Protein AF-0000000087792867 (afdb_homodimer)

InterPro domains:
  IPR008947 Phospholipase C/P1 nuclease domain superfamily [G3DSA:1.10.575.10] (24-280)
  IPR008947 Phospholipase C/P1 nuclease domain superfamily [SSF48537] (17-199)

Secondary structure (DSSP, 8-state):
----------------------SS-HHHHHHHHHHHHHT--TTS-HHHHTTHHHHHHHTTHHHHS--TT-HHHHHHHGGGG---GGGGTTPPPPSSHHHHHHHHHHHT--HHHH--HHHHHHHHHHHHHHHHHHHHHSTT-HHHHHHHHHHHHHHHHHHHHTTSGGGSSS-BTBSPPTTS-----SHHHHHHTHHHHTT--HHHHSTT------SSHHHHHHHHHHHHHTTHHHHHHTGGGPPPSSS--TT----HHHHHHHHHHHHHHHHHHHHHHHHHHHHHTT----TT-----/----------------------SS-HHHHHHHHHHHHHT--TTS-HHHHTTHHHHHHHTTHHHHS--TT-HHHHHHHGGGG-B-GGGGTTPPPPSSHHHHHHHHHHHT--HHHHB-HHHHHHHHHHHHHHHHHHHHHSTT-HHHHHHHHHHHHHHHHHHHHTTSGGGSSS-BTBSPPTTS-----SHHHHHHTHHHHTT--HHHHSTT------SSHHHHHHHHHHHHHTTHHHHHHTGGGPPPSSS--TT----HHHHHHHHHHHHHHHHHHHHHHHHHHHHHTT----TT-----

Foldseek 3Di:
DDPPPPPPPDPPPPPPDPDQLQQAALQLLLQLQLLLLVQADPVPDPLLSVLSNLLSVLLNVLVVQADPVDVVSNLVRRLQQAAAPCLLVPDDDDPAPVVVCVSCVVSVHDSSVGGDNLRVLVVLLQVLLQLLLVCVVVVPDVVSSVVSSNSLSNNLNSLLRLLRQLRYHLQNQHHADPVSHHPNVVLSVLLSHLCVVVPDHSVLLSPPDHAAADPDRSVLSVVSNVVSNVCNVVSVVCSVLTDDPVDPPVPRDHDPSSVVSSSVSSSSSSRSSSNSSVNSNVSSVVDDDDPPDDDPD/DPPPPPPPPDPPPPPPDPDQLQQAALQLLLQLQLLLLVQADPVPDPLLSVLSNLLSVLLNVLVVQADPVDVVSNLVRRLQQAAAPCLLVPDDDDPAPVVVCVSCVVSVHDSSVGGDNLRVLVVLLQVLLQLLLVCVVVVPDVVSSVVSSNSLSNNLNSLLRLLRQLRYHLQNQHHADPVSHHPNVVLSVLLSHLCVVVPDHSVLLSPPDHAAADPDRSVLSVVSNVVSNVCNVVSVVCSVLTDDPVDPPVPRDHDPSSVVSSSVSSSSSSNSSSNSSVNSNVSSVVDDDDPVDDDPD

pLDDT: mean 90.83, std 15.37, range [30.98, 98.94]

Organism: NCBI:txid1960156

Sequence (594 aa):
MKKRLFFVVFPAISFLCPIPAHAWFPAGHSIIASAAVQSLPAEMPAWFRQGKLQIAHDAQDPDVQKSRDLPFMTEAEYPQHFFDYEMLQGRALPASRAEFTKLCAELKINPADVGEVPYAIAEHTQRLTMIFAEARRYPENPYIRTKALVEAGILSHYSGDICMPLHVTLSHDGRALPDGKSPKTGIHAKVDSLIERLDLKPEVLTKNEEVVAFPALFSAIEAQLMETRTKIDATYALEAALPDTKTIDKNWKPTPELVAFTTERARAATRFTASLFLTAWRDSAKIKLPEWLNREKMKKRLFFVVFPAISFLCPIPAHAWFPAGHSIIASAAVQSLPAEMPAWFRQGKLQIAHDAQDPDVQKSRDLPFMTEAEYPQHFFDYEMLQGRALPASRAEFTKLCAELKINPADVGEVPYAIAEHTQRLTMIFAEARRYPENPYIRTKALVEAGILSHYSGDICMPLHVTLSHDGRALPDGKSPKTGIHAKVDSLIERLDLKPEVLTKNEEVVAFPALFSAIEAQLMETRTKIDATYALEAALPDTKTIDKNWKPTPELVAFTTERARAATRFTASLFLTAWRDSAKIKLPEWLNREK

Radius of gyration: 25.71 Å; Cα contacts (8 Å, |Δi|>4): 900; chains: 2; bounding box: 75×86×78 Å

Nearest PDB structures (foldseek):
  1kho-assembly2_B  TM=5.214E-01  e=1.290E-04  Clostridium perfringens
  2wxu-assembly1_A  TM=5.326E-01  e=3.851E-04  Clostridium perfringens
  5l0h-assembly1_A  TM=3.623E-01  e=9.689E-01  Homo sapiens
  5l0c-assembly2_B  TM=3.539E-01  e=8.878E-01  Homo sapiens
  3h2v-assembly3_C  TM=3.112E-01  e=5.575E+00  Homo sapiens

Solvent-accessible surface area (backbone atoms only — not comparable to full-atom values): 31925 Å² total; per-residue (Å²): 136,84,80,76,78,78,78,77,78,73,78,78,76,73,76,74,67,77,71,78,82,53,46,48,35,51,64,26,26,20,36,33,34,35,17,12,42,69,46,51,59,85,85,54,57,66,73,61,54,67,33,33,64,50,18,16,60,32,14,28,42,71,71,64,49,53,44,86,91,35,55,57,26,21,68,66,40,59,24,35,51,24,30,20,57,67,74,51,70,86,54,76,84,55,92,39,63,70,52,37,44,53,50,23,56,74,69,71,47,59,52,65,78,33,28,38,19,69,50,48,36,47,22,39,37,37,48,41,12,54,43,42,30,49,33,71,76,41,73,81,44,63,63,52,54,50,51,39,32,46,42,49,2,48,33,32,28,33,38,37,16,46,36,36,34,50,28,43,32,52,44,25,22,31,73,44,42,96,86,56,48,51,70,59,73,52,52,33,58,28,61,17,35,43,49,48,74,68,62,65,51,36,72,73,46,40,61,95,55,85,66,58,59,56,94,47,65,66,63,50,47,52,50,44,45,53,57,20,48,71,41,38,66,62,53,60,74,43,54,88,67,52,60,62,79,86,51,84,57,86,78,69,71,78,48,72,65,57,51,52,51,52,50,51,38,48,27,50,18,13,46,52,32,27,12,45,54,46,26,18,50,60,56,13,76,72,56,80,73,64,86,83,69,74,81,89,119,136,84,80,77,78,78,78,78,78,73,77,78,74,75,78,74,68,78,73,77,83,53,45,48,36,53,63,27,25,20,35,33,34,33,16,14,41,71,46,53,61,84,85,54,59,65,72,60,55,69,31,35,66,49,18,17,58,33,14,30,42,70,70,63,48,54,43,87,91,34,55,58,26,21,68,65,42,60,25,35,50,22,30,22,57,67,73,51,70,86,53,76,86,55,93,41,63,69,52,38,47,52,50,23,55,75,69,70,46,59,52,65,78,34,29,38,21,68,50,49,37,49,23,39,38,38,47,41,12,54,43,41,29,49,32,70,77,41,74,79,42,64,61,53,54,49,51,41,33,47,43,48,3,48,33,32,27,33,38,38,17,47,38,36,35,50,29,42,32,53,45,27,22,30,73,45,43,97,88,56,49,52,70,59,73,52,52,35,58,28,59,19,35,42,51,49,75,66,62,65,51,37,71,71,46,40,61,95,56,85,65,56,60,56,93,46,64,66,62,50,49,52,49,45,44,55,57,21,48,71,42,38,65,63,52,60,74,43,54,90,68,52,62,63,80,86,50,85,57,89,79,69,70,77,49,72,67,56,50,53,51,51,51,51,38,47,26,51,18,14,46,53,33,28,13,46,54,46,26,19,51,62,55,13,77,75,57,79,72,63,86,83,70,73,83,90,120

Structure (mmCIF, N/CA/C/O backbone):
data_AF-0000000087792867-model_v1
#
loop_
_entity.id
_entity.type
_entity.pdbx_description
1 polymer 'S1/P1 Nuclease'
#
loop_
_atom_site.group_PDB
_atom_site.id
_atom_site.type_symbol
_atom_site.label_atom_id
_atom_site.label_alt_id
_atom_site.label_comp_id
_atom_site.label_asym_id
_atom_site.label_entity_id
_atom_site.label_seq_id
_atom_site.pdbx_PDB_ins_code
_atom_site.Cartn_x
_atom_site.Cartn_y
_atom_site.Cartn_z
_atom_site.occupancy
_atom_site.B_iso_or_equiv
_atom_site.auth_seq_id
_atom_site.auth_comp_id
_atom_site.auth_asym_id
_atom_site.auth_atom_id
_atom_site.pdbx_PDB_model_num
ATOM 1 N N . MET A 1 1 ? -51.188 34.844 -30.031 1 32 1 MET A N 1
ATOM 2 C CA . MET A 1 1 ? -50.781 33.844 -29.047 1 32 1 MET A CA 1
ATOM 3 C C . MET A 1 1 ? -49.25 33.844 -28.844 1 32 1 MET A C 1
ATOM 5 O O . MET A 1 1 ? -48.5 33.5 -29.75 1 32 1 MET A O 1
ATOM 9 N N . LYS A 1 2 ? -48.719 34.812 -28.031 1 33.31 2 LYS A N 1
ATOM 10 C CA . LYS A 1 2 ? -47.344 35.125 -27.719 1 33.31 2 LYS A CA 1
ATOM 11 C C . LYS A 1 2 ? -46.656 33.938 -27.062 1 33.31 2 LYS A C 1
ATOM 13 O O . LYS A 1 2 ? -47.094 33.438 -26.016 1 33.31 2 LYS A O 1
ATOM 18 N N . LYS A 1 3 ? -45.906 33.125 -27.766 1 35.81 3 LYS A N 1
ATOM 19 C CA . LYS A 1 3 ? -45.062 32 -27.375 1 35.81 3 LYS A CA 1
ATOM 20 C C . LYS A 1 3 ? -44.031 32.406 -26.328 1 35.81 3 LYS A C 1
ATOM 22 O O . LYS A 1 3 ? -43.094 33.156 -26.641 1 35.81 3 LYS A O 1
ATOM 27 N N . ARG A 1 4 ? -44.406 32.562 -25.078 1 36.44 4 ARG A N 1
ATOM 28 C CA . ARG A 1 4 ? -43.438 32.844 -24.016 1 36.44 4 ARG A CA 1
ATOM 29 C C . ARG A 1 4 ? -42.375 31.75 -23.938 1 36.44 4 ARG A C 1
ATOM 31 O O . ARG A 1 4 ? -42.688 30.562 -23.781 1 36.44 4 ARG A O 1
ATOM 38 N N . LEU A 1 5 ? -41.25 31.922 -24.562 1 40 5 LEU A N 1
ATOM 39 C CA . LEU A 1 5 ? -40.062 31.078 -24.469 1 40 5 LEU A CA 1
ATOM 40 C C . LEU A 1 5 ? -39.594 30.938 -23.031 1 40 5 LEU A C 1
ATOM 42 O O . LEU A 1 5 ? -39.25 31.938 -22.391 1 40 5 LEU A O 1
ATOM 46 N N . PHE A 1 6 ? -40.062 30.031 -22.25 1 41.03 6 PHE A N 1
ATOM 47 C CA . PHE A 1 6 ? -39.562 29.688 -20.922 1 41.03 6 PHE A CA 1
ATOM 48 C C . PHE A 1 6 ? -38.094 29.297 -20.984 1 41.03 6 PHE A C 1
ATOM 50 O O . PHE A 1 6 ? -37.75 28.359 -21.703 1 41.03 6 PHE A O 1
ATOM 57 N N . PHE A 1 7 ? -37.219 30.203 -20.844 1 41.56 7 PHE A N 1
ATOM 58 C CA . PHE A 1 7 ? -35.781 29.891 -20.672 1 41.56 7 PHE A CA 1
ATOM 59 C C . PHE A 1 7 ? -35.594 29.062 -19.406 1 41.56 7 PHE A C 1
ATOM 61 O O . PHE A 1 7 ? -35.938 29.484 -18.312 1 41.56 7 PHE A O 1
ATOM 68 N N . VAL A 1 8 ? -35.562 27.781 -19.531 1 44.28 8 VAL A N 1
ATOM 69 C CA . VAL A 1 8 ? -35.156 26.875 -18.453 1 44.28 8 VAL A CA 1
ATOM 70 C C . VAL A 1 8 ? -33.75 27.188 -18.031 1 44.28 8 VAL A C 1
ATOM 72 O O . VAL A 1 8 ? -32.812 27.094 -18.844 1 44.28 8 VAL A O 1
ATOM 75 N N . VAL A 1 9 ? -33.531 27.953 -17.047 1 43.59 9 VAL A N 1
ATOM 76 C CA . VAL A 1 9 ? -32.25 28.172 -16.406 1 43.59 9 VAL A CA 1
ATOM 77 C C . VAL A 1 9 ? -31.719 26.844 -15.852 1 43.59 9 VAL A C 1
ATOM 79 O O . VAL A 1 9 ? -32.344 26.234 -14.992 1 43.59 9 VAL A O 1
ATOM 82 N N . PHE A 1 10 ? -30.906 26.156 -16.609 1 44.62 10 PHE A N 1
ATOM 83 C CA . PHE A 1 10 ? -30.188 25 -16.078 1 44.62 10 PHE A CA 1
ATOM 84 C C . PHE A 1 10 ? -29.297 25.391 -14.914 1 44.62 10 PHE A C 1
ATOM 86 O O . PHE A 1 10 ? -28.453 26.297 -15.039 1 44.62 10 PHE A O 1
ATOM 93 N N . PRO A 1 11 ? -29.656 25.094 -13.711 1 44.25 11 PRO A N 1
ATOM 94 C CA . PRO A 1 11 ? -28.703 25.359 -12.625 1 44.25 11 PRO A CA 1
ATOM 95 C C . PRO A 1 11 ? -27.359 24.688 -12.859 1 44.25 11 PRO A C 1
ATOM 97 O O . PRO A 1 11 ? -27.297 23.484 -13.172 1 44.25 11 PRO A O 1
ATOM 100 N N . ALA A 1 12 ? -26.312 25.406 -13.141 1 43.03 12 ALA A N 1
ATOM 101 C CA . ALA A 1 12 ? -24.938 24.922 -13.133 1 43.03 12 ALA A CA 1
ATOM 102 C C . ALA A 1 12 ? -24.594 24.266 -11.805 1 43.03 12 ALA A C 1
ATOM 104 O O . ALA A 1 12 ? -24.469 24.953 -10.781 1 43.03 12 ALA A O 1
ATOM 105 N N . ILE A 1 13 ? -24.953 23.047 -11.609 1 41 13 ILE A N 1
ATOM 106 C CA . ILE A 1 13 ? -24.406 22.312 -10.477 1 41 13 ILE A CA 1
ATOM 107 C C . ILE A 1 13 ? -22.875 22.375 -10.516 1 41 13 ILE A C 1
ATOM 109 O O . ILE A 1 13 ? -22.25 21.812 -11.414 1 41 13 ILE A O 1
ATOM 113 N N . SER A 1 14 ? -22.266 23.406 -10.07 1 37.12 14 SER A N 1
ATOM 114 C CA . SER A 1 14 ? -20.828 23.422 -9.828 1 37.12 14 SER A CA 1
ATOM 115 C C . SER A 1 14 ? -20.375 22.188 -9.062 1 37.12 14 SER A C 1
ATOM 117 O O . SER A 1 14 ? -20.797 21.984 -7.918 1 37.12 14 SER A O 1
ATOM 119 N N . PHE A 1 15 ? -20.016 21.156 -9.75 1 38.19 15 PHE A N 1
ATOM 120 C CA . PHE A 1 15 ? -19.266 20.062 -9.156 1 38.19 15 PHE A CA 1
ATOM 121 C C . PHE A 1 15 ? -18.078 20.594 -8.359 1 38.19 15 PHE A C 1
ATOM 123 O O . PHE A 1 15 ? -17.047 20.953 -8.938 1 38.19 15 PHE A O 1
ATOM 130 N N . LEU A 1 16 ? -18.297 21.172 -7.223 1 36.16 16 LEU A N 1
ATOM 131 C CA . LEU A 1 16 ? -17.188 21.422 -6.305 1 36.16 16 LEU A CA 1
ATOM 132 C C . LEU A 1 16 ? -16.391 20.141 -6.055 1 36.16 16 LEU A C 1
ATOM 134 O O . LEU A 1 16 ? -16.875 19.234 -5.379 1 36.16 16 LEU A O 1
ATOM 138 N N . CYS A 1 17 ? -15.453 19.891 -6.828 1 41.41 17 CYS A N 1
ATOM 139 C CA . CYS A 1 17 ? -14.453 18.859 -6.551 1 41.41 17 CYS A CA 1
ATOM 140 C C . CYS A 1 17 ? -13.836 19.062 -5.176 1 41.41 17 CYS A C 1
ATOM 142 O O . CYS A 1 17 ? -13.305 20.125 -4.879 1 41.41 17 CYS A O 1
ATOM 144 N N . PRO A 1 18 ? -14.148 18.266 -4.223 1 43.44 18 PRO A N 1
ATOM 145 C CA . PRO A 1 18 ? -13.43 18.438 -2.961 1 43.44 18 PRO A CA 1
ATOM 146 C C . PRO A 1 18 ? -11.922 18.578 -3.154 1 43.44 18 PRO A C 1
ATOM 148 O O . PRO A 1 18 ? -11.328 17.828 -3.93 1 43.44 18 PRO A O 1
ATOM 151 N N . ILE A 1 19 ? -11.383 19.703 -2.891 1 46.53 19 ILE A N 1
ATOM 152 C CA . ILE A 1 19 ? -9.938 19.875 -2.807 1 46.53 19 ILE A CA 1
ATOM 153 C C . ILE A 1 19 ? -9.344 18.828 -1.873 1 46.53 19 ILE A C 1
ATOM 155 O O . ILE A 1 19 ? -9.805 18.656 -0.74 1 46.53 19 ILE A O 1
ATOM 159 N N . PRO A 1 20 ? -8.586 17.969 -2.426 1 48.41 20 PRO A N 1
ATOM 160 C CA . PRO A 1 20 ? -7.977 16.922 -1.604 1 48.41 20 PRO A CA 1
ATOM 161 C C . PRO A 1 20 ? -7.312 17.469 -0.344 1 48.41 20 PRO A C 1
ATOM 163 O O . PRO A 1 20 ? -6.766 18.578 -0.363 1 48.41 20 PRO A O 1
ATOM 166 N N . ALA A 1 21 ? -7.785 17.094 0.818 1 45.19 21 ALA A N 1
ATOM 167 C CA . ALA A 1 21 ? -7.191 17.375 2.123 1 45.19 21 ALA A CA 1
ATOM 168 C C . ALA A 1 21 ? -5.703 17.031 2.133 1 45.19 21 ALA A C 1
ATOM 170 O O . ALA A 1 21 ? -5.328 15.867 2.281 1 45.19 21 ALA A O 1
ATOM 171 N N . HIS A 1 22 ? -4.922 17.969 1.604 1 54.62 22 HIS A N 1
ATOM 172 C CA . HIS A 1 22 ? -3.49 17.875 1.856 1 54.62 22 HIS A CA 1
ATOM 173 C C . HIS A 1 22 ? -3.164 18.172 3.314 1 54.62 22 HIS A C 1
ATOM 175 O O . HIS A 1 22 ? -3.734 19.094 3.902 1 54.62 22 HIS A O 1
ATOM 181 N N . ALA A 1 23 ? -2.732 17.25 4.078 1 57.22 23 ALA A N 1
ATOM 182 C CA . ALA A 1 23 ? -2.254 17.594 5.418 1 57.22 23 ALA A CA 1
ATOM 183 C C . ALA A 1 23 ? -1.166 18.656 5.363 1 57.22 23 ALA A C 1
ATOM 185 O O . ALA A 1 23 ? -1.439 19.812 5.027 1 57.22 23 ALA A O 1
ATOM 186 N N . TRP A 1 24 ? 0.016 18.25 5.629 1 81.19 24 TRP A N 1
ATOM 187 C CA . TRP A 1 24 ? 1.082 19.219 5.383 1 81.19 24 TRP A CA 1
ATOM 188 C C . TRP A 1 24 ? 1.383 19.328 3.891 1 81.19 24 TRP A C 1
ATOM 190 O O . TRP A 1 24 ? 1.327 18.328 3.166 1 81.19 24 TRP A O 1
ATOM 200 N N . PHE A 1 25 ? 1.352 20.438 3.426 1 89.69 25 PHE A N 1
ATOM 201 C CA . PHE A 1 25 ? 1.761 20.547 2.029 1 89.69 25 PHE A CA 1
ATOM 202 C C . PHE A 1 25 ? 3.033 19.75 1.774 1 89.69 25 PHE A C 1
ATOM 204 O O . PHE A 1 25 ? 3.752 19.406 2.713 1 89.69 25 PHE A O 1
ATOM 211 N N . PRO A 1 26 ? 3.299 19.359 0.62 1 89.38 26 PRO A N 1
ATOM 212 C CA . PRO A 1 26 ? 4.34 18.391 0.286 1 89.38 26 PRO A CA 1
ATOM 213 C C . PRO A 1 26 ? 5.703 18.766 0.871 1 89.38 26 PRO A C 1
ATOM 215 O O . PRO A 1 26 ? 6.395 17.906 1.421 1 89.38 26 PRO A O 1
ATOM 218 N N . ALA A 1 27 ? 6.051 20.016 0.85 1 92.12 27 ALA A N 1
ATOM 219 C CA . ALA A 1 27 ? 7.328 20.406 1.433 1 92.12 27 ALA A CA 1
ATOM 220 C C . ALA A 1 27 ? 7.336 20.188 2.941 1 92.12 27 ALA A C 1
ATOM 222 O O . ALA A 1 27 ? 8.367 19.844 3.52 1 92.12 27 ALA A O 1
ATOM 223 N N . GLY A 1 28 ? 6.18 20.453 3.578 1 96.31 28 GLY A N 1
ATOM 224 C CA . GLY A 1 28 ? 6.059 20.172 5 1 96.31 28 GLY A CA 1
ATOM 225 C C . GLY A 1 28 ? 6.309 18.719 5.344 1 96.31 28 GLY A C 1
ATOM 226 O O . GLY A 1 28 ? 7.035 18.406 6.293 1 96.31 28 GLY A O 1
ATOM 227 N N . HIS A 1 29 ? 5.719 17.781 4.539 1 97.81 29 HIS A N 1
ATOM 228 C CA . HIS A 1 29 ? 5.953 16.359 4.738 1 97.81 29 HIS A CA 1
ATOM 229 C C . HIS A 1 29 ? 7.434 16.016 4.594 1 97.81 29 HIS A C 1
ATOM 231 O O . HIS A 1 29 ? 7.973 15.234 5.383 1 97.81 29 HIS A O 1
ATOM 237 N N . SER A 1 30 ? 8.094 16.625 3.633 1 97 30 SER A N 1
ATOM 238 C CA . SER A 1 30 ? 9.516 16.359 3.41 1 97 30 SER A CA 1
ATOM 239 C C . SER A 1 30 ? 10.359 16.875 4.574 1 97 30 SER A C 1
ATOM 241 O O . SER A 1 30 ? 11.32 16.219 4.984 1 97 30 SER A O 1
ATOM 243 N N . ILE A 1 31 ? 9.984 18.031 5.062 1 97.44 31 ILE A N 1
ATOM 244 C CA . ILE A 1 31 ? 10.719 18.641 6.172 1 97.44 31 ILE A CA 1
ATOM 245 C C . ILE A 1 31 ? 10.578 17.766 7.418 1 97.44 31 ILE A C 1
ATOM 247 O O . ILE A 1 31 ? 11.578 17.469 8.086 1 97.44 31 ILE A O 1
ATOM 251 N N . ILE A 1 32 ? 9.414 17.312 7.711 1 97.81 32 ILE A N 1
ATOM 252 C CA . ILE A 1 32 ? 9.148 16.469 8.867 1 97.81 32 ILE A CA 1
ATOM 253 C C . ILE A 1 32 ? 9.898 15.148 8.719 1 97.81 32 ILE A C 1
ATOM 255 O O . ILE A 1 32 ? 10.547 14.688 9.664 1 97.81 32 ILE A O 1
ATOM 259 N N . ALA A 1 33 ? 9.828 14.531 7.547 1 98.38 33 ALA A N 1
ATOM 260 C CA . ALA A 1 33 ? 10.516 13.266 7.297 1 98.38 33 ALA A CA 1
ATOM 261 C C . ALA A 1 33 ? 12.023 13.414 7.477 1 98.38 33 ALA A C 1
ATOM 263 O O . ALA A 1 33 ? 12.664 12.57 8.109 1 98.38 33 ALA A O 1
ATOM 264 N N . SER A 1 34 ? 12.555 14.484 6.926 1 97.69 34 SER A N 1
ATOM 265 C CA . SER A 1 34 ? 13.977 14.758 7.059 1 97.69 34 SER A CA 1
ATOM 266 C C . SER A 1 34 ? 14.375 14.922 8.523 1 97.69 34 SER A C 1
ATOM 268 O O . SER A 1 34 ? 15.375 14.352 8.969 1 97.69 34 SER A O 1
ATOM 270 N N . ALA A 1 35 ? 13.617 15.703 9.203 1 97.75 35 ALA A N 1
ATOM 271 C CA . ALA A 1 35 ? 13.891 15.938 10.617 1 97.75 35 ALA A CA 1
ATOM 272 C C . ALA A 1 35 ? 13.812 14.641 11.414 1 97.75 35 ALA A C 1
ATOM 274 O O . ALA A 1 35 ? 14.625 14.398 12.305 1 97.75 35 ALA A O 1
ATOM 275 N N . ALA A 1 36 ? 12.852 13.812 11.109 1 98.25 36 ALA A N 1
ATOM 276 C CA . ALA A 1 36 ? 12.695 12.531 11.797 1 98.25 36 ALA A CA 1
ATOM 277 C C . ALA A 1 36 ? 13.93 11.656 11.617 1 98.25 36 ALA A C 1
ATOM 279 O O . ALA A 1 36 ? 14.445 11.086 12.578 1 98.25 36 ALA A O 1
ATOM 280 N N . VAL A 1 37 ? 14.438 11.562 10.398 1 98.19 37 VAL A N 1
ATOM 281 C CA . VAL A 1 37 ? 15.609 10.75 10.117 1 98.19 37 VAL A CA 1
ATOM 282 C C . VAL A 1 37 ? 16.828 11.312 10.844 1 98.19 37 VAL A C 1
ATOM 284 O O . VAL A 1 37 ? 17.609 10.57 11.438 1 98.19 37 VAL A O 1
ATOM 287 N N . GLN A 1 38 ? 16.922 12.609 10.883 1 96.69 38 GLN A N 1
ATOM 288 C CA . GLN A 1 38 ? 18.047 13.273 11.539 1 96.69 38 GLN A CA 1
ATOM 289 C C . GLN A 1 38 ? 18.016 13.047 13.047 1 96.69 38 GLN A C 1
ATOM 291 O O . GLN A 1 38 ? 19.047 13.125 13.719 1 96.69 38 GLN A O 1
ATOM 296 N N . SER A 1 39 ? 16.891 12.758 13.562 1 96.81 39 SER A N 1
ATOM 297 C CA . SER A 1 39 ? 16.719 12.617 15 1 96.81 39 SER A CA 1
ATOM 298 C C . SER A 1 39 ? 17 11.188 15.453 1 96.81 39 SER A C 1
ATOM 300 O O . SER A 1 39 ? 17.016 10.906 16.656 1 96.81 39 SER A O 1
ATOM 302 N N . LEU A 1 40 ? 17.188 10.281 14.562 1 97.19 40 LEU A N 1
ATOM 303 C CA . LEU A 1 40 ? 17.281 8.867 14.898 1 97.19 40 LEU A CA 1
ATOM 304 C C . LEU A 1 40 ? 18.562 8.578 15.68 1 97.19 40 LEU A C 1
ATOM 306 O O . LEU A 1 40 ? 19.625 9.148 15.391 1 97.19 40 LEU A O 1
ATOM 310 N N . PRO A 1 41 ? 18.5 7.719 16.656 1 96.5 41 PRO A N 1
ATOM 311 C CA . PRO A 1 41 ? 19.688 7.344 17.406 1 96.5 41 PRO A CA 1
ATOM 312 C C . PRO A 1 41 ? 20.672 6.504 16.578 1 96.5 41 PRO A C 1
ATOM 314 O O . PRO A 1 41 ? 20.312 6 15.516 1 96.5 41 PRO A O 1
ATOM 317 N N . ALA A 1 42 ? 21.828 6.297 17.109 1 95.69 42 ALA A N 1
ATOM 318 C CA . ALA A 1 42 ? 22.906 5.617 16.422 1 95.69 42 ALA A CA 1
ATOM 319 C C . ALA A 1 42 ? 22.609 4.133 16.25 1 95.69 42 ALA A C 1
ATOM 321 O O . ALA A 1 42 ? 23.25 3.453 15.438 1 95.69 42 ALA A O 1
ATOM 322 N N . GLU A 1 43 ? 21.641 3.65 17.016 1 97.12 43 GLU A N 1
ATOM 323 C CA . GLU A 1 43 ? 21.312 2.234 16.891 1 97.12 43 GLU A CA 1
ATOM 324 C C . GLU A 1 43 ? 20.656 1.938 15.539 1 97.12 43 GLU A C 1
ATOM 326 O O . GLU A 1 43 ? 20.672 0.799 15.07 1 97.12 43 GLU A O 1
ATOM 331 N N . MET A 1 44 ? 20 2.967 14.945 1 98.06 44 MET A N 1
ATOM 332 C CA . MET A 1 44 ? 19.438 2.775 13.609 1 98.06 44 MET A CA 1
ATOM 333 C C . MET A 1 44 ? 20.547 2.523 12.586 1 98.06 44 MET A C 1
ATOM 335 O O . MET A 1 44 ? 21.625 3.115 12.672 1 98.06 44 MET A O 1
ATOM 339 N N . PRO A 1 45 ? 20.297 1.67 11.57 1 98.12 45 PRO A N 1
ATOM 340 C CA . PRO A 1 45 ? 21.344 1.399 10.57 1 98.12 45 PRO A CA 1
ATOM 341 C C . PRO A 1 45 ? 21.828 2.664 9.867 1 98.12 45 PRO A C 1
ATOM 343 O O . PRO A 1 45 ? 21.016 3.539 9.539 1 98.12 45 PRO A O 1
ATOM 346 N N . ALA A 1 46 ? 23.094 2.725 9.562 1 97.94 46 ALA A N 1
ATOM 347 C CA . ALA A 1 46 ? 23.688 3.881 8.898 1 97.94 46 ALA A CA 1
ATOM 348 C C . ALA A 1 46 ? 23.078 4.094 7.52 1 97.94 46 ALA A C 1
ATOM 350 O O . ALA A 1 46 ? 22.844 5.234 7.105 1 97.94 46 ALA A O 1
ATOM 351 N N . TRP A 1 47 ? 22.875 2.973 6.824 1 97.94 47 TRP A N 1
ATOM 352 C CA . TRP A 1 47 ? 22.328 3.078 5.477 1 97.94 47 TRP A CA 1
ATOM 353 C C . TRP A 1 47 ? 20.938 3.727 5.496 1 97.94 47 TRP A C 1
ATOM 355 O O . TRP A 1 47 ? 20.562 4.422 4.555 1 97.94 47 TRP A O 1
ATOM 365 N N . PHE A 1 48 ? 20.172 3.48 6.551 1 98.69 48 PHE A N 1
ATOM 366 C CA . PHE A 1 48 ? 18.859 4.078 6.684 1 98.69 48 PHE A CA 1
ATOM 367 C C . PHE A 1 48 ? 18.953 5.566 6.992 1 98.69 48 PHE A C 1
ATOM 369 O O . PHE A 1 48 ? 18.266 6.383 6.387 1 98.69 48 PHE A O 1
ATOM 376 N N . ARG A 1 49 ? 19.797 5.961 7.891 1 97.88 49 ARG A N 1
ATOM 377 C CA . ARG A 1 49 ? 20 7.359 8.25 1 97.88 49 ARG A CA 1
ATOM 378 C C . ARG A 1 49 ? 20.547 8.156 7.066 1 97.88 49 ARG A C 1
ATOM 380 O O . ARG A 1 49 ? 20.234 9.344 6.918 1 97.88 49 ARG A O 1
ATOM 387 N N . GLN A 1 50 ? 21.234 7.492 6.168 1 97.62 50 GLN A N 1
ATOM 388 C CA . GLN A 1 50 ? 21.781 8.125 4.977 1 97.62 50 GLN A CA 1
ATOM 389 C C . GLN A 1 50 ? 20.75 8.234 3.869 1 97.62 50 GLN A C 1
ATOM 391 O O . GLN A 1 50 ? 20.953 8.922 2.873 1 97.62 50 GLN A O 1
ATOM 396 N N . GLY A 1 51 ? 19.594 7.582 4.086 1 97.69 51 GLY A N 1
ATOM 397 C CA . GLY A 1 51 ? 18.547 7.578 3.084 1 97.69 51 GLY A CA 1
ATOM 398 C C . GLY A 1 51 ? 17.562 8.727 3.244 1 97.69 51 GLY A C 1
ATOM 399 O O . GLY A 1 51 ? 16.453 8.68 2.711 1 97.69 51 GLY A O 1
ATOM 400 N N . LYS A 1 52 ? 17.953 9.758 3.949 1 97.81 52 LYS A N 1
ATOM 401 C CA . LYS A 1 52 ? 17.094 10.883 4.32 1 97.81 52 LYS A CA 1
ATOM 402 C C . LYS A 1 52 ? 16.453 11.508 3.09 1 97.81 52 LYS A C 1
ATOM 404 O O . LYS A 1 52 ? 15.258 11.805 3.098 1 97.81 52 LYS A O 1
ATOM 409 N N . LEU A 1 53 ? 17.188 11.648 2.01 1 97 53 LEU A N 1
ATOM 410 C CA . LEU A 1 53 ? 16.672 12.352 0.836 1 97 53 LEU A CA 1
ATOM 411 C C . LEU A 1 53 ? 15.609 11.523 0.128 1 97 53 LEU A C 1
ATOM 413 O O . LEU A 1 53 ? 14.586 12.062 -0.307 1 97 53 LEU A O 1
ATOM 417 N N . GLN A 1 54 ? 15.797 10.211 0.003 1 97.44 54 GLN A N 1
ATOM 418 C CA . GLN A 1 54 ? 14.781 9.336 -0.575 1 97.44 54 GLN A CA 1
ATOM 419 C C . GLN A 1 54 ? 13.516 9.32 0.277 1 97.44 54 GLN A C 1
ATOM 421 O O . GLN A 1 54 ? 12.406 9.414 -0.25 1 97.44 54 GLN A O 1
ATOM 426 N N . ILE A 1 55 ? 13.703 9.242 1.59 1 98.62 55 ILE A N 1
ATOM 427 C CA . ILE A 1 55 ? 12.57 9.211 2.51 1 98.62 55 ILE A CA 1
ATOM 428 C C . ILE A 1 55 ? 11.789 10.516 2.416 1 98.62 55 ILE A C 1
ATOM 430 O O . ILE A 1 55 ? 10.562 10.5 2.314 1 98.62 55 ILE A O 1
ATOM 434 N N . ALA A 1 56 ? 12.5 11.648 2.412 1 97.75 56 ALA A N 1
ATOM 435 C CA . ALA A 1 56 ? 11.859 12.953 2.295 1 97.75 56 ALA A CA 1
ATOM 436 C C . ALA A 1 56 ? 11.141 13.094 0.957 1 97.75 56 ALA A C 1
ATOM 438 O O . ALA A 1 56 ? 10.047 13.664 0.888 1 97.75 56 ALA A O 1
ATOM 439 N N . HIS A 1 57 ? 11.766 12.609 -0.107 1 97.12 57 HIS A N 1
ATOM 440 C CA . HIS A 1 57 ? 11.164 12.633 -1.437 1 97.12 57 HIS A CA 1
ATOM 441 C C . HIS A 1 57 ? 9.852 11.852 -1.463 1 97.12 57 HIS A C 1
ATOM 443 O O . HIS A 1 57 ? 8.836 12.359 -1.936 1 97.12 57 HIS A O 1
ATOM 449 N N . ASP A 1 58 ? 9.859 10.664 -0.909 1 97.81 58 ASP A N 1
ATOM 450 C CA . ASP A 1 58 ? 8.719 9.75 -0.985 1 97.81 58 ASP A CA 1
ATOM 451 C C . ASP A 1 58 ? 7.629 10.148 0.012 1 97.81 58 ASP A C 1
ATOM 453 O O . ASP A 1 58 ? 6.48 9.719 -0.109 1 97.81 58 ASP A O 1
ATOM 457 N N . ALA A 1 59 ? 7.961 11.008 0.973 1 98.12 59 ALA A N 1
ATOM 458 C CA . ALA A 1 59 ? 6.988 11.492 1.949 1 98.12 59 ALA A CA 1
ATOM 459 C C . ALA A 1 59 ? 5.891 12.312 1.273 1 98.12 59 ALA A C 1
ATOM 461 O O . ALA A 1 59 ? 4.828 12.531 1.857 1 98.12 59 ALA A O 1
ATOM 462 N N . GLN A 1 60 ? 6.094 12.742 0.057 1 97.06 60 GLN A N 1
ATOM 463 C CA . GLN A 1 60 ? 5.117 13.531 -0.679 1 97.06 60 GLN A CA 1
ATOM 464 C C . GLN A 1 60 ? 4.172 12.641 -1.478 1 97.06 60 GLN A C 1
ATOM 466 O O . GLN A 1 60 ? 3.127 13.102 -1.946 1 97.06 60 GLN A O 1
ATOM 471 N N . ASP A 1 61 ? 4.539 11.383 -1.672 1 97.19 61 ASP A N 1
ATOM 472 C CA . ASP A 1 61 ? 3.928 10.516 -2.674 1 97.19 61 ASP A CA 1
ATOM 473 C C . ASP A 1 61 ? 2.443 10.305 -2.381 1 97.19 61 ASP A C 1
ATOM 475 O O . ASP A 1 61 ? 1.612 10.352 -3.289 1 97.19 61 ASP A O 1
ATOM 479 N N . PRO A 1 62 ? 2.086 10.055 -1.089 1 97.81 62 PRO A N 1
ATOM 480 C CA . PRO A 1 62 ? 0.655 9.852 -0.852 1 97.81 62 PRO A CA 1
ATOM 481 C C . PRO A 1 62 ? -0.195 11.031 -1.308 1 97.81 62 PRO A C 1
ATOM 483 O O . PRO A 1 62 ? -1.343 10.852 -1.724 1 97.81 62 PRO A O 1
ATOM 486 N N . ASP A 1 63 ? 0.346 12.258 -1.297 1 96 63 ASP A N 1
ATOM 487 C CA . ASP A 1 63 ? -0.387 13.422 -1.773 1 96 63 ASP A CA 1
ATOM 488 C C . ASP A 1 63 ? -0.416 13.469 -3.299 1 96 63 ASP A C 1
ATOM 490 O O . ASP A 1 63 ? -1.366 13.984 -3.893 1 96 63 ASP A O 1
ATOM 494 N N . VAL A 1 64 ? 0.608 12.977 -3.902 1 95.38 64 VAL A N 1
ATOM 495 C CA . VAL A 1 64 ? 0.689 12.945 -5.359 1 95.38 64 VAL A CA 1
ATOM 496 C C . VAL A 1 64 ? -0.274 11.891 -5.902 1 95.38 64 VAL A C 1
ATOM 498 O O . VAL A 1 64 ? -0.849 12.062 -6.98 1 95.38 64 VAL A O 1
ATOM 501 N N . GLN A 1 65 ? -0.436 10.844 -5.133 1 94.69 65 GLN A N 1
ATOM 502 C CA . GLN A 1 65 ? -1.233 9.695 -5.559 1 94.69 65 GLN A CA 1
ATOM 503 C C . GLN A 1 65 ? -2.723 9.953 -5.34 1 94.69 65 GLN A C 1
ATOM 505 O O . GLN A 1 65 ? -3.416 9.133 -4.73 1 94.69 65 GLN A O 1
ATOM 510 N N . LYS A 1 66 ? -3.125 11.062 -5.773 1 90.94 66 LYS A N 1
ATOM 511 C CA . LYS A 1 66 ? -4.52 11.484 -5.844 1 90.94 66 LYS A CA 1
ATOM 512 C C . LYS A 1 66 ? -4.812 12.203 -7.16 1 90.94 66 LYS A C 1
ATOM 514 O O . LYS A 1 66 ? -4.184 13.211 -7.477 1 90.94 66 LYS A O 1
ATOM 519 N N . SER A 1 67 ? -5.562 11.578 -7.992 1 90.19 67 SER A N 1
ATOM 520 C CA . SER A 1 67 ? -5.918 12.117 -9.305 1 90.19 67 SER A CA 1
ATOM 521 C C . SER A 1 67 ? -7.285 11.609 -9.758 1 90.19 67 SER A C 1
ATOM 523 O O . SER A 1 67 ? -7.582 10.422 -9.633 1 90.19 67 SER A O 1
ATOM 525 N N . ARG A 1 68 ? -8.039 12.508 -10.281 1 88.88 68 ARG A N 1
ATOM 526 C CA . ARG A 1 68 ? -9.352 12.109 -10.789 1 88.88 68 ARG A CA 1
ATOM 527 C C . ARG A 1 68 ? -9.211 11.156 -11.969 1 88.88 68 ARG A C 1
ATOM 529 O O . ARG A 1 68 ? -10.102 10.344 -12.234 1 88.88 68 ARG A O 1
ATOM 536 N N . ASP A 1 69 ? -8.094 11.227 -12.633 1 92.25 69 ASP A N 1
ATOM 537 C CA . ASP A 1 69 ? -7.863 10.398 -13.812 1 92.25 69 ASP A CA 1
ATOM 538 C C . ASP A 1 69 ? -7.523 8.961 -13.422 1 92.25 69 ASP A C 1
ATOM 540 O O . ASP A 1 69 ? -7.543 8.062 -14.266 1 92.25 69 ASP A O 1
ATOM 544 N N . LEU A 1 70 ? -7.254 8.75 -12.195 1 97.06 70 LEU A N 1
ATOM 545 C CA . LEU A 1 70 ? -6.883 7.441 -11.68 1 97.06 70 LEU A CA 1
ATOM 546 C C . LEU A 1 70 ? -7.742 7.07 -10.469 1 97.06 70 LEU A C 1
ATOM 548 O O . LEU A 1 70 ? -7.27 7.094 -9.336 1 97.06 70 LEU A O 1
ATOM 552 N N . PRO A 1 71 ? -8.961 6.656 -10.734 1 96.44 71 PRO A N 1
ATOM 553 C CA . PRO A 1 71 ? -9.961 6.547 -9.672 1 96.44 71 PRO A CA 1
ATOM 554 C C . PRO A 1 71 ? -9.672 5.402 -8.703 1 96.44 71 PRO A C 1
ATOM 556 O O . PRO A 1 71 ? -9.969 5.508 -7.516 1 96.44 71 PRO A O 1
ATOM 559 N N . PHE A 1 72 ? -9.094 4.273 -9.141 1 97.38 72 PHE A N 1
ATOM 560 C CA . PHE A 1 72 ? -8.82 3.158 -8.242 1 97.38 72 PHE A CA 1
ATOM 561 C C . PHE A 1 72 ? -7.766 3.545 -7.211 1 97.38 72 PHE A C 1
ATOM 563 O O . PHE A 1 72 ? -7.941 3.289 -6.016 1 97.38 72 PHE A O 1
ATOM 570 N N . MET A 1 73 ? -6.699 4.148 -7.68 1 97.38 73 MET A N 1
ATOM 571 C CA . MET A 1 73 ? -5.652 4.633 -6.781 1 97.38 73 MET A CA 1
ATOM 572 C C . MET A 1 73 ? -6.207 5.672 -5.812 1 97.38 73 MET A C 1
ATOM 574 O O . MET A 1 73 ? -5.961 5.594 -4.605 1 97.38 73 MET A O 1
ATOM 578 N N . THR A 1 74 ? -6.977 6.605 -6.336 1 96.94 74 THR A N 1
ATOM 579 C CA . THR A 1 74 ? -7.469 7.727 -5.543 1 96.94 74 THR A CA 1
ATOM 580 C C . THR A 1 74 ? -8.43 7.246 -4.457 1 96.94 74 THR A C 1
ATOM 582 O O . THR A 1 74 ? -8.336 7.684 -3.309 1 96.94 74 THR A O 1
ATOM 585 N N . GLU A 1 75 ? -9.32 6.379 -4.82 1 96.19 75 GLU A N 1
ATOM 586 C CA . GLU A 1 75 ? -10.289 5.852 -3.863 1 96.19 75 GLU A CA 1
ATOM 587 C C . GLU A 1 75 ? -9.586 5.121 -2.719 1 96.19 75 GLU A C 1
ATOM 589 O O . GLU A 1 75 ? -10.023 5.203 -1.567 1 96.19 75 GLU A O 1
ATOM 594 N N . ALA A 1 76 ? -8.523 4.43 -3.023 1 95.56 76 ALA A N 1
ATOM 595 C CA . ALA A 1 76 ? -7.777 3.684 -2.012 1 95.56 76 ALA A CA 1
ATOM 596 C C . ALA A 1 76 ? -6.938 4.617 -1.147 1 95.56 76 ALA A C 1
ATOM 598 O O . ALA A 1 76 ? -6.762 4.379 0.049 1 95.56 76 ALA A O 1
ATOM 599 N N . GLU A 1 77 ? -6.418 5.656 -1.697 1 97.44 77 GLU A N 1
ATOM 600 C CA . GLU A 1 77 ? -5.414 6.508 -1.064 1 97.44 77 GLU A CA 1
ATOM 601 C C . GLU A 1 77 ? -6.066 7.578 -0.193 1 97.44 77 GLU A C 1
ATOM 603 O O . GLU A 1 77 ? -5.625 7.824 0.931 1 97.44 77 GLU A O 1
ATOM 608 N N . TYR A 1 78 ? -7.098 8.195 -0.588 1 96.62 78 TYR A N 1
ATOM 609 C CA . TYR A 1 78 ? -7.668 9.398 0.001 1 96.62 78 TYR A CA 1
ATOM 610 C C . TYR A 1 78 ? -8.031 9.172 1.463 1 96.62 78 TYR A C 1
ATOM 612 O O . TYR A 1 78 ? -7.648 9.953 2.334 1 96.62 78 TYR A O 1
ATOM 620 N N . PRO A 1 79 ? -8.672 8.055 1.782 1 96.75 79 PRO A N 1
ATOM 621 C CA . PRO A 1 79 ? -9.117 7.895 3.168 1 96.75 79 PRO A CA 1
ATOM 622 C C . PRO A 1 79 ? -7.961 7.668 4.137 1 96.75 79 PRO A C 1
ATOM 624 O O . PRO A 1 79 ? -8.148 7.746 5.355 1 96.75 79 PRO A O 1
ATOM 627 N N . GLN A 1 80 ? -6.789 7.434 3.605 1 98.06 80 GLN A N 1
ATOM 628 C CA . GLN A 1 80 ? -5.656 7.102 4.461 1 98.06 80 GLN A CA 1
ATOM 629 C C . GLN A 1 80 ? -5.109 8.344 5.16 1 98.06 80 GLN A C 1
ATOM 631 O O . GLN A 1 80 ? -4.254 8.242 6.039 1 98.06 80 GLN A O 1
ATOM 636 N N . HIS A 1 81 ? -5.641 9.555 4.902 1 98.19 81 HIS A N 1
ATOM 637 C CA . HIS A 1 81 ? -4.969 10.797 5.27 1 98.19 81 HIS A CA 1
ATOM 638 C C . HIS A 1 81 ? -5.598 11.414 6.516 1 98.19 81 HIS A C 1
ATOM 640 O O . HIS A 1 81 ? -5.09 12.406 7.047 1 98.19 81 HIS A O 1
ATOM 646 N N . PHE A 1 82 ? -6.727 10.93 6.922 1 98.31 82 PHE A N 1
ATOM 647 C CA . PHE A 1 82 ? -7.461 11.586 7.996 1 98.31 82 PHE A CA 1
ATOM 648 C C . PHE A 1 82 ? -8.242 10.57 8.82 1 98.31 82 PHE A C 1
ATOM 650 O O . PHE A 1 82 ? -8.227 9.375 8.523 1 98.31 82 PHE A O 1
ATOM 657 N N . PHE A 1 83 ? -8.773 11.062 9.852 1 98.5 83 PHE A N 1
ATOM 658 C CA . PHE A 1 83 ? -9.695 10.305 10.688 1 98.5 83 PHE A CA 1
ATOM 659 C C . PHE A 1 83 ? -10.664 11.234 11.414 1 98.5 83 PHE A C 1
ATOM 661 O O . PHE A 1 83 ? -10.312 11.844 12.422 1 98.5 83 PHE A O 1
ATOM 668 N N . ASP A 1 84 ? -11.844 11.297 10.922 1 97.62 84 ASP A N 1
ATOM 669 C CA . ASP A 1 84 ? -12.859 12.125 11.562 1 97.62 84 ASP A CA 1
ATOM 670 C C . ASP A 1 84 ? -13.453 11.43 12.781 1 97.62 84 ASP A C 1
ATOM 672 O O . ASP A 1 84 ? -14.562 10.883 12.711 1 97.62 84 ASP A O 1
ATOM 676 N N . TYR A 1 85 ? -12.789 11.625 13.836 1 97.5 85 TYR A N 1
ATOM 677 C CA . TYR A 1 85 ? -13 10.859 15.055 1 97.5 85 TYR A CA 1
ATOM 678 C C . TYR A 1 85 ? -14.445 10.984 15.531 1 97.5 85 TYR A C 1
ATOM 680 O O . TYR A 1 85 ? -15.023 10.016 16.031 1 97.5 85 TYR A O 1
ATOM 688 N N . GLU A 1 86 ? -15.141 12.133 15.359 1 96.44 86 GLU A N 1
ATOM 689 C CA . GLU A 1 86 ? -16.484 12.391 15.836 1 96.44 86 GLU A CA 1
ATOM 690 C C . GLU A 1 86 ? -17.5 11.469 15.164 1 96.44 86 GLU A C 1
ATOM 692 O O . GLU A 1 86 ? -18.578 11.219 15.703 1 96.44 86 GLU A O 1
ATOM 697 N N . MET A 1 87 ? -17.141 10.961 14.078 1 95.88 87 MET A N 1
ATOM 698 C CA . MET A 1 87 ? -18.062 10.125 13.328 1 95.88 87 MET A CA 1
ATOM 699 C C . MET A 1 87 ? -18.234 8.766 14 1 95.88 87 MET A C 1
ATOM 701 O O . MET A 1 87 ? -19.156 8.016 13.664 1 95.88 87 MET A O 1
ATOM 705 N N . LEU A 1 88 ? -17.375 8.438 14.93 1 96.31 88 LEU A N 1
ATOM 706 C CA . LEU A 1 88 ? -17.5 7.188 15.672 1 96.31 88 LEU A CA 1
ATOM 707 C C . LEU A 1 88 ? -18.656 7.266 16.672 1 96.31 88 LEU A C 1
ATOM 709 O O . LEU A 1 88 ? -19 6.266 17.297 1 96.31 88 LEU A O 1
ATOM 713 N N . GLN A 1 89 ? -19.172 8.43 16.906 1 94.56 89 GLN A N 1
ATOM 714 C CA . GLN A 1 89 ? -20.375 8.625 17.703 1 94.56 89 GLN A CA 1
ATOM 715 C C . GLN A 1 89 ? -20.172 8.109 19.125 1 94.56 89 GLN A C 1
ATOM 717 O O . GLN A 1 89 ? -21 7.379 19.656 1 94.56 89 GLN A O 1
ATOM 722 N N . GLY A 1 90 ? -19.047 8.352 19.656 1 95 90 GLY A N 1
ATOM 723 C CA . GLY A 1 90 ? -18.766 8.047 21.062 1 95 90 GLY A CA 1
ATOM 724 C C . GLY A 1 90 ? -18.172 6.672 21.266 1 95 90 GLY A C 1
ATOM 725 O O . GLY A 1 90 ? -17.766 6.316 22.375 1 95 90 GLY A O 1
ATOM 726 N N . ARG A 1 91 ? -18.062 5.898 20.219 1 96.5 91 ARG A N 1
ATOM 727 C CA . ARG A 1 91 ? -17.422 4.59 20.312 1 96.5 91 ARG A CA 1
ATOM 728 C C . ARG A 1 91 ? -15.906 4.719 20.359 1 96.5 91 ARG A C 1
ATOM 730 O O . ARG A 1 91 ? -15.344 5.695 19.859 1 96.5 91 ARG A O 1
ATOM 737 N N . ALA A 1 92 ? -15.305 3.725 20.953 1 96 92 ALA A N 1
ATOM 738 C CA . ALA A 1 92 ? -13.852 3.688 21.031 1 96 92 ALA A CA 1
ATOM 739 C C . ALA A 1 92 ? -13.25 3.381 19.656 1 96 92 ALA A C 1
ATOM 741 O O . ALA A 1 92 ? -13.891 2.754 18.812 1 96 92 ALA A O 1
ATOM 742 N N . LEU A 1 93 ? -12 3.861 19.453 1 97.38 93 LEU A N 1
ATOM 743 C CA . LEU A 1 93 ? -11.266 3.508 18.25 1 97.38 93 LEU A CA 1
ATOM 744 C C . LEU A 1 93 ? -11.047 2 18.156 1 97.38 93 LEU A C 1
ATOM 746 O O . LEU A 1 93 ? -10.445 1.402 19.047 1 97.38 93 LEU A O 1
ATOM 750 N N . PRO A 1 94 ? -11.562 1.381 17.109 1 96.56 94 PRO A N 1
ATOM 751 C CA . PRO A 1 94 ? -11.367 -0.067 17 1 96.56 94 PRO A CA 1
ATOM 752 C C . PRO A 1 94 ? -9.898 -0.452 16.828 1 96.56 94 PRO A C 1
ATOM 754 O O . PRO A 1 94 ? -9.133 0.293 16.203 1 96.56 94 PRO A O 1
ATOM 757 N N . ALA A 1 95 ? -9.57 -1.621 17.219 1 94.62 95 ALA A N 1
ATOM 758 C CA . ALA A 1 95 ? -8.172 -2.018 17.359 1 94.62 95 ALA A CA 1
ATOM 759 C C . ALA A 1 95 ? -7.59 -2.486 16.031 1 94.62 95 ALA A C 1
ATOM 761 O O . ALA A 1 95 ? -6.379 -2.699 15.922 1 94.62 95 ALA A O 1
ATOM 762 N N . SER A 1 96 ? -8.414 -2.678 15.039 1 93.75 96 SER A N 1
ATOM 763 C CA . SER A 1 96 ? -7.945 -3.068 13.719 1 93.75 96 SER A CA 1
ATOM 764 C C . SER A 1 96 ? -8.836 -2.496 12.617 1 93.75 96 SER A C 1
ATOM 766 O O . SER A 1 96 ? -9.945 -2.037 12.898 1 93.75 96 SER A O 1
ATOM 768 N N . ARG A 1 97 ? -8.32 -2.5 11.438 1 94.44 97 ARG A N 1
ATOM 769 C CA . ARG A 1 97 ? -9.102 -2.012 10.305 1 94.44 97 ARG A CA 1
ATOM 770 C C . ARG A 1 97 ? -10.359 -2.852 10.102 1 94.44 97 ARG A C 1
ATOM 772 O O . ARG A 1 97 ? -11.414 -2.326 9.742 1 94.44 97 ARG A O 1
ATOM 779 N N . ALA A 1 98 ? -10.258 -4.172 10.273 1 89.75 98 ALA A N 1
ATOM 780 C CA . ALA A 1 98 ? -11.406 -5.055 10.133 1 89.75 98 ALA A CA 1
ATOM 781 C C . ALA A 1 98 ? -12.492 -4.703 11.148 1 89.75 98 ALA A C 1
ATOM 783 O O . ALA A 1 98 ? -13.672 -4.621 10.797 1 89.75 98 ALA A O 1
ATOM 784 N N . GLU A 1 99 ? -12.062 -4.473 12.367 1 93.19 99 GLU A N 1
ATOM 785 C CA . GLU A 1 99 ? -13.008 -4.086 13.406 1 93.19 99 GLU A CA 1
ATOM 786 C C . GLU A 1 99 ? -13.594 -2.703 13.133 1 93.19 99 GLU A C 1
ATOM 788 O O . GLU A 1 99 ? -14.766 -2.453 13.414 1 93.19 99 GLU A O 1
ATOM 793 N N . PHE A 1 100 ? -12.766 -1.89 12.625 1 96.12 100 PHE A N 1
ATOM 794 C CA . PHE A 1 100 ? -13.219 -0.557 12.242 1 96.12 100 PHE A CA 1
ATOM 795 C C . PHE A 1 100 ? -14.273 -0.637 11.148 1 96.12 100 PHE A C 1
ATOM 797 O O . PHE A 1 100 ? -15.32 0.015 11.242 1 96.12 100 PHE A O 1
ATOM 804 N N . THR A 1 101 ? -14.055 -1.396 10.156 1 91.06 101 THR A N 1
ATOM 805 C CA . THR A 1 101 ? -15.008 -1.587 9.07 1 91.06 101 THR A CA 1
ATOM 806 C C . THR A 1 101 ? -16.328 -2.154 9.609 1 91.06 101 THR A C 1
ATOM 808 O O . THR A 1 101 ? -17.406 -1.734 9.188 1 91.06 101 THR A O 1
ATOM 811 N N . LYS A 1 102 ? -16.219 -3.107 10.469 1 90.56 102 LYS A N 1
ATOM 812 C CA . LYS A 1 102 ? -17.406 -3.686 11.086 1 90.56 102 LYS A CA 1
ATOM 813 C C . LYS A 1 102 ? -18.203 -2.627 11.844 1 90.56 102 LYS A C 1
ATOM 815 O O . LYS A 1 102 ? -19.438 -2.572 11.734 1 90.56 102 LYS A O 1
ATOM 820 N N . LEU A 1 103 ? -17.469 -1.837 12.617 1 94.5 103 LEU A N 1
ATOM 821 C CA . LEU A 1 103 ? -18.141 -0.774 13.359 1 94.5 103 LEU A CA 1
ATOM 822 C C . LEU A 1 103 ? -18.844 0.191 12.406 1 94.5 103 LEU A C 1
ATOM 824 O O . LEU A 1 103 ? -19.969 0.611 12.664 1 94.5 103 LEU A O 1
ATOM 828 N N . CYS A 1 104 ? -18.188 0.558 11.359 1 92.94 104 CYS A N 1
ATOM 829 C CA . CYS A 1 104 ? -18.781 1.471 10.383 1 92.94 104 CYS A CA 1
ATOM 830 C C . CYS A 1 104 ? -20.047 0.885 9.797 1 92.94 104 CYS A C 1
ATOM 832 O O . CYS A 1 104 ? -21.031 1.603 9.594 1 92.94 104 CYS A O 1
ATOM 834 N N . ALA A 1 105 ? -20.047 -0.374 9.492 1 88.75 105 ALA A N 1
ATOM 835 C CA . ALA A 1 105 ? -21.25 -1.036 8.992 1 88.75 105 ALA A CA 1
ATOM 836 C C . ALA A 1 105 ? -22.391 -0.941 10.008 1 88.75 105 ALA A C 1
ATOM 838 O O . ALA A 1 105 ? -23.531 -0.671 9.641 1 88.75 105 ALA A O 1
ATOM 839 N N . GLU A 1 106 ? -22.062 -1.191 11.227 1 91.38 106 GLU A N 1
ATOM 840 C CA . GLU A 1 106 ? -23.047 -1.094 12.289 1 91.38 106 GLU A CA 1
ATOM 841 C C . GLU A 1 106 ? -23.641 0.313 12.367 1 91.38 106 GLU A C 1
ATOM 843 O O . GLU A 1 106 ? -24.828 0.478 12.609 1 91.38 106 GLU A O 1
ATOM 848 N N . LEU A 1 107 ? -22.781 1.23 12.18 1 93.69 107 LEU A N 1
ATOM 849 C CA . LEU A 1 107 ? -23.188 2.627 12.273 1 93.69 107 LEU A CA 1
ATOM 850 C C . LEU A 1 107 ? -23.781 3.113 10.953 1 93.69 107 LEU A C 1
ATOM 852 O O . LEU A 1 107 ? -24.25 4.254 10.859 1 93.69 107 LEU A O 1
ATOM 856 N N . LYS A 1 108 ? -23.688 2.295 9.898 1 90.12 108 LYS A N 1
ATOM 857 C CA . LYS A 1 108 ? -24.203 2.6 8.562 1 90.12 108 LYS A CA 1
ATOM 858 C C . LYS A 1 108 ? -23.5 3.814 7.973 1 90.12 108 LYS A C 1
ATOM 860 O O . LYS A 1 108 ? -24.141 4.707 7.418 1 90.12 108 LYS A O 1
ATOM 865 N N . ILE A 1 109 ? -22.234 3.904 8.211 1 91.81 109 ILE A N 1
ATOM 866 C CA . ILE A 1 109 ? -21.406 4.941 7.609 1 91.81 109 ILE A CA 1
ATOM 867 C C . ILE A 1 109 ? -20.297 4.297 6.781 1 91.81 109 ILE A C 1
ATOM 869 O O . ILE A 1 109 ? -19.938 3.141 7.004 1 91.81 109 ILE A O 1
ATOM 873 N N . ASN A 1 110 ? -19.812 5 5.816 1 91.19 110 ASN A N 1
ATOM 874 C CA . ASN A 1 110 ? -18.719 4.535 4.973 1 91.19 110 ASN A CA 1
ATOM 875 C C . ASN A 1 110 ? -17.375 4.77 5.637 1 91.19 110 ASN A C 1
ATOM 877 O O . ASN A 1 110 ? -17.031 5.902 5.973 1 91.19 110 ASN A O 1
ATOM 881 N N . PRO A 1 111 ? -16.562 3.693 5.816 1 93.75 111 PRO A N 1
ATOM 882 C CA . PRO A 1 111 ? -15.25 3.881 6.43 1 93.75 111 PRO A CA 1
ATOM 883 C C . PRO A 1 111 ? -14.422 4.961 5.734 1 93.75 111 PRO A C 1
ATOM 885 O O . PRO A 1 111 ? -13.688 5.703 6.391 1 93.75 111 PRO A O 1
ATOM 888 N N . ALA A 1 112 ? -14.586 5.07 4.434 1 94.06 112 ALA A N 1
ATOM 889 C CA . ALA A 1 112 ? -13.805 6.031 3.656 1 94.06 112 ALA A CA 1
ATOM 890 C C . ALA A 1 112 ? -14.188 7.465 4.02 1 94.06 112 ALA A C 1
ATOM 892 O O . ALA A 1 112 ? -13.383 8.383 3.859 1 94.06 112 ALA A O 1
ATOM 893 N N . ASP A 1 113 ? -15.398 7.676 4.512 1 93.62 113 ASP A N 1
ATOM 894 C CA . ASP A 1 113 ? -15.844 9 4.926 1 93.62 113 ASP A CA 1
ATOM 895 C C . ASP A 1 113 ? -15.273 9.367 6.297 1 93.62 113 ASP A C 1
ATOM 897 O O . ASP A 1 113 ? -15.102 10.547 6.609 1 93.62 113 ASP A O 1
ATOM 901 N N . VAL A 1 114 ? -15 8.359 7.07 1 96.38 114 VAL A N 1
ATOM 902 C CA . VAL A 1 114 ? -14.438 8.57 8.398 1 96.38 114 VAL A CA 1
ATOM 903 C C . VAL A 1 114 ? -12.938 8.828 8.297 1 96.38 114 VAL A C 1
ATOM 905 O O . VAL A 1 114 ? -12.406 9.703 8.984 1 96.38 114 VAL A O 1
ATOM 908 N N . GLY A 1 115 ? -12.336 8.078 7.418 1 97.62 115 GLY A N 1
ATOM 909 C CA . GLY A 1 115 ? -10.883 8.102 7.312 1 97.62 115 GLY A CA 1
ATOM 910 C C . GLY A 1 115 ? -10.219 6.938 8.016 1 97.62 115 GLY A C 1
ATOM 911 O O . GLY A 1 115 ? -10.844 6.25 8.828 1 97.62 115 GLY A O 1
ATOM 912 N N . GLU A 1 116 ? -8.883 6.758 7.691 1 98 116 GLU A N 1
ATOM 913 C CA . GLU A 1 116 ? -8.281 5.488 8.086 1 98 116 GLU A CA 1
ATOM 914 C C . GLU A 1 116 ? -6.828 5.68 8.523 1 98 116 GLU A C 1
ATOM 916 O O . GLU A 1 116 ? -6.074 4.711 8.641 1 98 116 GLU A O 1
ATOM 921 N N . VAL A 1 117 ? -6.395 6.855 8.844 1 98.75 117 VAL A N 1
ATOM 922 C CA . VAL A 1 117 ? -4.984 7.195 9.023 1 98.75 117 VAL A CA 1
ATOM 923 C C . VAL A 1 117 ? -4.395 6.371 10.164 1 98.75 117 VAL A C 1
ATOM 925 O O . VAL A 1 117 ? -3.244 5.934 10.094 1 98.75 117 VAL A O 1
ATOM 928 N N . PRO A 1 118 ? -5.121 6.027 11.281 1 98.88 118 PRO A N 1
ATOM 929 C CA . PRO A 1 118 ? -4.484 5.211 12.312 1 98.88 118 PRO A CA 1
ATOM 930 C C . PRO A 1 118 ? -4.066 3.832 11.805 1 98.88 118 PRO A C 1
ATOM 932 O O . PRO A 1 118 ? -2.99 3.342 12.156 1 98.88 118 PRO A O 1
ATOM 935 N N . TYR A 1 119 ? -4.855 3.299 11 1 98.62 119 TYR A N 1
ATOM 936 C CA . TYR A 1 119 ? -4.594 1.951 10.508 1 98.62 119 TYR A CA 1
ATOM 937 C C . TYR A 1 119 ? -3.52 1.964 9.43 1 98.62 119 TYR A C 1
ATOM 939 O O . TYR A 1 119 ? -2.699 1.045 9.344 1 98.62 119 TYR A O 1
ATOM 947 N N . ALA A 1 120 ? -3.549 3.033 8.586 1 98.62 120 ALA A N 1
ATOM 948 C CA . ALA A 1 120 ? -2.451 3.201 7.633 1 98.62 120 ALA A CA 1
ATOM 949 C C . ALA A 1 120 ? -1.105 3.234 8.352 1 98.62 120 ALA A C 1
ATOM 951 O O . ALA A 1 120 ? -0.16 2.557 7.941 1 98.62 120 ALA A O 1
ATOM 952 N N . ILE A 1 121 ? -1.017 3.967 9.438 1 98.94 121 ILE A N 1
ATOM 953 C CA . ILE A 1 121 ? 0.223 4.102 10.195 1 98.94 121 ILE A CA 1
ATOM 954 C C . ILE A 1 121 ? 0.628 2.744 10.773 1 98.94 121 ILE A C 1
ATOM 956 O O . ILE A 1 121 ? 1.791 2.346 10.672 1 98.94 121 ILE A O 1
ATOM 960 N N . ALA A 1 122 ? -0.322 2.041 11.328 1 98.88 122 ALA A N 1
ATOM 961 C CA . ALA A 1 122 ? -0.022 0.739 11.914 1 98.88 122 ALA A CA 1
ATOM 962 C C . ALA A 1 122 ? 0.487 -0.237 10.859 1 98.88 122 ALA A C 1
ATOM 964 O O . ALA A 1 122 ? 1.496 -0.915 11.062 1 98.88 122 ALA A O 1
ATOM 965 N N . GLU A 1 123 ? -0.177 -0.296 9.773 1 98.62 123 GLU A N 1
ATOM 966 C CA . GLU A 1 123 ? 0.157 -1.225 8.695 1 98.62 123 GLU A CA 1
ATOM 967 C C . GLU A 1 123 ? 1.525 -0.91 8.102 1 98.62 123 GLU A C 1
ATOM 969 O O . GLU A 1 123 ? 2.357 -1.804 7.938 1 98.62 123 GLU A O 1
ATOM 974 N N . HIS A 1 124 ? 1.797 0.341 7.816 1 98.88 124 HIS A N 1
ATOM 975 C CA . HIS A 1 124 ? 3.07 0.717 7.215 1 98.88 124 HIS A CA 1
ATOM 976 C C . HIS A 1 124 ? 4.215 0.577 8.211 1 98.88 124 HIS A C 1
ATOM 978 O O . HIS A 1 124 ? 5.34 0.248 7.824 1 98.88 124 HIS A O 1
ATOM 984 N N . THR A 1 125 ? 3.959 0.816 9.492 1 98.94 125 THR A N 1
ATOM 985 C CA . THR A 1 125 ? 4.988 0.575 10.5 1 98.94 125 THR A CA 1
ATOM 986 C C . THR A 1 125 ? 5.367 -0.903 10.539 1 98.94 125 THR A C 1
ATOM 988 O O . THR A 1 125 ? 6.551 -1.244 10.578 1 98.94 125 THR A O 1
ATOM 991 N N . GLN A 1 126 ? 4.398 -1.714 10.484 1 98.81 126 GLN A N 1
ATOM 992 C CA . GLN A 1 126 ? 4.68 -3.145 10.539 1 98.81 126 GLN A CA 1
ATOM 993 C C . GLN A 1 126 ? 5.309 -3.635 9.242 1 98.81 126 GLN A C 1
ATOM 995 O O . GLN A 1 126 ? 6.148 -4.535 9.25 1 98.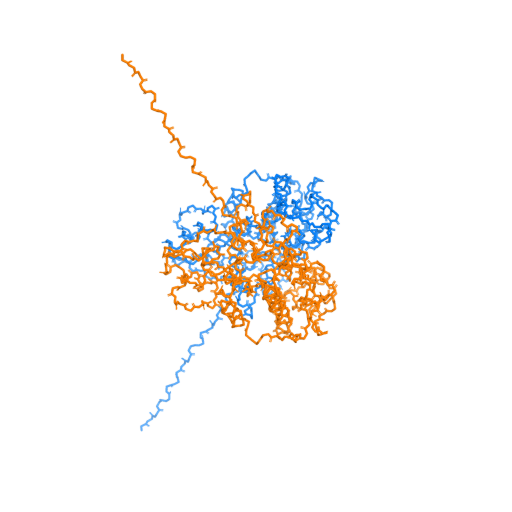81 126 GLN A O 1
ATOM 1000 N N . ARG A 1 127 ? 4.906 -3.092 8.102 1 98.75 127 ARG A N 1
ATOM 1001 C CA . ARG A 1 127 ? 5.598 -3.418 6.855 1 98.75 127 ARG A CA 1
ATOM 1002 C C . ARG A 1 127 ? 7.078 -3.059 6.938 1 98.75 127 ARG A C 1
ATOM 1004 O O . ARG A 1 127 ? 7.934 -3.844 6.531 1 98.75 127 ARG A O 1
ATOM 1011 N N . LEU A 1 128 ? 7.359 -1.852 7.453 1 98.94 128 LEU A N 1
ATOM 1012 C CA . LEU A 1 128 ? 8.75 -1.438 7.633 1 98.94 128 LEU A CA 1
ATOM 1013 C C . LEU A 1 128 ? 9.469 -2.365 8.609 1 98.94 128 LEU A C 1
ATOM 1015 O O . LEU A 1 128 ? 10.641 -2.68 8.414 1 98.94 128 LEU A O 1
ATOM 1019 N N . THR A 1 129 ? 8.758 -2.83 9.648 1 98.88 129 THR A N 1
ATOM 1020 C CA . THR A 1 129 ? 9.312 -3.781 10.602 1 98.88 129 THR A CA 1
ATOM 1021 C C . THR A 1 129 ? 9.758 -5.059 9.898 1 98.88 129 THR A C 1
ATOM 1023 O O . THR A 1 129 ? 10.867 -5.551 10.125 1 98.88 129 THR A O 1
ATOM 1026 N N . MET A 1 130 ? 8.906 -5.555 9.039 1 98.62 130 MET A N 1
ATOM 1027 C CA . MET A 1 130 ? 9.227 -6.77 8.289 1 98.62 130 MET A CA 1
ATOM 1028 C C . MET A 1 130 ? 10.438 -6.547 7.391 1 98.62 130 MET A C 1
ATOM 1030 O O . MET A 1 130 ? 11.32 -7.402 7.305 1 98.62 130 MET A O 1
ATOM 1034 N N . ILE A 1 131 ? 10.484 -5.438 6.695 1 98.62 131 ILE A N 1
ATOM 1035 C CA . ILE A 1 131 ? 11.602 -5.113 5.809 1 98.62 131 ILE A CA 1
ATOM 1036 C C . ILE A 1 131 ? 12.891 -5 6.621 1 98.62 131 ILE A C 1
ATOM 1038 O O . ILE A 1 131 ? 13.938 -5.484 6.195 1 98.62 131 ILE A O 1
ATOM 1042 N N . PHE A 1 132 ? 12.828 -4.359 7.773 1 98.81 132 PHE A N 1
ATOM 1043 C CA . PHE A 1 132 ? 13.992 -4.25 8.648 1 98.81 132 PHE A CA 1
ATOM 1044 C C . PHE A 1 132 ? 14.453 -5.629 9.109 1 98.81 132 PHE A C 1
ATOM 1046 O O . PHE A 1 132 ? 15.648 -5.871 9.258 1 98.81 132 PHE A O 1
ATOM 1053 N N . ALA A 1 133 ? 13.516 -6.508 9.367 1 98.5 133 ALA A N 1
ATOM 1054 C CA . ALA A 1 133 ? 13.898 -7.875 9.703 1 98.5 133 ALA A CA 1
ATOM 1055 C C . ALA A 1 133 ? 14.711 -8.508 8.578 1 98.5 133 ALA A C 1
ATOM 1057 O O . ALA A 1 133 ? 15.719 -9.172 8.828 1 98.5 133 ALA A O 1
ATOM 1058 N N . GLU A 1 134 ? 14.273 -8.352 7.359 1 97.94 134 GLU A N 1
ATOM 1059 C CA . GLU A 1 134 ? 15.047 -8.828 6.215 1 97.94 134 GLU A CA 1
ATOM 1060 C C . GLU A 1 134 ? 16.422 -8.172 6.164 1 97.94 134 GLU A C 1
ATOM 1062 O O . GLU A 1 134 ? 17.422 -8.836 5.867 1 97.94 134 GLU A O 1
ATOM 1067 N N . ALA A 1 135 ? 16.453 -6.863 6.434 1 98.12 135 ALA A N 1
ATOM 1068 C CA . ALA A 1 135 ? 17.719 -6.125 6.387 1 98.12 135 ALA A CA 1
ATOM 1069 C C . ALA A 1 135 ? 18.703 -6.652 7.43 1 98.12 135 ALA A C 1
ATOM 1071 O O . ALA A 1 135 ? 19.906 -6.633 7.215 1 98.12 135 ALA A O 1
ATOM 1072 N N . ARG A 1 136 ? 18.203 -7.086 8.578 1 97.81 136 ARG A N 1
ATOM 1073 C CA . ARG A 1 136 ? 19.062 -7.695 9.594 1 97.81 136 ARG A CA 1
ATOM 1074 C C . ARG A 1 136 ? 19.703 -8.969 9.07 1 97.81 136 ARG A C 1
ATOM 1076 O O . ARG A 1 136 ? 20.891 -9.219 9.32 1 97.81 136 ARG A O 1
ATOM 1083 N N . ARG A 1 137 ? 18.938 -9.719 8.328 1 96.56 137 ARG A N 1
ATOM 1084 C CA . ARG A 1 137 ? 19.438 -10.992 7.805 1 96.56 137 ARG A CA 1
ATOM 1085 C C . ARG A 1 137 ? 20.328 -10.766 6.586 1 96.56 137 ARG A C 1
ATOM 1087 O O . ARG A 1 137 ? 21.297 -11.492 6.379 1 96.56 137 ARG A O 1
ATOM 1094 N N . TYR A 1 138 ? 19.969 -9.805 5.762 1 96.81 138 TYR A N 1
ATOM 1095 C CA . TYR A 1 138 ? 20.688 -9.492 4.531 1 96.81 138 TYR A CA 1
ATOM 1096 C C . TYR A 1 138 ? 21.141 -8.031 4.516 1 96.81 138 TYR A C 1
ATOM 1098 O O . TYR A 1 138 ? 20.703 -7.254 3.662 1 96.81 138 TYR A O 1
ATOM 1106 N N . PRO A 1 139 ? 22.094 -7.617 5.348 1 94.88 139 PRO A N 1
ATOM 1107 C CA . PRO A 1 139 ? 22.406 -6.203 5.582 1 94.88 139 PRO A CA 1
ATOM 1108 C C . PRO A 1 139 ? 22.984 -5.516 4.348 1 94.88 139 PRO A C 1
ATOM 1110 O O . PRO A 1 139 ? 22.906 -4.289 4.23 1 94.88 139 PRO A O 1
ATOM 1113 N N . GLU A 1 140 ? 23.531 -6.301 3.359 1 95.19 140 GLU A N 1
ATOM 1114 C CA . GLU A 1 140 ? 24.188 -5.676 2.213 1 95.19 140 GLU A CA 1
ATOM 1115 C C . GLU A 1 140 ? 23.281 -5.711 0.98 1 95.19 140 GLU A C 1
ATOM 1117 O O . GLU A 1 140 ? 23.672 -5.254 -0.095 1 95.19 140 GLU A O 1
ATOM 1122 N N . ASN A 1 141 ? 22.094 -6.27 1.117 1 96.94 141 ASN A N 1
ATOM 1123 C CA . ASN A 1 141 ? 21.188 -6.367 -0.021 1 96.94 141 ASN A CA 1
ATOM 1124 C C . ASN A 1 141 ? 20.625 -5.004 -0.408 1 96.94 141 ASN A C 1
ATOM 1126 O O . ASN A 1 141 ? 19.844 -4.414 0.348 1 96.94 141 ASN A O 1
ATOM 1130 N N . PRO A 1 142 ? 20.969 -4.504 -1.607 1 96.19 142 PRO A N 1
ATOM 1131 C CA . PRO A 1 142 ? 20.547 -3.146 -1.956 1 96.19 142 PRO A CA 1
ATOM 1132 C C . PRO A 1 142 ? 19.047 -3.037 -2.207 1 96.19 142 PRO A C 1
ATOM 1134 O O . PRO A 1 142 ? 18.469 -1.972 -2.004 1 96.19 142 PRO A O 1
ATOM 1137 N N . TYR A 1 143 ? 18.422 -4.109 -2.635 1 97.12 143 TYR A N 1
ATOM 1138 C CA . TYR A 1 143 ? 17 -4.082 -2.951 1 97.12 143 TYR A CA 1
ATOM 1139 C C . TYR A 1 143 ? 16.156 -3.934 -1.688 1 97.12 143 TYR A C 1
ATOM 1141 O O . TYR A 1 143 ? 15.133 -3.258 -1.692 1 97.12 143 TYR A O 1
ATOM 1149 N N . ILE A 1 144 ? 16.625 -4.566 -0.566 1 97.88 144 ILE A N 1
ATOM 1150 C CA . ILE A 1 144 ? 15.945 -4.453 0.723 1 97.88 144 ILE A CA 1
ATOM 1151 C C . ILE A 1 144 ? 16.078 -3.025 1.249 1 97.88 144 ILE A C 1
ATOM 1153 O O . ILE A 1 144 ? 15.094 -2.447 1.73 1 97.88 144 ILE A O 1
ATOM 1157 N N . ARG A 1 145 ? 17.266 -2.445 1.113 1 97.62 145 ARG A N 1
ATOM 1158 C CA . ARG A 1 145 ? 17.484 -1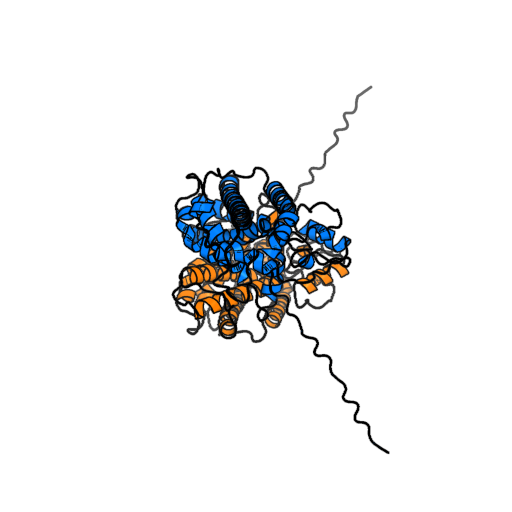.075 1.566 1 97.62 145 ARG A CA 1
ATOM 1159 C C . ARG A 1 145 ? 16.578 -0.099 0.808 1 97.62 145 ARG A C 1
ATOM 1161 O O . ARG A 1 145 ? 15.961 0.779 1.41 1 97.62 145 ARG A O 1
ATOM 1168 N N . THR A 1 146 ? 16.469 -0.354 -0.455 1 96.56 146 THR A N 1
ATOM 1169 C CA . THR A 1 146 ? 15.672 0.508 -1.32 1 96.56 146 THR A CA 1
ATOM 1170 C C . THR A 1 146 ? 14.211 0.485 -0.901 1 96.56 146 THR A C 1
ATOM 1172 O O . THR A 1 146 ? 13.594 1.538 -0.714 1 96.56 146 THR A O 1
ATOM 1175 N N . LYS A 1 147 ? 13.648 -0.644 -0.764 1 97.56 147 LYS A N 1
ATOM 1176 C CA . LYS A 1 147 ? 12.227 -0.71 -0.437 1 97.56 147 LYS A CA 1
ATOM 1177 C C . LYS A 1 147 ? 11.969 -0.222 0.985 1 97.56 147 LYS A C 1
ATOM 1179 O O . LYS A 1 147 ? 10.898 0.311 1.277 1 97.56 147 LYS A O 1
ATOM 1184 N N . ALA A 1 148 ? 12.992 -0.336 1.891 1 98.75 148 ALA A N 1
ATOM 1185 C CA . ALA A 1 148 ? 12.852 0.208 3.238 1 98.75 148 ALA A CA 1
ATOM 1186 C C . ALA A 1 148 ? 12.703 1.727 3.205 1 98.75 148 ALA A C 1
ATOM 1188 O O . ALA A 1 148 ? 11.859 2.289 3.906 1 98.75 148 ALA A O 1
ATOM 1189 N N . LEU A 1 149 ? 13.516 2.365 2.389 1 98.75 149 LEU A N 1
ATOM 1190 C CA . LEU A 1 149 ? 13.484 3.822 2.303 1 98.75 149 LEU A CA 1
ATOM 1191 C C . LEU A 1 149 ? 12.164 4.305 1.707 1 98.75 149 LEU A C 1
ATOM 1193 O O . LEU A 1 149 ? 11.578 5.27 2.195 1 98.75 149 LEU A O 1
ATOM 1197 N N . VAL A 1 150 ? 11.664 3.6 0.678 1 98.69 150 VAL A N 1
ATOM 1198 C CA . VAL A 1 150 ? 10.391 3.941 0.059 1 98.69 150 VAL A CA 1
ATOM 1199 C C . VAL A 1 150 ? 9.258 3.781 1.076 1 98.69 150 VAL A C 1
ATOM 1201 O O . VAL A 1 150 ? 8.438 4.684 1.243 1 98.69 150 VAL A O 1
ATOM 1204 N N . GLU A 1 151 ? 9.25 2.678 1.795 1 98.81 151 GLU A N 1
ATOM 1205 C CA . GLU A 1 151 ? 8.234 2.408 2.807 1 98.81 151 GLU A CA 1
ATOM 1206 C C . GLU A 1 151 ? 8.266 3.459 3.912 1 98.81 151 GLU A C 1
ATOM 1208 O O . GLU A 1 151 ? 7.215 3.904 4.383 1 98.81 151 GLU A O 1
ATOM 1213 N N . ALA A 1 152 ? 9.445 3.848 4.32 1 98.94 152 ALA A N 1
ATOM 1214 C CA . ALA A 1 152 ? 9.609 4.859 5.363 1 98.94 152 ALA A CA 1
ATOM 1215 C C . ALA A 1 152 ? 9.047 6.207 4.914 1 98.94 152 ALA A C 1
ATOM 1217 O O . ALA A 1 152 ? 8.469 6.945 5.715 1 98.94 152 ALA A O 1
ATOM 1218 N N . GLY A 1 153 ? 9.281 6.527 3.658 1 98.81 153 GLY A N 1
ATOM 1219 C CA . GLY A 1 153 ? 8.703 7.75 3.129 1 98.81 153 GLY A CA 1
ATOM 1220 C C . GLY A 1 153 ? 7.184 7.773 3.197 1 98.81 153 GLY A C 1
ATOM 1221 O O . GLY A 1 153 ? 6.594 8.758 3.645 1 98.81 153 GLY A O 1
ATOM 1222 N N . ILE A 1 154 ? 6.57 6.688 2.826 1 98.81 154 ILE A N 1
ATOM 1223 C CA . ILE A 1 154 ? 5.117 6.57 2.846 1 98.81 154 ILE A CA 1
ATOM 1224 C C . ILE A 1 154 ? 4.609 6.664 4.281 1 98.81 154 ILE A C 1
ATOM 1226 O O . ILE A 1 154 ? 3.68 7.422 4.57 1 98.81 154 ILE A O 1
ATOM 1230 N N . LEU A 1 155 ? 5.25 5.969 5.199 1 98.94 155 LEU A N 1
ATOM 1231 C CA . LEU A 1 155 ? 4.883 5.988 6.609 1 98.94 155 LEU A CA 1
ATOM 1232 C C . LEU A 1 155 ? 4.988 7.402 7.18 1 98.94 155 LEU A C 1
ATOM 1234 O O . LEU A 1 155 ? 4.125 7.832 7.945 1 98.94 155 LEU A O 1
ATOM 1238 N N . SER A 1 156 ? 6.031 8.102 6.809 1 98.88 156 SER A N 1
ATOM 1239 C CA . SER A 1 156 ? 6.262 9.438 7.348 1 98.88 156 SER A CA 1
ATOM 1240 C C . SER A 1 156 ? 5.137 10.391 6.961 1 98.88 156 SER A C 1
ATOM 1242 O O . SER A 1 156 ? 4.809 11.305 7.715 1 98.88 156 SER A O 1
ATOM 1244 N N . HIS A 1 157 ? 4.508 10.117 5.824 1 98.88 157 HIS A N 1
ATOM 1245 C CA . HIS A 1 157 ? 3.387 10.953 5.41 1 98.88 157 HIS A CA 1
ATOM 1246 C C . HIS A 1 157 ? 2.221 10.836 6.387 1 98.88 157 HIS A C 1
ATOM 1248 O O . HIS A 1 157 ? 1.772 11.836 6.953 1 98.88 157 HIS A O 1
ATOM 1254 N N . TYR A 1 158 ? 1.811 9.695 6.613 1 98.88 158 TYR A N 1
ATOM 1255 C CA . TYR A 1 158 ? 0.625 9.461 7.43 1 98.88 158 TYR A CA 1
ATOM 1256 C C . TYR A 1 158 ? 0.89 9.805 8.891 1 98.88 158 TYR A C 1
ATOM 1258 O O . TYR A 1 158 ? -0 10.297 9.586 1 98.88 158 TYR A O 1
ATOM 1266 N N . SER A 1 159 ? 2.131 9.516 9.328 1 98.81 159 SER A N 1
ATOM 1267 C CA . SER A 1 159 ? 2.486 9.891 10.695 1 98.81 159 SER A CA 1
ATOM 1268 C C . SER A 1 159 ? 2.492 11.406 10.867 1 98.81 159 SER A C 1
ATOM 1270 O O . SER A 1 159 ? 2.199 11.914 11.953 1 98.81 159 SER A O 1
ATOM 1272 N N . GLY A 1 160 ? 2.826 12.109 9.797 1 98.62 160 GLY A N 1
ATOM 1273 C CA . GLY A 1 160 ? 2.678 13.555 9.82 1 98.62 160 GLY A CA 1
ATOM 1274 C C . GLY A 1 160 ? 1.23 14.008 9.844 1 98.62 160 GLY A C 1
ATOM 1275 O O . GLY A 1 160 ? 0.875 14.93 10.578 1 98.62 160 GLY A O 1
ATOM 1276 N N . ASP A 1 161 ? 0.398 13.352 9.109 1 98.69 161 ASP A N 1
ATOM 1277 C CA . ASP A 1 161 ? -1.003 13.734 8.969 1 98.69 161 ASP A CA 1
ATOM 1278 C C . ASP A 1 161 ? -1.745 13.609 10.297 1 98.69 161 ASP A C 1
ATOM 1280 O O . ASP A 1 161 ? -2.553 14.477 10.648 1 98.69 161 ASP A O 1
ATOM 1284 N N . ILE A 1 162 ? -1.479 12.586 11.031 1 98.88 162 ILE A N 1
ATOM 1285 C CA . ILE A 1 162 ? -2.236 12.359 12.258 1 98.88 162 ILE A CA 1
ATOM 1286 C C . ILE A 1 162 ? -1.894 13.438 13.281 1 98.88 162 ILE A C 1
ATOM 1288 O O . ILE A 1 162 ? -2.627 13.641 14.258 1 98.88 162 ILE A O 1
ATOM 1292 N N . CYS A 1 163 ? -0.771 14.172 13.102 1 98.69 163 CYS A N 1
ATOM 1293 C CA . CYS A 1 163 ? -0.329 15.219 14.016 1 98.69 163 CYS A CA 1
ATOM 1294 C C . CYS A 1 163 ? -0.881 16.578 13.609 1 98.69 163 CYS A C 1
ATOM 1296 O O . CYS A 1 163 ? -0.667 17.578 14.305 1 98.69 163 CYS A O 1
ATOM 1298 N N . MET A 1 164 ? -1.581 16.672 12.531 1 98.56 164 MET A N 1
ATOM 1299 C CA . MET A 1 164 ? -2.283 17.859 12.055 1 98.56 164 MET A CA 1
ATOM 1300 C C . MET A 1 164 ? -3.719 17.891 12.57 1 98.56 164 MET A C 1
ATOM 1302 O O . MET A 1 164 ? -4.543 17.078 12.148 1 98.56 164 MET A O 1
ATOM 1306 N N . PRO A 1 165 ? -4.031 18.859 13.391 1 98.69 165 PRO A N 1
ATOM 1307 C CA . PRO A 1 165 ? -5.297 18.812 14.125 1 98.69 165 PRO A CA 1
ATOM 1308 C C . PRO A 1 165 ? -6.512 18.719 13.203 1 98.69 165 PRO A C 1
ATOM 1310 O O . PRO A 1 165 ? -7.477 18.016 13.516 1 98.69 165 PRO A O 1
ATOM 1313 N N . LEU A 1 166 ? -6.488 19.281 12.062 1 98.38 166 LEU A N 1
ATOM 1314 C CA . LEU A 1 166 ? -7.668 19.312 11.203 1 98.38 166 LEU A CA 1
ATOM 1315 C C . LEU A 1 166 ? -7.758 18.047 10.352 1 98.38 166 LEU A C 1
ATOM 1317 O O . LEU A 1 166 ? -8.688 17.891 9.562 1 98.38 166 LEU A O 1
ATOM 1321 N N . HIS A 1 167 ? -6.84 17.109 10.523 1 98.62 167 HIS A N 1
ATOM 1322 C CA . HIS A 1 167 ? -6.906 15.805 9.875 1 98.62 167 HIS A CA 1
ATOM 1323 C C . HIS A 1 167 ? -7.555 14.773 10.789 1 98.62 167 HIS A C 1
ATOM 1325 O O . HIS A 1 167 ? -7.711 13.609 10.414 1 98.62 167 HIS A O 1
ATOM 1331 N N . VAL A 1 168 ? -7.945 15.188 12 1 98.56 168 VAL A N 1
ATOM 1332 C CA . VAL A 1 168 ? -8.445 14.188 12.93 1 98.56 168 VAL A CA 1
ATOM 1333 C C . VAL A 1 168 ? -9.812 14.602 13.461 1 98.56 168 VAL A C 1
ATOM 1335 O O . VAL A 1 168 ? -10.195 14.242 14.578 1 98.56 168 VAL A O 1
ATOM 1338 N N . THR A 1 169 ? -10.562 15.414 12.695 1 98 169 THR A N 1
ATOM 1339 C CA . THR A 1 169 ? -11.852 15.938 13.133 1 98 169 THR A CA 1
ATOM 1340 C C . THR A 1 169 ? -12.789 16.125 11.938 1 98 169 THR A C 1
ATOM 1342 O O . THR A 1 169 ? -12.328 16.375 10.82 1 98 169 THR A O 1
ATOM 1345 N N . LEU A 1 170 ? -13.984 16.031 12.242 1 95.81 170 LEU A N 1
ATOM 1346 C CA . LEU A 1 170 ? -15.031 16.359 11.281 1 95.81 170 LEU A CA 1
ATOM 1347 C C . LEU A 1 170 ? -15.016 17.844 10.93 1 95.81 170 LEU A C 1
ATOM 1349 O O . LEU A 1 170 ? -15.453 18.234 9.852 1 95.81 170 LEU A O 1
ATOM 1353 N N . SER A 1 171 ? -14.539 18.656 11.828 1 96.31 171 SER A N 1
ATOM 1354 C CA . SER A 1 171 ? -14.383 20.094 11.617 1 96.31 171 SER A CA 1
ATOM 1355 C C . SER A 1 171 ? -13.086 20.406 10.875 1 96.31 171 SER A C 1
ATOM 1357 O O . SER A 1 171 ? -12.312 21.281 11.297 1 96.31 171 SER A O 1
ATOM 1359 N N . HIS A 1 172 ? -12.836 19.781 9.812 1 96.31 172 HIS A N 1
ATOM 1360 C CA . HIS A 1 172 ? -11.523 19.797 9.172 1 96.31 172 HIS A CA 1
ATOM 1361 C C . HIS A 1 172 ? -11.352 21.031 8.305 1 96.31 172 HIS A C 1
ATOM 1363 O O . HIS A 1 172 ? -10.227 21.469 8.055 1 96.31 172 HIS A O 1
ATOM 1369 N N . ASP A 1 173 ? -12.469 21.609 7.801 1 96.19 173 ASP A N 1
ATOM 1370 C CA . ASP A 1 173 ? -12.398 22.797 6.945 1 96.19 173 ASP A CA 1
ATOM 1371 C C . ASP A 1 173 ? -13.5 23.797 7.293 1 96.19 173 ASP A C 1
ATOM 1373 O O . ASP A 1 173 ? -14.266 24.203 6.418 1 96.19 173 ASP A O 1
ATOM 1377 N N . GLY A 1 174 ? -13.453 24.172 8.516 1 95.75 174 GLY A N 1
ATOM 1378 C CA . GLY A 1 174 ? -14.508 24.922 9.188 1 95.75 174 GLY A CA 1
ATOM 1379 C C . GLY A 1 174 ? -15.234 24.109 10.234 1 95.75 174 GLY A C 1
ATOM 1380 O O . GLY A 1 174 ? -15.406 22.891 10.086 1 95.75 174 GLY A O 1
ATOM 1381 N N . ARG A 1 175 ? -15.625 24.797 11.281 1 94.44 175 ARG A N 1
ATOM 1382 C CA . ARG A 1 175 ? -16.375 24.078 12.305 1 94.44 175 ARG A CA 1
ATOM 1383 C C . ARG A 1 175 ? -17.625 23.422 11.711 1 94.44 175 ARG A C 1
ATOM 1385 O O . ARG A 1 175 ? -18.406 24.078 11.016 1 94.44 175 ARG A O 1
ATOM 1392 N N . ALA A 1 176 ? -17.734 22.125 12.055 1 92.31 176 ALA A N 1
ATOM 1393 C CA . ALA A 1 176 ? -18.797 21.328 11.453 1 92.31 176 ALA A CA 1
ATOM 1394 C C . ALA A 1 176 ? -20.172 21.891 11.812 1 92.31 176 ALA A C 1
ATOM 1396 O O . ALA A 1 176 ? -20.391 22.328 12.945 1 92.31 176 ALA A O 1
ATOM 1397 N N . LEU A 1 177 ? -21.031 21.844 10.836 1 90.12 177 LEU A N 1
ATOM 1398 C CA . LEU A 1 177 ? -22.438 22.203 11.039 1 90.12 177 LEU A CA 1
ATOM 1399 C C . LEU A 1 177 ? -23.172 21.109 11.805 1 90.12 177 LEU A C 1
ATOM 1401 O O . LEU A 1 177 ? -22.641 20 11.969 1 90.12 177 LEU A O 1
ATOM 1405 N N . PRO A 1 178 ? -24.344 21.406 12.227 1 87.75 178 PRO A N 1
ATOM 1406 C CA . PRO A 1 178 ? -25.094 20.406 12.984 1 87.75 178 PRO A CA 1
ATOM 1407 C C . PRO A 1 178 ? -25.328 19.125 12.195 1 87.75 178 PRO A C 1
ATOM 1409 O O . PRO A 1 178 ? -25.438 18.047 12.781 1 87.75 178 PRO A O 1
ATOM 1412 N N . ASP A 1 179 ? -25.344 19.188 10.914 1 85 179 ASP A N 1
ATOM 1413 C CA . ASP A 1 179 ? -25.578 18.016 10.078 1 85 179 ASP A CA 1
ATOM 1414 C C . ASP A 1 179 ? -24.266 17.312 9.766 1 85 179 ASP A C 1
ATOM 1416 O O . ASP A 1 179 ? -24.25 16.328 9.016 1 85 179 ASP A O 1
ATOM 1420 N N . GLY A 1 180 ? -23.172 17.812 10.258 1 84.56 180 GLY A N 1
ATOM 1421 C CA . GLY A 1 180 ? -21.875 17.156 10.109 1 84.56 180 GLY A CA 1
ATOM 1422 C C . GLY A 1 180 ? -21.078 17.672 8.93 1 84.56 180 GLY A C 1
ATOM 1423 O O . GLY A 1 180 ? -19.906 17.344 8.773 1 84.56 180 GLY A O 1
ATOM 1424 N N . LYS A 1 181 ? -21.688 18.516 8.188 1 87.38 181 LYS A N 1
ATOM 1425 C CA . LYS A 1 181 ? -21.031 19.016 6.984 1 87.38 181 LYS A CA 1
ATOM 1426 C C . LYS A 1 181 ? -20.031 20.125 7.32 1 87.38 181 LYS A C 1
ATOM 1428 O O . LYS A 1 181 ? -20.25 20.891 8.258 1 87.38 181 LYS A O 1
ATOM 1433 N N . SER A 1 182 ? -18.953 20.156 6.602 1 88 182 SER A N 1
ATOM 1434 C CA . SER A 1 182 ? -17.938 21.188 6.75 1 88 182 SER A CA 1
ATOM 1435 C C . SER A 1 182 ? -18.312 22.453 5.969 1 88 182 SER A C 1
ATOM 1437 O O . SER A 1 182 ? -18.766 22.359 4.824 1 88 182 SER A O 1
ATOM 1439 N N . PRO A 1 183 ? -18.203 23.719 6.5 1 91.75 183 PRO A N 1
ATOM 1440 C CA . PRO A 1 183 ? -18.438 24.984 5.777 1 91.75 183 PRO A CA 1
ATOM 1441 C C . PRO A 1 183 ? -17.391 25.234 4.691 1 91.75 183 PRO A C 1
ATOM 1443 O O . PRO A 1 183 ? -17.562 26.125 3.863 1 91.75 183 PRO A O 1
ATOM 1446 N N . LYS A 1 184 ? -16.391 24.5 4.715 1 91.69 184 LYS A N 1
ATOM 1447 C CA . LYS A 1 184 ? -15.328 24.609 3.717 1 91.69 184 LYS A CA 1
ATOM 1448 C C . LYS A 1 184 ? -14.781 26.047 3.662 1 91.69 184 LYS A C 1
ATOM 1450 O O . LYS A 1 184 ? -14.719 26.641 2.592 1 91.69 184 LYS A O 1
ATOM 1455 N N . THR A 1 185 ? -14.336 26.578 4.734 1 91.62 185 THR A N 1
ATOM 1456 C CA . THR A 1 185 ? -13.859 27.953 4.883 1 91.62 185 THR A CA 1
ATOM 1457 C C . THR A 1 185 ? -12.484 28.109 4.242 1 91.62 185 THR A C 1
ATOM 1459 O O . THR A 1 185 ? -12.023 29.234 4.027 1 91.62 185 THR A O 1
ATOM 1462 N N . GLY A 1 186 ? -11.82 26.938 3.996 1 93.31 186 GLY A N 1
ATOM 1463 C CA . GLY A 1 186 ? -10.484 27 3.438 1 93.31 186 GLY A CA 1
ATOM 1464 C C . GLY A 1 186 ? -9.391 26.938 4.492 1 93.31 186 GLY A C 1
ATOM 1465 O O . GLY A 1 186 ? -8.203 26.906 4.164 1 93.31 186 GLY A O 1
ATOM 1466 N N . ILE A 1 187 ? -9.781 26.828 5.758 1 95.5 187 ILE A N 1
ATOM 1467 C CA . ILE A 1 187 ? -8.82 26.875 6.852 1 95.5 187 ILE A CA 1
ATOM 1468 C C . ILE A 1 187 ? -7.879 25.672 6.762 1 95.5 187 ILE A C 1
ATOM 1470 O O . ILE A 1 187 ? -6.695 25.781 7.105 1 95.5 187 ILE A O 1
ATOM 1474 N N . HIS A 1 188 ? -8.344 24.578 6.316 1 96.25 188 HIS A N 1
ATOM 1475 C CA . HIS A 1 188 ? -7.562 23.359 6.25 1 96.25 188 HIS A CA 1
ATOM 1476 C C . HIS A 1 188 ? -6.277 23.562 5.453 1 96.25 188 HIS A C 1
ATOM 1478 O O . HIS A 1 188 ? -5.184 23.281 5.949 1 96.25 188 HIS A O 1
ATOM 1484 N N . ALA A 1 189 ? -6.438 24.047 4.23 1 94.19 189 ALA A N 1
ATOM 1485 C CA . ALA A 1 189 ? -5.289 24.266 3.354 1 94.19 189 ALA A CA 1
ATOM 1486 C C . ALA A 1 189 ? -4.344 25.312 3.936 1 94.19 189 ALA A C 1
ATOM 1488 O O . ALA A 1 189 ? -3.125 25.219 3.768 1 94.19 189 ALA A O 1
ATOM 1489 N N . LYS A 1 190 ? -4.871 26.328 4.566 1 94.62 190 LYS A N 1
ATOM 1490 C CA . LYS A 1 190 ? -4.051 27.359 5.184 1 94.62 190 LYS A CA 1
ATOM 1491 C C . LYS A 1 190 ? -3.164 26.781 6.281 1 94.62 190 LYS A C 1
ATOM 1493 O O . LYS A 1 190 ? -1.966 27.062 6.336 1 94.62 190 LYS A O 1
ATOM 1498 N N . VAL A 1 191 ? -3.756 25.953 7.121 1 96.69 191 VAL A N 1
ATOM 1499 C CA . VAL A 1 191 ? -2.99 25.344 8.203 1 96.69 191 VAL A CA 1
ATOM 1500 C C . VAL A 1 191 ? -1.97 24.359 7.617 1 96.69 191 VAL A C 1
ATOM 1502 O O . VAL A 1 191 ? -0.82 24.328 8.062 1 96.69 191 VAL A O 1
ATOM 1505 N N . ASP A 1 192 ? -2.332 23.594 6.621 1 95.88 192 ASP A N 1
ATOM 1506 C CA . ASP A 1 192 ? -1.445 22.641 5.957 1 95.88 192 ASP A CA 1
ATOM 1507 C C . ASP A 1 192 ? -0.215 23.344 5.387 1 95.88 192 ASP A C 1
ATOM 1509 O O . ASP A 1 192 ? 0.85 22.734 5.262 1 95.88 192 ASP A O 1
ATOM 1513 N N . SER A 1 193 ? -0.344 24.594 5.047 1 94.19 193 SER A N 1
ATOM 1514 C CA . SER A 1 193 ? 0.715 25.312 4.348 1 94.19 193 SER A CA 1
ATOM 1515 C C . SER A 1 193 ? 1.746 25.859 5.328 1 94.19 193 SER A C 1
ATOM 1517 O O . SER A 1 193 ? 2.826 26.297 4.922 1 94.19 193 SER A O 1
ATOM 1519 N N . LEU A 1 194 ? 1.49 25.828 6.566 1 95.88 194 LEU A N 1
ATOM 1520 C CA . LEU A 1 194 ? 2.195 26.656 7.543 1 95.88 194 LEU A CA 1
ATOM 1521 C C . LEU A 1 194 ? 3.662 26.25 7.637 1 95.88 194 LEU A C 1
ATOM 1523 O O . LEU A 1 194 ? 4.547 27.109 7.711 1 95.88 194 LEU A O 1
ATOM 1527 N N . ILE A 1 195 ? 3.936 24.938 7.641 1 95.56 195 ILE A N 1
ATOM 1528 C CA . ILE A 1 195 ? 5.316 24.5 7.805 1 95.56 195 ILE A CA 1
ATOM 1529 C C . ILE A 1 195 ? 6.168 25.016 6.648 1 95.56 195 ILE A C 1
ATOM 1531 O O . ILE A 1 195 ? 7.281 25.484 6.855 1 95.56 195 ILE A O 1
ATOM 1535 N N . GLU A 1 196 ? 5.637 24.938 5.523 1 91.06 196 GLU A N 1
ATOM 1536 C CA . GLU A 1 196 ? 6.32 25.438 4.328 1 91.06 196 GLU A CA 1
ATOM 1537 C C . GLU A 1 196 ? 6.406 26.953 4.328 1 91.06 196 GLU A C 1
ATOM 1539 O O . GLU A 1 196 ? 7.461 27.516 4.039 1 91.06 196 GLU A O 1
ATOM 1544 N N . ARG A 1 197 ? 5.336 27.641 4.66 1 91.88 197 ARG A N 1
ATOM 1545 C CA . ARG A 1 197 ? 5.266 29.094 4.602 1 91.88 197 ARG A CA 1
ATOM 1546 C C . ARG A 1 197 ? 6.188 29.734 5.641 1 91.88 197 ARG A C 1
ATOM 1548 O O . ARG A 1 197 ? 6.734 30.812 5.418 1 91.88 197 ARG A O 1
ATOM 1555 N N . LEU A 1 198 ? 6.324 29.078 6.715 1 94.25 198 LEU A N 1
ATOM 1556 C CA . LEU A 1 198 ? 7.219 29.578 7.758 1 94.25 198 LEU A CA 1
ATOM 1557 C C . LEU A 1 198 ? 8.664 29.203 7.461 1 94.25 198 LEU A C 1
ATOM 1559 O O . LEU A 1 198 ? 9.578 29.625 8.172 1 94.25 198 LEU A O 1
ATOM 1563 N N . ASP A 1 199 ? 8.891 28.328 6.461 1 91.81 199 ASP A N 1
ATOM 1564 C CA . ASP A 1 199 ? 10.211 27.891 6.035 1 91.81 199 ASP A CA 1
ATOM 1565 C C . ASP A 1 199 ? 10.977 27.25 7.191 1 91.81 199 ASP A C 1
ATOM 1567 O O . ASP A 1 199 ? 12.109 27.625 7.477 1 91.81 199 ASP A O 1
ATOM 1571 N N . LEU A 1 200 ? 10.242 26.438 7.934 1 94.94 200 LEU A N 1
ATOM 1572 C CA . LEU A 1 200 ? 10.906 25.719 9.016 1 94.94 200 LEU A CA 1
ATOM 1573 C C . LEU A 1 200 ? 11.992 24.797 8.461 1 94.94 200 LEU A C 1
ATOM 1575 O O . LEU A 1 200 ? 11.82 24.188 7.406 1 94.94 200 LEU A O 1
ATOM 1579 N N . LYS A 1 201 ? 13.094 24.703 9.234 1 94.81 201 LYS A N 1
ATOM 1580 C CA . LYS A 1 201 ? 14.195 23.812 8.867 1 94.81 201 LYS A CA 1
ATOM 1581 C C . LYS A 1 201 ? 14.211 22.562 9.742 1 94.81 201 LYS A C 1
ATOM 1583 O O . LYS A 1 201 ? 13.859 22.625 10.922 1 94.81 201 LYS A O 1
ATOM 1588 N N . PRO A 1 202 ? 14.602 21.438 9.094 1 94.88 202 PRO A N 1
ATOM 1589 C CA . PRO A 1 202 ? 14.648 20.203 9.875 1 94.88 202 PRO A CA 1
ATOM 1590 C C . PRO A 1 202 ? 15.414 20.344 11.18 1 94.88 202 PRO A C 1
ATOM 1592 O O . PRO A 1 202 ? 15.023 19.781 12.203 1 94.88 202 PRO A O 1
ATOM 1595 N N . GLU A 1 203 ? 16.391 21.188 11.227 1 93 203 GLU A N 1
ATOM 1596 C CA . GLU A 1 203 ? 17.25 21.344 12.391 1 93 203 GLU A CA 1
ATOM 1597 C C . GLU A 1 203 ? 16.484 21.953 13.57 1 93 203 GLU A C 1
ATOM 1599 O O . GLU A 1 203 ? 16.797 21.656 14.727 1 93 203 GLU A O 1
ATOM 1604 N N . VAL A 1 204 ? 15.531 22.734 13.258 1 93.38 204 VAL A N 1
ATOM 1605 C CA . VAL A 1 204 ? 14.734 23.375 14.305 1 93.38 204 VAL A CA 1
ATOM 1606 C C . VAL A 1 204 ? 13.797 22.344 14.93 1 93.38 204 VAL A C 1
ATOM 1608 O O . VAL A 1 204 ? 13.43 22.469 16.109 1 93.38 204 VAL A O 1
ATOM 1611 N N . LEU A 1 205 ? 13.5 21.344 14.18 1 94.81 205 LEU A N 1
ATOM 1612 C CA . LEU A 1 205 ? 12.492 20.375 14.617 1 94.81 205 LEU A CA 1
ATOM 1613 C C . LEU A 1 205 ? 13.141 19.25 15.414 1 94.81 205 LEU A C 1
ATOM 1615 O O . LEU A 1 205 ? 12.453 18.5 16.109 1 94.81 205 LEU A O 1
ATOM 1619 N N . THR A 1 206 ? 14.453 19.078 15.305 1 91.44 206 THR A N 1
ATOM 1620 C CA . THR A 1 206 ? 15.164 18 15.961 1 91.44 206 THR A CA 1
ATOM 1621 C C . THR A 1 206 ? 15.594 18.406 17.375 1 91.44 206 THR A C 1
ATOM 1623 O O . THR A 1 206 ? 16.078 17.578 18.141 1 91.44 206 THR A O 1
ATOM 1626 N N . LYS A 1 207 ? 15.523 19.562 17.75 1 79.31 207 LYS A N 1
ATOM 1627 C CA . LYS A 1 207 ? 16.078 20.078 19 1 79.31 207 LYS A CA 1
ATOM 1628 C C . LYS A 1 207 ? 15.359 19.484 20.203 1 79.31 207 LYS A C 1
ATOM 1630 O O . LYS A 1 207 ? 14.125 19.391 20.219 1 79.31 207 LYS A O 1
ATOM 1635 N N . ASN A 1 208 ? 16.188 18.969 21.234 1 64.25 208 ASN A N 1
ATOM 1636 C CA . ASN A 1 208 ? 15.867 18.609 22.609 1 64.25 208 ASN A CA 1
ATOM 1637 C C . ASN A 1 208 ? 14.867 17.453 22.672 1 64.25 208 ASN A C 1
ATOM 1639 O O . ASN A 1 208 ? 14.109 17.328 23.641 1 64.25 208 ASN A O 1
ATOM 1643 N N . GLU A 1 209 ? 14.852 16.703 21.562 1 71.31 209 GLU A N 1
ATOM 1644 C CA . GLU A 1 209 ? 13.859 15.664 21.812 1 71.31 209 GLU A CA 1
ATOM 1645 C C . GLU A 1 209 ? 14.453 14.273 21.625 1 71.31 209 GLU A C 1
ATOM 1647 O O . GLU A 1 209 ? 15.164 14.016 20.656 1 71.31 209 GLU A O 1
ATOM 1652 N N . GLU A 1 210 ? 14.312 13.602 22.781 1 86.88 210 GLU A N 1
ATOM 1653 C CA . GLU A 1 210 ? 14.711 12.195 22.75 1 86.88 210 GLU A CA 1
ATOM 1654 C C . GLU A 1 210 ? 13.688 11.359 21.969 1 86.88 210 GLU A C 1
ATOM 1656 O O . GLU A 1 210 ? 12.484 11.523 22.156 1 86.88 210 GLU A O 1
ATOM 1661 N N . VAL A 1 211 ? 14.148 10.57 21 1 95.19 211 VAL A N 1
ATOM 1662 C CA . VAL A 1 211 ? 13.32 9.625 20.266 1 95.19 211 VAL A CA 1
ATOM 1663 C C . VAL A 1 211 ? 13.188 8.32 21.047 1 95.19 211 VAL A C 1
ATOM 1665 O O . VAL A 1 211 ? 14.195 7.711 21.422 1 95.19 211 VAL A O 1
ATOM 1668 N N . VAL A 1 212 ? 11.977 7.934 21.375 1 96.31 212 VAL A N 1
ATOM 1669 C CA . VAL A 1 212 ? 11.727 6.727 22.156 1 96.31 212 VAL A CA 1
ATOM 1670 C C . VAL A 1 212 ? 10.82 5.785 21.359 1 96.31 212 VAL A C 1
ATOM 1672 O O . VAL A 1 212 ? 9.852 6.227 20.734 1 96.31 212 VAL A O 1
ATOM 1675 N N . ALA A 1 213 ? 11.18 4.469 21.406 1 98.19 213 ALA A N 1
ATOM 1676 C CA . ALA A 1 213 ? 10.32 3.471 20.781 1 98.19 213 ALA A CA 1
ATOM 1677 C C . ALA A 1 213 ? 9.047 3.252 21.594 1 98.19 213 ALA A C 1
ATOM 1679 O O . ALA A 1 213 ? 9.07 3.35 22.812 1 98.19 213 ALA A O 1
ATOM 1680 N N . PHE A 1 214 ? 8.055 2.92 20.875 1 98.56 214 PHE A N 1
ATOM 1681 C CA . PHE A 1 214 ? 6.777 2.676 21.547 1 98.56 214 PHE A CA 1
ATOM 1682 C C . PHE A 1 214 ? 6.672 1.224 21.984 1 98.56 214 PHE A C 1
ATOM 1684 O O . PHE A 1 214 ? 6.926 0.306 21.203 1 98.56 214 PHE A O 1
ATOM 1691 N N . PRO A 1 215 ? 6.254 1.009 23.234 1 97.5 215 PRO A N 1
ATOM 1692 C CA . PRO A 1 215 ? 6.078 -0.371 23.688 1 97.5 215 PRO A CA 1
ATOM 1693 C C . PRO A 1 215 ? 4.867 -1.053 23.047 1 97.5 215 PRO A C 1
ATOM 1695 O O . PRO A 1 215 ? 4.863 -2.275 22.891 1 97.5 215 PRO A O 1
ATOM 1698 N N . ALA A 1 216 ? 3.822 -0.308 22.781 1 97.81 216 ALA A N 1
ATOM 1699 C CA . ALA A 1 216 ? 2.611 -0.778 22.109 1 97.81 216 ALA A CA 1
ATOM 1700 C C . ALA A 1 216 ? 2.232 0.138 20.953 1 97.81 216 ALA A C 1
ATOM 1702 O O . ALA A 1 216 ? 1.734 1.246 21.172 1 97.81 216 ALA A O 1
ATOM 1703 N N . LEU A 1 217 ? 2.35 -0.369 19.781 1 98.44 217 LEU A N 1
ATOM 1704 C CA . LEU A 1 217 ? 2.271 0.447 18.578 1 98.44 217 LEU A CA 1
ATOM 1705 C C . LEU A 1 217 ? 0.914 1.135 18.484 1 98.44 217 LEU A C 1
ATOM 1707 O O . LEU A 1 217 ? 0.841 2.363 18.391 1 98.44 217 LEU A O 1
ATOM 1711 N N . PHE A 1 218 ? -0.16 0.338 18.516 1 98.44 218 PHE A N 1
ATOM 1712 C CA . PHE A 1 218 ? -1.461 0.928 18.219 1 98.44 218 PHE A CA 1
ATOM 1713 C C . PHE A 1 218 ? -1.909 1.841 19.359 1 98.44 218 PHE A C 1
ATOM 1715 O O . PHE A 1 218 ? -2.555 2.863 19.125 1 98.44 218 PHE A O 1
ATOM 1722 N N . SER A 1 219 ? -1.533 1.509 20.609 1 98.38 219 SER A N 1
ATOM 1723 C CA . SER A 1 219 ? -1.804 2.408 21.734 1 98.38 219 SER A CA 1
ATOM 1724 C C . SER A 1 219 ? -1.124 3.76 21.531 1 98.38 219 SER A C 1
ATOM 1726 O O . SER A 1 219 ? -1.691 4.801 21.859 1 98.38 219 SER A O 1
ATOM 1728 N N . ALA A 1 220 ? 0.056 3.73 21.016 1 98.75 220 ALA A N 1
ATOM 1729 C CA . ALA A 1 220 ? 0.788 4.969 20.766 1 98.75 220 ALA A CA 1
ATOM 1730 C C . ALA A 1 220 ? 0.113 5.781 19.656 1 98.75 220 ALA A C 1
ATOM 1732 O O . ALA A 1 220 ? 0.066 7.012 19.734 1 98.75 220 ALA A O 1
ATOM 1733 N N . ILE A 1 221 ? -0.393 5.109 18.641 1 98.88 221 ILE A N 1
ATOM 1734 C CA . ILE A 1 221 ? -1.092 5.77 17.547 1 98.88 221 ILE A CA 1
ATOM 1735 C C . ILE A 1 221 ? -2.371 6.422 18.062 1 98.88 221 ILE A C 1
ATOM 1737 O O . ILE A 1 221 ? -2.656 7.578 17.766 1 98.88 221 ILE A O 1
ATOM 1741 N N . GLU A 1 222 ? -3.08 5.711 18.859 1 98.69 222 GLU A N 1
ATOM 1742 C CA . GLU A 1 222 ? -4.293 6.254 19.469 1 98.69 222 GLU A CA 1
ATOM 1743 C C . GLU A 1 222 ? -3.977 7.457 20.359 1 98.69 222 GLU A C 1
ATOM 1745 O O . GLU A 1 222 ? -4.691 8.461 20.328 1 98.69 222 GLU A O 1
ATOM 1750 N N . ALA A 1 223 ? -2.93 7.332 21.141 1 98.69 223 ALA A N 1
ATOM 1751 C CA . ALA A 1 223 ? -2.531 8.438 22.016 1 98.69 223 ALA A CA 1
ATOM 1752 C C . ALA A 1 223 ? -2.188 9.68 21.203 1 98.69 223 ALA A C 1
ATOM 1754 O O . ALA A 1 223 ? -2.545 10.797 21.578 1 98.69 223 ALA A O 1
ATOM 1755 N N . GLN A 1 224 ? -1.488 9.508 20.109 1 98.81 224 GLN A N 1
ATOM 1756 C CA . GLN A 1 224 ? -1.136 10.633 19.266 1 98.81 224 GLN A CA 1
ATOM 1757 C C . GLN A 1 224 ? -2.381 11.266 18.641 1 98.81 224 GLN A C 1
ATOM 1759 O O . GLN A 1 224 ? -2.488 12.492 18.562 1 98.81 224 GLN A O 1
ATOM 1764 N N . LEU A 1 225 ? -3.301 10.398 18.172 1 98.81 225 LEU A N 1
ATOM 1765 C CA . LEU A 1 225 ? -4.574 10.875 17.641 1 98.81 225 LEU A CA 1
ATOM 1766 C C . LEU A 1 225 ? -5.297 11.75 18.672 1 98.81 225 LEU A C 1
ATOM 1768 O O . LEU A 1 225 ? -5.723 12.859 18.344 1 98.81 225 LEU A O 1
ATOM 1772 N N . MET A 1 226 ? -5.363 11.266 19.844 1 98.62 226 MET A N 1
ATOM 1773 C CA . MET A 1 226 ? -6.09 11.969 20.891 1 98.62 226 MET A CA 1
ATOM 1774 C C . MET A 1 226 ? -5.359 13.25 21.297 1 98.62 226 MET A C 1
ATOM 1776 O O . MET A 1 226 ? -5.992 14.281 21.531 1 98.62 226 MET A O 1
ATOM 1780 N N . GLU A 1 227 ? -4.059 13.164 21.438 1 98.81 227 GLU A N 1
ATOM 1781 C CA . GLU A 1 227 ? -3.279 14.359 21.75 1 98.81 227 GLU A CA 1
ATOM 1782 C C . GLU A 1 227 ? -3.484 15.438 20.688 1 98.81 227 GLU A C 1
ATOM 1784 O O . GLU A 1 227 ? -3.658 16.609 21 1 98.81 227 GLU A O 1
ATOM 1789 N N . THR A 1 228 ? -3.455 15.055 19.422 1 98.81 228 THR A N 1
ATOM 1790 C CA . THR A 1 228 ? -3.643 15.992 18.328 1 98.81 228 THR A CA 1
ATOM 1791 C C . THR A 1 228 ? -5.016 16.656 18.406 1 98.81 228 THR A C 1
ATOM 1793 O O . THR A 1 228 ? -5.152 17.859 18.141 1 98.81 228 THR A O 1
ATOM 1796 N N . ARG A 1 229 ? -6.012 15.953 18.781 1 98.56 229 ARG A N 1
ATOM 1797 C CA . ARG A 1 229 ? -7.375 16.469 18.859 1 98.56 229 ARG A CA 1
ATOM 1798 C C . ARG A 1 229 ? -7.488 17.562 19.922 1 98.56 229 ARG A C 1
ATOM 1800 O O . ARG A 1 229 ? -8.344 18.438 19.828 1 98.56 229 ARG A O 1
ATOM 1807 N N . THR A 1 230 ? -6.633 17.516 20.938 1 98.69 230 THR A N 1
ATOM 1808 C CA . THR A 1 230 ? -6.652 18.562 21.969 1 98.69 230 THR A CA 1
ATOM 1809 C C . THR A 1 230 ? -6.195 19.891 21.391 1 98.69 230 THR A C 1
ATOM 1811 O O . THR A 1 230 ? -6.371 20.938 22.031 1 98.69 230 THR A O 1
ATOM 1814 N N . LYS A 1 231 ? -5.648 19.922 20.141 1 98.75 231 LYS A N 1
ATOM 1815 C CA . LYS A 1 231 ? -5.102 21.141 19.547 1 98.75 231 LYS A CA 1
ATOM 1816 C C . LYS A 1 231 ? -6.09 21.75 18.562 1 98.75 231 LYS A C 1
ATOM 1818 O O . LYS A 1 231 ? -5.812 22.797 17.969 1 98.75 231 LYS A O 1
ATOM 1823 N N . ILE A 1 232 ? -7.309 21.203 18.375 1 98.38 232 ILE A N 1
ATOM 1824 C CA . ILE A 1 232 ? -8.273 21.656 17.375 1 98.38 232 ILE A CA 1
ATOM 1825 C C . ILE A 1 232 ? -8.734 23.062 17.719 1 98.38 232 ILE A C 1
ATOM 1827 O O . ILE A 1 232 ? -8.711 23.953 16.859 1 98.38 232 ILE A O 1
ATOM 1831 N N . ASP A 1 233 ? -9.07 23.328 18.984 1 98.06 233 ASP A N 1
ATOM 1832 C CA . ASP A 1 233 ? -9.562 24.641 19.375 1 98.06 233 ASP A CA 1
ATOM 1833 C C . ASP A 1 233 ? -8.461 25.703 19.234 1 98.06 233 ASP A C 1
ATOM 1835 O O . ASP A 1 233 ? -8.727 26.812 18.781 1 98.06 233 ASP A O 1
ATOM 1839 N N . ALA A 1 234 ? -7.266 25.297 19.641 1 98.25 234 ALA A N 1
ATOM 1840 C CA . ALA A 1 234 ? -6.145 26.219 19.5 1 98.25 234 ALA A CA 1
ATOM 1841 C C . ALA A 1 234 ? -5.902 26.562 18.031 1 98.25 234 ALA A C 1
ATOM 1843 O O . ALA A 1 234 ? -5.531 27.688 17.688 1 98.25 234 ALA A O 1
ATOM 1844 N N . THR A 1 235 ? -6.07 25.609 17.109 1 98.25 235 THR A N 1
ATOM 1845 C CA . THR A 1 235 ? -5.93 25.844 15.672 1 98.25 235 THR A CA 1
ATOM 1846 C C . THR A 1 235 ? -6.945 26.875 15.18 1 98.25 235 THR A C 1
ATOM 1848 O O . THR A 1 235 ? -6.586 27.812 14.477 1 98.25 235 THR A O 1
ATOM 1851 N N . TYR A 1 236 ? -8.148 26.719 15.578 1 97.5 236 TYR A N 1
ATOM 1852 C CA . TYR A 1 236 ? -9.203 27.625 15.133 1 97.5 236 TYR A CA 1
ATOM 1853 C C . TYR A 1 236 ? -9.023 29.016 15.75 1 97.5 236 TYR A C 1
ATOM 1855 O O . TYR A 1 236 ? -9.406 30.016 15.156 1 97.5 236 TYR A O 1
ATOM 1863 N N . ALA A 1 237 ? -8.445 29.109 16.938 1 97.62 237 ALA A N 1
ATOM 1864 C CA . ALA A 1 237 ? -8.164 30.406 17.562 1 97.62 237 ALA A CA 1
ATOM 1865 C C . ALA A 1 237 ? -7.16 31.203 16.75 1 97.62 237 ALA A C 1
ATOM 1867 O O . ALA A 1 237 ? -7.102 32.438 16.844 1 97.62 237 ALA A O 1
ATOM 1868 N N . LEU A 1 238 ? -6.383 30.531 15.836 1 97.06 238 LEU A N 1
ATOM 1869 C CA . LEU A 1 238 ? -5.344 31.172 15.047 1 97.06 238 LEU A CA 1
ATOM 1870 C C . LEU A 1 238 ? -5.859 31.516 13.648 1 97.06 238 LEU A C 1
ATOM 1872 O O . LEU A 1 238 ? -5.105 32.031 12.812 1 97.06 238 LEU A O 1
ATOM 1876 N N . GLU A 1 239 ? -7.082 31.297 13.367 1 95.06 239 GLU A N 1
ATOM 1877 C CA . GLU A 1 239 ? -7.625 31.359 12.008 1 95.06 239 GLU A CA 1
ATOM 1878 C C . GLU A 1 239 ? -7.387 32.75 11.391 1 95.06 239 GLU A C 1
ATOM 1880 O O . GLU A 1 239 ? -7.02 32.844 10.219 1 95.06 239 GLU A O 1
ATOM 1885 N N . ALA A 1 240 ? -7.547 33.812 12.133 1 92.69 240 ALA A N 1
ATOM 1886 C CA . ALA A 1 240 ? -7.434 35.156 11.633 1 92.69 240 ALA A CA 1
ATOM 1887 C C . ALA A 1 240 ? -5.996 35.469 11.227 1 92.69 240 ALA A C 1
ATOM 1889 O O . ALA A 1 240 ? -5.758 36.375 10.391 1 92.69 240 ALA A O 1
ATOM 1890 N N . ALA A 1 241 ? -5.051 34.75 11.766 1 94.56 241 ALA A N 1
ATOM 1891 C CA . ALA A 1 241 ? -3.637 35.031 11.539 1 94.56 241 ALA A CA 1
ATOM 1892 C C . ALA A 1 241 ? -3.078 34.188 10.398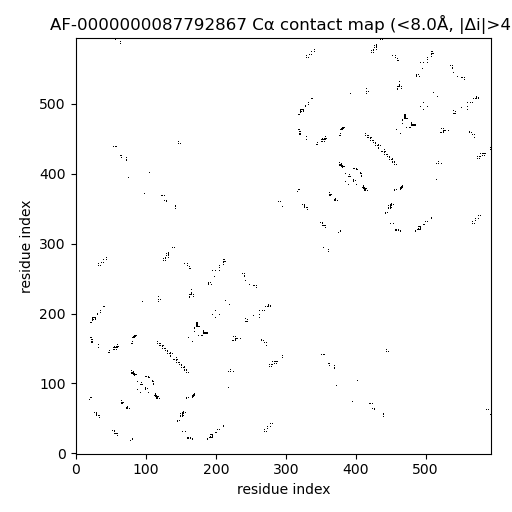 1 94.56 241 ALA A C 1
ATOM 1894 O O . ALA A 1 241 ? -1.931 34.375 9.984 1 94.56 241 ALA A O 1
ATOM 1895 N N . LEU A 1 242 ? -3.867 33.312 9.859 1 94.5 242 LEU A N 1
ATOM 1896 C CA . LEU A 1 242 ? -3.387 32.344 8.859 1 94.5 242 LEU A CA 1
ATOM 1897 C C . LEU A 1 242 ? -3.186 33.031 7.512 1 94.5 242 LEU A C 1
ATOM 1899 O O . LEU A 1 242 ? -3.908 33.969 7.176 1 94.5 242 LEU A O 1
ATOM 1903 N N . PRO A 1 243 ? -2.238 32.562 6.805 1 88.88 243 PRO A N 1
ATOM 1904 C CA . PRO A 1 243 ? -2.018 33.125 5.469 1 88.88 243 PRO A CA 1
ATOM 1905 C C . PRO A 1 243 ? -3.059 32.656 4.457 1 88.88 243 PRO A C 1
ATOM 1907 O O . PRO A 1 243 ? -3.637 31.562 4.613 1 88.88 243 PRO A O 1
ATOM 1910 N N . ASP A 1 244 ? -3.211 33.469 3.412 1 82.81 244 ASP A N 1
ATOM 1911 C CA . ASP A 1 244 ? -4.027 33 2.289 1 82.81 244 ASP A CA 1
ATOM 1912 C C . ASP A 1 244 ? -3.256 32.031 1.412 1 82.81 244 ASP A C 1
ATOM 1914 O O . ASP A 1 244 ? -2.035 32.125 1.283 1 82.81 244 ASP A O 1
ATOM 1918 N N . THR A 1 245 ? -3.895 31.016 0.907 1 76.75 245 THR A N 1
ATOM 1919 C CA . THR A 1 245 ? -3.205 30.016 0.111 1 76.75 245 THR A CA 1
ATOM 1920 C C . THR A 1 245 ? -3.338 30.312 -1.379 1 76.75 245 THR A C 1
ATOM 1922 O O . THR A 1 245 ? -2.584 29.781 -2.195 1 76.75 245 THR A O 1
ATOM 1925 N N . LYS A 1 246 ? -4.199 31.125 -1.737 1 72.38 246 LYS A N 1
ATOM 1926 C CA . LYS A 1 246 ? -4.422 31.438 -3.146 1 72.38 246 LYS A CA 1
ATOM 1927 C C . LYS A 1 246 ? -3.557 32.594 -3.594 1 72.38 246 LYS A C 1
ATOM 1929 O O . LYS A 1 246 ? -3.066 32.625 -4.723 1 72.38 246 LYS A O 1
ATOM 1934 N N . THR A 1 247 ? -3.379 33.562 -2.666 1 68.25 247 THR A N 1
ATOM 1935 C CA . THR A 1 247 ? -2.59 34.75 -2.994 1 68.25 247 THR A CA 1
ATOM 1936 C C . THR A 1 247 ? -1.436 34.938 -2.01 1 68.25 247 THR A C 1
ATOM 1938 O O . THR A 1 247 ? -1.636 34.875 -0.794 1 68.25 247 THR A O 1
ATOM 1941 N N . ILE A 1 248 ? -0.315 34.656 -2.602 1 67.69 248 ILE A N 1
ATOM 1942 C CA . ILE A 1 248 ? 0.845 34.906 -1.748 1 67.69 248 ILE A CA 1
ATOM 1943 C C . ILE A 1 248 ? 0.896 36.375 -1.343 1 67.69 248 ILE A C 1
ATOM 1945 O O . ILE A 1 248 ? 1.049 37.25 -2.193 1 67.69 248 ILE A O 1
ATOM 1949 N N . ASP A 1 249 ? 0.428 36.625 -0.172 1 70 249 ASP A N 1
ATOM 1950 C CA . ASP A 1 249 ? 0.616 37.938 0.396 1 70 249 ASP A CA 1
ATOM 1951 C C . ASP A 1 249 ? 2.047 38.125 0.896 1 70 249 ASP A C 1
ATOM 1953 O O . ASP A 1 249 ? 2.414 37.625 1.953 1 70 249 ASP A O 1
ATOM 1957 N N . LYS A 1 250 ? 2.811 38.781 0.103 1 76.19 250 LYS A N 1
ATOM 1958 C CA . LYS A 1 250 ? 4.215 39 0.424 1 76.19 250 LYS A CA 1
ATOM 1959 C C . LYS A 1 250 ? 4.363 39.781 1.74 1 76.19 250 LYS A C 1
ATOM 1961 O O . LYS A 1 250 ? 5.43 39.75 2.355 1 76.19 250 LYS A O 1
ATOM 1966 N N . ASN A 1 251 ? 3.221 40.312 2.125 1 82.25 251 ASN A N 1
ATOM 1967 C CA . ASN A 1 251 ? 3.301 41.125 3.326 1 82.25 251 ASN A CA 1
ATOM 1968 C C . ASN A 1 251 ? 2.824 40.375 4.562 1 82.25 251 ASN A C 1
ATOM 1970 O O . ASN A 1 251 ? 2.801 40.906 5.664 1 82.25 251 ASN A O 1
ATOM 1974 N N . TRP A 1 252 ? 2.504 39.094 4.309 1 90.06 252 TRP A N 1
ATOM 1975 C CA . TRP A 1 252 ? 2.066 38.281 5.441 1 90.06 252 TRP A CA 1
ATOM 1976 C C . TRP A 1 252 ? 3.197 38.094 6.449 1 90.06 252 TRP A C 1
ATOM 1978 O O . TRP A 1 252 ? 4.316 37.75 6.074 1 90.06 252 TRP A O 1
ATOM 1988 N N . LYS A 1 253 ? 2.961 38.531 7.715 1 90.94 253 LYS A N 1
ATOM 1989 C CA . LYS A 1 253 ? 3.885 38.344 8.82 1 90.94 253 LYS A CA 1
ATOM 1990 C C . LYS A 1 253 ? 3.27 37.406 9.883 1 90.94 253 LYS A C 1
ATOM 1992 O O . LYS A 1 253 ? 2.299 37.812 10.547 1 90.94 253 LYS A O 1
ATOM 1997 N N . PRO A 1 254 ? 3.842 36.25 10.047 1 94.5 254 PRO A N 1
ATOM 1998 C CA . PRO A 1 254 ? 3.271 35.344 11.055 1 94.5 254 PRO A CA 1
ATOM 1999 C C . PRO A 1 254 ? 3.422 35.875 12.477 1 94.5 254 PRO A C 1
ATOM 2001 O O . PRO A 1 254 ? 4.461 36.438 12.812 1 94.5 254 PRO A O 1
ATOM 2004 N N . THR A 1 255 ? 2.42 35.75 13.312 1 96.19 255 THR A N 1
ATOM 2005 C CA . THR A 1 255 ? 2.498 36.125 14.719 1 96.19 255 THR A CA 1
ATOM 2006 C C . THR A 1 255 ? 3.387 35.125 15.484 1 96.19 255 THR A C 1
ATOM 2008 O O . THR A 1 255 ? 3.578 34 15.055 1 96.19 255 THR A O 1
ATOM 2011 N N . PRO A 1 256 ? 3.912 35.562 16.578 1 97.12 256 PRO A N 1
ATOM 2012 C CA . PRO A 1 256 ? 4.695 34.625 17.406 1 97.12 256 PRO A CA 1
ATOM 2013 C C . PRO A 1 256 ? 3.898 33.406 17.859 1 97.12 256 PRO A C 1
ATOM 2015 O O . PRO A 1 256 ? 4.449 32.312 17.938 1 97.12 256 PRO A O 1
ATOM 2018 N N . GLU A 1 257 ? 2.646 33.625 18.094 1 97.5 257 GLU A N 1
ATOM 2019 C CA . GLU A 1 257 ? 1.786 32.5 18.516 1 97.5 257 GLU A CA 1
ATOM 2020 C C . GLU A 1 257 ? 1.631 31.484 17.406 1 97.5 257 GLU A C 1
ATOM 2022 O O . GLU A 1 257 ? 1.667 30.266 17.656 1 97.5 257 GLU A O 1
ATOM 2027 N N . LEU A 1 258 ? 1.463 31.953 16.203 1 97.75 258 LEU A N 1
ATOM 2028 C CA . LEU A 1 258 ? 1.319 31.062 15.062 1 97.75 258 LEU A CA 1
ATOM 2029 C C . LEU A 1 258 ? 2.604 30.266 14.82 1 97.75 258 LEU A C 1
ATOM 2031 O O . LEU A 1 258 ? 2.559 29.078 14.539 1 97.75 258 LEU A O 1
ATOM 2035 N N . VAL A 1 259 ? 3.74 30.969 14.906 1 97.5 259 VAL A N 1
ATOM 2036 C CA . VAL A 1 259 ? 5.035 30.312 14.734 1 97.5 259 VAL A CA 1
ATOM 2037 C C . VAL A 1 259 ? 5.234 29.25 15.805 1 97.5 259 VAL A C 1
ATOM 2039 O O . VAL A 1 259 ? 5.652 28.125 15.5 1 97.5 259 VAL A O 1
ATOM 2042 N N . ALA A 1 260 ? 4.914 29.609 17.031 1 97.5 260 ALA A N 1
ATOM 2043 C CA . ALA A 1 260 ? 5.07 28.672 18.141 1 97.5 260 ALA A CA 1
ATOM 2044 C C . ALA A 1 260 ? 4.18 27.438 17.969 1 97.5 260 ALA A C 1
ATOM 2046 O O . ALA A 1 260 ? 4.617 26.312 18.172 1 97.5 260 ALA A O 1
ATOM 2047 N N . PHE A 1 261 ? 2.947 27.672 17.594 1 97.94 261 PHE A N 1
ATOM 2048 C CA . PHE A 1 261 ? 1.992 26.578 17.375 1 97.94 261 PHE A CA 1
ATOM 2049 C C . PHE A 1 261 ? 2.467 25.656 16.266 1 97.94 261 PHE A C 1
ATOM 2051 O O . PHE A 1 261 ? 2.482 24.438 16.438 1 97.94 261 PHE A O 1
ATOM 2058 N N . THR A 1 262 ? 2.844 26.234 15.156 1 97.88 262 THR A N 1
ATOM 2059 C CA . THR A 1 262 ? 3.268 25.453 13.992 1 97.88 262 THR A CA 1
ATOM 2060 C C . THR A 1 262 ? 4.527 24.656 14.312 1 97.88 262 THR A C 1
ATOM 2062 O O . THR A 1 262 ? 4.629 23.484 13.953 1 97.88 262 THR A O 1
ATOM 2065 N N . THR A 1 263 ? 5.441 25.297 14.969 1 97.19 263 THR A N 1
ATOM 2066 C CA . THR A 1 263 ? 6.684 24.625 15.336 1 97.19 263 THR A CA 1
ATOM 2067 C C . THR A 1 263 ? 6.402 23.453 16.281 1 97.19 263 THR A C 1
ATOM 2069 O O . THR A 1 263 ? 6.98 22.375 16.125 1 97.19 263 THR A O 1
ATOM 2072 N N . GLU A 1 264 ? 5.539 23.688 17.219 1 96.88 264 GLU A N 1
ATOM 2073 C CA . GLU A 1 264 ? 5.188 22.625 18.156 1 96.88 264 GLU A CA 1
ATOM 2074 C C . GLU A 1 264 ? 4.559 21.438 17.438 1 96.88 264 GLU A C 1
ATOM 2076 O O . GLU A 1 264 ? 4.895 20.281 17.719 1 96.88 264 GLU A O 1
ATOM 2081 N N . ARG A 1 265 ? 3.625 21.656 16.5 1 97.81 265 ARG A N 1
ATOM 2082 C CA . ARG A 1 265 ? 2.973 20.578 15.766 1 97.81 265 ARG A CA 1
ATOM 2083 C C . ARG A 1 265 ? 3.963 19.859 14.867 1 97.81 265 ARG A C 1
ATOM 2085 O O . ARG A 1 265 ? 3.924 18.625 14.75 1 97.81 265 ARG A O 1
ATOM 2092 N N . ALA A 1 266 ? 4.84 20.609 14.234 1 97.69 266 ALA A N 1
ATOM 2093 C CA . ALA A 1 266 ? 5.871 20.016 13.391 1 97.69 266 ALA A CA 1
ATOM 2094 C C . ALA A 1 266 ? 6.816 19.141 14.211 1 97.69 266 ALA A C 1
ATOM 2096 O O . ALA A 1 266 ? 7.223 18.078 13.766 1 97.69 266 ALA A O 1
ATOM 2097 N N . ARG A 1 267 ? 7.156 19.625 15.406 1 97.06 267 ARG A N 1
ATOM 2098 C CA . ARG A 1 267 ? 8.008 18.844 16.297 1 97.06 267 ARG A CA 1
ATOM 2099 C C . ARG A 1 267 ? 7.301 17.562 16.734 1 97.06 267 ARG A C 1
ATOM 2101 O O . ARG A 1 267 ? 7.922 16.5 16.812 1 97.06 267 ARG A O 1
ATOM 2108 N N . ALA A 1 268 ? 6.039 17.672 17.062 1 96.75 268 ALA A N 1
ATOM 2109 C CA . ALA A 1 268 ? 5.27 16.5 17.438 1 96.75 268 ALA A CA 1
ATOM 2110 C C . ALA A 1 268 ? 5.27 15.461 16.312 1 96.75 268 ALA A C 1
ATOM 2112 O O . ALA A 1 268 ? 5.453 14.266 16.562 1 96.75 268 ALA A O 1
ATOM 2113 N N . ALA A 1 269 ? 5.074 15.898 15.078 1 97.94 269 ALA A N 1
ATOM 2114 C CA . ALA A 1 269 ? 5.086 15.008 13.922 1 97.94 269 ALA A CA 1
ATOM 2115 C C . ALA A 1 269 ? 6.461 14.375 13.734 1 97.94 269 ALA A C 1
ATOM 2117 O O . ALA A 1 269 ? 6.566 13.18 13.445 1 97.94 269 ALA A O 1
ATOM 2118 N N . THR A 1 270 ? 7.477 15.211 13.883 1 97.88 270 THR A N 1
ATOM 2119 C CA . THR A 1 270 ? 8.852 14.734 13.75 1 97.88 270 THR A CA 1
ATOM 2120 C C . THR A 1 270 ? 9.141 13.633 14.766 1 97.88 270 THR A C 1
ATOM 2122 O O . THR A 1 270 ? 9.625 12.562 14.406 1 97.88 270 THR A O 1
ATOM 2125 N N . ARG A 1 271 ? 8.812 13.891 16 1 97.5 271 ARG A N 1
ATOM 2126 C CA . ARG A 1 271 ? 9.078 12.938 17.078 1 97.5 271 ARG A CA 1
ATOM 2127 C C . ARG A 1 271 ? 8.273 11.656 16.891 1 97.5 271 ARG A C 1
ATOM 2129 O O . ARG A 1 271 ? 8.789 10.555 17.094 1 97.5 271 ARG A O 1
ATOM 2136 N N . PHE A 1 272 ? 7.035 11.812 16.594 1 98.38 272 PHE A N 1
ATOM 2137 C CA . PHE A 1 272 ? 6.176 10.648 16.406 1 98.38 272 PHE A CA 1
ATOM 2138 C C . PHE A 1 272 ? 6.707 9.773 15.273 1 98.38 272 PHE A C 1
ATOM 2140 O O . PHE A 1 272 ? 6.797 8.555 15.414 1 98.38 272 PHE A O 1
ATOM 2147 N N . THR A 1 273 ? 7.102 10.375 14.156 1 98.75 273 THR A N 1
ATOM 2148 C CA . THR A 1 273 ? 7.625 9.656 13 1 98.75 273 THR A CA 1
ATOM 2149 C C . THR A 1 273 ? 8.922 8.938 13.352 1 98.75 273 THR A C 1
ATOM 2151 O O . THR A 1 273 ? 9.078 7.75 13.055 1 98.75 273 THR A O 1
ATOM 2154 N N . ALA A 1 274 ? 9.844 9.656 13.984 1 98.69 274 ALA A N 1
ATOM 2155 C CA . ALA A 1 274 ? 11.117 9.062 14.391 1 98.69 274 ALA A CA 1
ATOM 2156 C C . ALA A 1 274 ? 10.898 7.879 15.328 1 98.69 274 ALA A C 1
ATOM 2158 O O . ALA A 1 274 ? 11.562 6.844 15.195 1 98.69 274 ALA A O 1
ATOM 2159 N N . SER A 1 275 ? 9.961 8.047 16.234 1 98.81 275 SER A N 1
ATOM 2160 C CA . SER A 1 275 ? 9.656 6.98 17.188 1 98.81 275 SER A CA 1
ATOM 2161 C C . SER A 1 275 ? 9.07 5.762 16.484 1 98.81 275 SER A C 1
ATOM 2163 O O . SER A 1 275 ? 9.312 4.625 16.891 1 98.81 275 SER A O 1
ATOM 2165 N N . LEU A 1 276 ? 8.281 5.957 15.469 1 98.94 276 LEU A N 1
ATOM 2166 C CA . LEU A 1 276 ? 7.758 4.844 14.688 1 98.94 276 LEU A CA 1
ATOM 2167 C C . LEU A 1 276 ? 8.883 4.109 13.961 1 98.94 276 LEU A C 1
ATOM 2169 O O . LEU A 1 276 ? 8.898 2.877 13.922 1 98.94 276 LEU A O 1
ATOM 2173 N N . PHE A 1 277 ? 9.828 4.879 13.352 1 98.94 277 PHE A N 1
ATOM 2174 C CA . PHE A 1 277 ? 10.977 4.258 12.703 1 98.94 277 PHE A CA 1
ATOM 2175 C C . PHE A 1 277 ? 11.758 3.398 13.695 1 98.94 277 PHE A C 1
ATOM 2177 O O . PHE A 1 277 ? 12.086 2.25 13.406 1 98.94 277 PHE A O 1
ATOM 2184 N N . LEU A 1 278 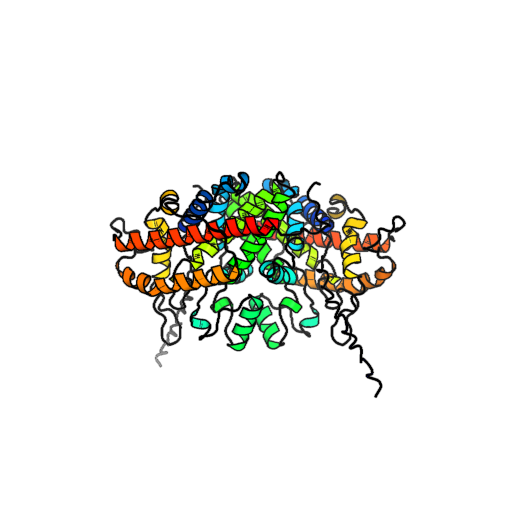? 11.984 3.969 14.859 1 98.88 278 LEU A N 1
ATOM 2185 C CA . LEU A 1 278 ? 12.742 3.258 15.883 1 98.88 278 LEU A CA 1
ATOM 2186 C C . LEU A 1 278 ? 11.977 2.035 16.375 1 98.88 278 LEU A C 1
ATOM 2188 O O . LEU A 1 278 ? 12.562 0.977 16.594 1 98.88 278 LEU A O 1
ATOM 2192 N N . THR A 1 279 ? 10.664 2.191 16.578 1 98.94 279 THR A N 1
ATOM 2193 C CA . THR A 1 279 ? 9.82 1.069 16.984 1 98.94 279 THR A CA 1
ATOM 2194 C C . THR A 1 279 ? 9.914 -0.066 15.969 1 98.94 279 THR A C 1
ATOM 2196 O O . THR A 1 279 ? 10.094 -1.227 16.344 1 98.94 279 THR A O 1
ATOM 2199 N N . ALA A 1 280 ? 9.805 0.261 14.695 1 98.94 280 ALA A N 1
ATOM 2200 C CA . ALA A 1 280 ? 9.898 -0.741 13.633 1 98.94 280 ALA A CA 1
ATOM 2201 C C . ALA A 1 280 ? 11.242 -1.456 13.672 1 98.94 280 ALA A C 1
ATOM 2203 O O . ALA A 1 280 ? 11.305 -2.682 13.547 1 98.94 280 ALA A O 1
ATOM 2204 N N . TRP A 1 281 ? 12.305 -0.704 13.828 1 98.94 281 TRP A N 1
ATOM 2205 C CA . TRP A 1 281 ? 13.641 -1.288 13.867 1 98.94 281 TRP A CA 1
ATOM 2206 C C . TRP A 1 281 ? 13.797 -2.221 15.062 1 98.94 281 TRP A C 1
ATOM 2208 O O . TRP A 1 281 ? 14.211 -3.371 14.906 1 98.94 281 TRP A O 1
ATOM 2218 N N . ARG A 1 282 ? 13.422 -1.771 16.234 1 98.75 282 ARG A N 1
ATOM 2219 C CA . ARG A 1 282 ? 13.586 -2.588 17.438 1 98.75 282 ARG A CA 1
ATOM 2220 C C . ARG A 1 282 ? 12.703 -3.832 17.375 1 98.75 282 ARG A C 1
ATOM 2222 O O . ARG A 1 282 ? 13.156 -4.934 17.703 1 98.75 282 ARG A O 1
ATOM 2229 N N . ASP A 1 283 ? 11.477 -3.682 16.953 1 98.5 283 ASP A N 1
ATOM 2230 C CA . ASP A 1 283 ? 10.555 -4.812 16.859 1 98.5 283 ASP A CA 1
ATOM 2231 C C . ASP A 1 283 ? 11.039 -5.828 15.828 1 98.5 283 ASP A C 1
ATOM 2233 O O . ASP A 1 283 ? 10.734 -7.02 15.93 1 98.5 283 ASP A O 1
ATOM 2237 N N . SER A 1 284 ? 11.797 -5.379 14.828 1 98.56 284 SER A N 1
ATOM 2238 C CA . SER A 1 284 ? 12.242 -6.258 13.758 1 98.56 284 SER A CA 1
ATOM 2239 C C . SER A 1 284 ? 13.164 -7.355 14.289 1 98.56 284 SER A C 1
ATOM 2241 O O . SER A 1 284 ? 13.289 -8.414 13.672 1 98.56 284 SER A O 1
ATOM 2243 N N . ALA A 1 285 ? 13.836 -7.117 15.383 1 98 285 ALA A N 1
ATOM 2244 C CA . ALA A 1 285 ? 14.758 -8.094 15.961 1 98 285 ALA A CA 1
ATOM 2245 C C . ALA A 1 285 ? 14.008 -9.336 16.438 1 98 285 ALA A C 1
ATOM 2247 O O . ALA A 1 285 ? 14.594 -10.422 16.531 1 98 285 ALA A O 1
ATOM 2248 N N . LYS A 1 286 ? 12.727 -9.219 16.641 1 95.94 286 LYS A N 1
ATOM 2249 C CA . LYS A 1 286 ? 11.93 -10.305 17.203 1 95.94 286 LYS A CA 1
ATOM 2250 C C . LYS A 1 286 ? 11.203 -11.078 16.094 1 95.94 286 LYS A C 1
ATOM 2252 O O . LYS A 1 286 ? 10.578 -12.109 16.359 1 95.94 286 LYS A O 1
ATOM 2257 N N . ILE A 1 287 ? 11.281 -10.625 14.898 1 96.88 287 ILE A N 1
ATOM 2258 C CA . ILE A 1 287 ? 10.508 -11.203 13.805 1 96.88 287 ILE A CA 1
ATOM 2259 C C . ILE A 1 287 ? 11.211 -12.453 13.273 1 96.88 287 ILE A C 1
ATOM 2261 O O . ILE A 1 287 ? 12.398 -12.406 12.945 1 96.88 287 ILE A O 1
ATOM 2265 N N . LYS A 1 288 ? 10.477 -13.484 13.203 1 92.69 288 LYS A N 1
ATOM 2266 C CA . LYS A 1 288 ? 10.953 -14.695 12.531 1 92.69 288 LYS A CA 1
ATOM 2267 C C . LYS A 1 288 ? 10.578 -14.688 11.055 1 92.69 288 LYS A C 1
ATOM 2269 O O . LYS A 1 288 ? 9.398 -14.773 10.711 1 92.69 288 LYS A O 1
ATOM 2274 N N . LEU A 1 289 ? 11.555 -14.594 10.227 1 94.69 289 LEU A N 1
ATOM 2275 C CA . LEU A 1 289 ? 11.32 -14.625 8.789 1 94.69 289 LEU A CA 1
ATOM 2276 C C . LEU A 1 289 ? 10.945 -16.031 8.328 1 94.69 289 LEU A C 1
ATOM 2278 O O . LEU A 1 289 ? 11.312 -17.016 8.961 1 94.69 289 LEU A O 1
ATOM 2282 N N . PRO A 1 290 ? 10.195 -16.078 7.254 1 90.75 290 PRO A N 1
ATOM 2283 C CA . PRO A 1 290 ? 9.859 -17.406 6.754 1 90.75 290 PRO A CA 1
ATOM 2284 C C . PRO A 1 290 ? 11.102 -18.219 6.383 1 90.75 290 PRO A C 1
ATOM 2286 O O . PRO A 1 290 ? 12.07 -17.672 5.852 1 90.75 290 PRO A O 1
ATOM 2289 N N . GLU A 1 291 ? 11 -19.469 6.566 1 87.06 291 GLU A N 1
ATOM 2290 C CA . GLU A 1 291 ? 12.117 -20.375 6.309 1 87.06 291 GLU A CA 1
ATOM 2291 C C . GLU A 1 291 ? 12.469 -20.406 4.82 1 87.06 291 GLU A C 1
ATOM 2293 O O . GLU A 1 291 ? 13.633 -20.547 4.457 1 87.06 291 GLU A O 1
ATOM 2298 N N . TRP A 1 292 ? 11.477 -20.219 4.016 1 86.94 292 TRP A N 1
ATOM 2299 C CA . TRP A 1 292 ? 11.672 -20.344 2.576 1 86.94 292 TRP A CA 1
ATOM 2300 C C . TRP A 1 292 ? 12.375 -19.109 2.01 1 86.94 292 TRP A C 1
ATOM 2302 O O . TRP A 1 292 ? 12.836 -19.125 0.864 1 86.94 292 TRP A O 1
ATOM 2312 N N . LEU A 1 293 ? 12.406 -18.062 2.775 1 90.19 293 LEU A N 1
ATOM 2313 C CA . LEU A 1 293 ? 12.914 -16.797 2.246 1 90.19 293 LEU A CA 1
ATOM 2314 C C . LEU A 1 293 ? 14.422 -16.875 1.998 1 90.19 293 LEU A C 1
ATOM 2316 O O . LEU A 1 293 ? 15.195 -17.141 2.926 1 90.19 293 LEU A O 1
ATOM 2320 N N . ASN A 1 294 ? 14.789 -16.734 0.778 1 88.25 294 ASN A N 1
ATOM 2321 C CA . ASN A 1 294 ? 16.188 -16.672 0.36 1 88.25 294 ASN A CA 1
ATOM 2322 C C . ASN A 1 294 ? 16.422 -15.508 -0.606 1 88.25 294 ASN A C 1
ATOM 2324 O O . ASN A 1 294 ? 15.969 -15.547 -1.749 1 88.25 294 ASN A O 1
ATOM 2328 N N . ARG A 1 295 ? 17.203 -14.547 -0.141 1 88.38 295 ARG A N 1
ATOM 2329 C CA . ARG A 1 295 ? 17.453 -13.352 -0.933 1 88.38 295 ARG A CA 1
ATOM 2330 C C . ARG A 1 295 ? 18.891 -13.328 -1.453 1 88.38 295 ARG A C 1
ATOM 2332 O O . ARG A 1 295 ? 19.375 -12.289 -1.904 1 88.38 295 ARG A O 1
ATOM 2339 N N . GLU A 1 296 ? 19.734 -14.375 -1.211 1 73.25 296 GLU A N 1
ATOM 2340 C CA . GLU A 1 296 ? 21.141 -14.414 -1.614 1 73.25 296 GLU A CA 1
ATOM 2341 C C . GLU A 1 296 ? 21.281 -14.445 -3.133 1 73.25 296 GLU A C 1
ATOM 2343 O O . GLU A 1 296 ? 22.297 -14 -3.68 1 73.25 296 GLU A O 1
ATOM 2348 N N . LYS A 1 297 ? 20.219 -14.992 -3.943 1 55.06 297 LYS A N 1
ATOM 2349 C CA . LYS A 1 297 ? 20.484 -15.328 -5.34 1 55.06 297 LYS A CA 1
ATOM 2350 C C . LYS A 1 297 ? 20.031 -14.211 -6.27 1 55.06 297 LYS A C 1
ATOM 2352 O O . LYS A 1 297 ? 19.062 -13.5 -5.977 1 55.06 297 LYS A O 1
ATOM 2357 N N . MET B 1 1 ? -14.695 -46.062 49.281 1 32.5 1 MET B N 1
ATOM 2358 C CA . MET B 1 1 ? -15.219 -45.031 48.375 1 32.5 1 MET B CA 1
ATOM 2359 C C . MET B 1 1 ? -14.156 -44.594 47.375 1 32.5 1 MET B C 1
ATOM 2361 O O . MET B 1 1 ? -13.172 -43.969 47.75 1 32.5 1 MET B O 1
ATOM 2365 N N . LYS B 1 2 ? -13.883 -45.375 46.281 1 30.98 2 LYS B N 1
ATOM 2366 C CA . LYS B 1 2 ? -12.883 -45.25 45.219 1 30.98 2 LYS B CA 1
ATOM 2367 C C . LYS B 1 2 ? -13.109 -43.969 44.406 1 30.98 2 LYS B C 1
ATOM 2369 O O . LYS B 1 2 ? -14.18 -43.75 43.844 1 30.98 2 LYS B O 1
ATOM 2374 N N . LYS B 1 3 ? -12.406 -42.875 44.781 1 35.69 3 LYS B N 1
ATOM 2375 C CA . LYS B 1 3 ? -12.391 -41.594 44.094 1 35.69 3 LYS B CA 1
ATOM 2376 C C . LYS B 1 3 ? -12.023 -41.75 42.625 1 35.69 3 LYS B C 1
ATOM 2378 O O . LYS B 1 3 ? -10.914 -42.188 42.281 1 35.69 3 LYS B O 1
ATOM 2383 N N . ARG B 1 4 ? -12.977 -42.094 41.719 1 40.75 4 ARG B N 1
ATOM 2384 C CA . ARG B 1 4 ? -12.781 -42.125 40.281 1 40.75 4 ARG B CA 1
ATOM 2385 C C . ARG B 1 4 ? -12.266 -40.781 39.75 1 40.75 4 ARG B C 1
ATOM 2387 O O . ARG B 1 4 ? -12.906 -39.75 39.938 1 40.75 4 ARG B O 1
ATOM 2394 N N . LEU B 1 5 ? -10.992 -40.594 39.594 1 40.34 5 LEU B N 1
ATOM 2395 C CA . LEU B 1 5 ? -10.328 -39.469 38.938 1 40.34 5 LEU B CA 1
ATOM 2396 C C . LEU B 1 5 ? -10.797 -39.312 37.5 1 40.34 5 LEU B C 1
ATOM 2398 O O . LEU B 1 5 ? -10.594 -40.219 36.688 1 40.34 5 LEU B O 1
ATOM 2402 N N . PHE B 1 6 ? -11.898 -38.688 37.219 1 42.16 6 PHE B N 1
ATOM 2403 C CA . PHE B 1 6 ? -12.312 -38.312 35.875 1 42.16 6 PHE B CA 1
ATOM 2404 C C . PHE B 1 6 ? -11.258 -37.438 35.219 1 42.16 6 PHE B C 1
ATOM 2406 O O . PHE B 1 6 ? -10.898 -36.375 35.719 1 42.16 6 PHE B O 1
ATOM 2413 N N . PHE B 1 7 ? -10.32 -38 34.531 1 41.59 7 PHE B N 1
ATOM 2414 C CA . PHE B 1 7 ? -9.391 -37.25 33.688 1 41.59 7 PHE B CA 1
ATOM 2415 C C . PHE B 1 7 ? -10.148 -36.5 32.594 1 41.59 7 PHE B C 1
ATOM 2417 O O . PHE B 1 7 ? -10.875 -37.125 31.797 1 41.59 7 PHE B O 1
ATOM 2424 N N . VAL B 1 8 ? -10.484 -35.25 32.812 1 43.69 8 VAL B N 1
ATOM 2425 C CA . VAL B 1 8 ? -10.992 -34.375 31.766 1 43.69 8 VAL B CA 1
ATOM 2426 C C . VAL B 1 8 ? -9.984 -34.25 30.625 1 43.69 8 VAL B C 1
ATOM 2428 O O . VAL B 1 8 ? -8.844 -33.844 30.828 1 43.69 8 VAL B O 1
ATOM 2431 N N . VAL B 1 9 ? -10.133 -35.031 29.594 1 43.91 9 VAL B N 1
ATOM 2432 C CA . VAL B 1 9 ? -9.375 -34.906 28.359 1 43.91 9 VAL B CA 1
ATOM 2433 C C . VAL B 1 9 ? -9.656 -33.531 27.719 1 43.91 9 VAL B C 1
ATOM 2435 O O . VAL B 1 9 ? -10.797 -33.219 27.375 1 43.91 9 VAL B O 1
ATOM 2438 N N . PHE B 1 10 ? -8.836 -32.562 28 1 44.81 10 PHE B N 1
ATOM 2439 C CA . PHE B 1 10 ? -8.891 -31.297 27.266 1 44.81 10 PHE B CA 1
ATOM 2440 C C . PHE B 1 10 ? -8.664 -31.531 25.781 1 44.81 10 PHE B C 1
ATOM 2442 O O . PHE B 1 10 ? -7.66 -32.125 25.375 1 44.81 10 PHE B O 1
ATOM 2449 N N . PRO B 1 11 ? -9.68 -31.453 24.984 1 43.25 11 PRO B N 1
ATOM 2450 C CA . PRO B 1 11 ? -9.406 -31.516 23.547 1 43.25 11 PRO B CA 1
ATOM 2451 C C . PRO B 1 11 ? -8.406 -30.453 23.078 1 43.25 11 PRO B C 1
ATOM 2453 O O . PRO B 1 11 ? -8.562 -29.266 23.422 1 43.25 11 PRO B O 1
ATOM 2456 N N . ALA B 1 12 ? -7.207 -30.781 22.766 1 42.47 12 ALA B N 1
ATOM 2457 C CA . ALA B 1 12 ? -6.262 -29.922 22.062 1 42.47 12 ALA B CA 1
ATOM 2458 C C . ALA B 1 12 ? -6.883 -29.344 20.797 1 42.47 12 ALA B C 1
ATOM 2460 O O . ALA B 1 12 ? -7.113 -30.062 19.812 1 42.47 12 ALA B O 1
ATOM 2461 N N . ILE B 1 13 ? -7.668 -28.312 20.891 1 40.81 13 ILE B N 1
ATOM 2462 C CA . ILE B 1 13 ? -8.039 -27.562 19.703 1 40.81 13 ILE B CA 1
ATOM 2463 C C . ILE B 1 13 ? -6.781 -27.188 18.922 1 40.81 13 ILE B C 1
ATOM 2465 O O . ILE B 1 13 ? -5.98 -26.375 19.391 1 40.81 13 ILE B O 1
ATOM 2469 N N . SER B 1 14 ? -6.227 -28.031 18.125 1 37.22 14 SER B N 1
ATOM 2470 C CA . SER B 1 14 ? -5.207 -27.656 17.141 1 37.22 14 SER B CA 1
ATOM 2471 C C . SER B 1 14 ? -5.613 -26.422 16.359 1 37.22 14 SER B C 1
ATOM 2473 O O . SER B 1 14 ? -6.602 -26.438 15.625 1 37.22 14 SER B O 1
ATOM 2475 N N . PHE B 1 15 ? -5.293 -25.266 16.844 1 38.44 15 PHE B N 1
ATOM 2476 C CA . PHE B 1 15 ? -5.316 -24.062 16.016 1 38.44 15 PHE B CA 1
ATOM 2477 C C . PHE B 1 15 ? -4.598 -24.297 14.695 1 38.44 15 PHE B C 1
ATOM 2479 O O . PHE B 1 15 ? -3.367 -24.281 14.641 1 38.44 15 PHE B O 1
ATOM 2486 N N . LEU B 1 16 ? -5.164 -25.016 13.789 1 36.31 16 LEU B N 1
ATOM 2487 C CA . LEU B 1 16 ? -4.664 -25.031 12.422 1 36.31 16 LEU B CA 1
ATOM 2488 C C . LEU B 1 16 ? -4.543 -23.609 11.883 1 36.31 16 LEU B C 1
ATOM 2490 O O . LEU B 1 16 ? -5.555 -22.953 11.594 1 36.31 16 LEU B O 1
ATOM 2494 N N . CYS B 1 17 ? -3.473 -23 12.078 1 41.62 17 CYS B N 1
ATOM 2495 C CA . CYS B 1 17 ? -3.117 -21.766 11.391 1 41.62 17 CYS B CA 1
ATOM 2496 C C . CYS B 1 17 ? -3.264 -21.906 9.883 1 41.62 17 CYS B C 1
ATOM 2498 O O . CYS B 1 17 ? -2.678 -22.812 9.289 1 41.62 17 CYS B O 1
ATOM 2500 N N . PRO B 1 18 ? -4.23 -21.328 9.289 1 43.59 18 PRO B N 1
ATOM 2501 C CA . PRO B 1 18 ? -4.258 -21.422 7.828 1 43.59 18 PRO B CA 1
ATOM 2502 C C . PRO B 1 18 ? -2.9 -21.125 7.195 1 43.59 18 PRO B C 1
ATOM 2504 O O . PRO B 1 18 ? -2.227 -20.172 7.59 1 43.59 18 PRO B O 1
ATOM 2507 N N . ILE B 1 19 ? -2.305 -22.078 6.598 1 46.91 19 ILE B N 1
ATOM 2508 C CA . ILE B 1 19 ? -1.135 -21.859 5.754 1 46.91 19 ILE B CA 1
ATOM 2509 C C . ILE B 1 19 ? -1.431 -20.766 4.734 1 46.91 19 ILE B C 1
ATOM 2511 O O . ILE B 1 19 ? -2.445 -20.828 4.035 1 46.91 19 ILE B O 1
ATOM 2515 N N . PRO B 1 20 ? -0.75 -19.703 4.859 1 48.5 20 PRO B N 1
ATOM 2516 C CA . PRO B 1 20 ? -0.968 -18.609 3.918 1 48.5 20 PRO B CA 1
ATOM 2517 C C . PRO B 1 20 ? -0.95 -19.062 2.461 1 48.5 20 PRO B C 1
ATOM 2519 O O . PRO B 1 20 ? -0.191 -19.969 2.104 1 48.5 20 PRO B O 1
ATOM 2522 N N . ALA B 1 21 ? -2.041 -18.922 1.752 1 45.25 21 ALA B N 1
ATOM 2523 C CA . ALA B 1 21 ? -2.176 -19.141 0.315 1 45.25 21 ALA B CA 1
ATOM 2524 C C . ALA B 1 21 ? -1.084 -18.406 -0.459 1 45.25 21 ALA B C 1
ATOM 2526 O O . ALA B 1 21 ? -1.2 -17.203 -0.725 1 45.25 21 ALA B O 1
ATOM 2527 N N . HIS B 1 22 ? 0.089 -19.031 -0.495 1 54.91 22 HIS B N 1
ATOM 2528 C CA . HIS B 1 22 ? 1.087 -18.562 -1.452 1 54.91 22 HIS B CA 1
ATOM 2529 C C . HIS B 1 22 ? 0.675 -18.906 -2.883 1 54.91 22 HIS B C 1
ATOM 2531 O O . HIS B 1 22 ? 0.169 -19.984 -3.148 1 54.91 22 HIS B O 1
ATOM 2537 N N . ALA B 1 23 ? 0.378 -17.969 -3.695 1 57.16 23 ALA B N 1
ATOM 2538 C CA . ALA B 1 23 ? 0.127 -18.266 -5.102 1 57.16 23 ALA B CA 1
ATOM 2539 C C . ALA B 1 23 ? 1.314 -18.984 -5.73 1 57.16 23 ALA B C 1
ATOM 2541 O O . ALA B 1 23 ? 1.539 -20.172 -5.469 1 57.16 23 ALA B O 1
ATOM 2542 N N . TRP B 1 24 ? 2.055 -18.266 -6.488 1 80.5 24 TRP B N 1
ATOM 2543 C CA . TRP B 1 24 ? 3.301 -18.875 -6.941 1 80.5 24 TRP B CA 1
ATOM 2544 C C . TRP B 1 24 ? 4.375 -18.781 -5.859 1 80.5 24 TRP B C 1
ATOM 2546 O O . TRP B 1 24 ? 4.457 -17.781 -5.141 1 80.5 24 TRP B O 1
ATOM 2556 N N . PHE B 1 25 ? 4.848 -19.828 -5.477 1 89.88 25 PHE B N 1
ATOM 2557 C CA . PHE B 1 25 ? 5.945 -19.719 -4.523 1 89.88 25 PHE B CA 1
ATOM 2558 C C . PHE B 1 25 ? 6.887 -18.578 -4.914 1 89.88 25 PHE B C 1
ATOM 2560 O O . PHE B 1 25 ? 6.867 -18.109 -6.055 1 89.88 25 PHE B O 1
ATOM 2567 N N . PRO B 1 26 ? 7.605 -18.047 -4.055 1 89.81 26 PRO B N 1
ATOM 2568 C CA . PRO B 1 26 ? 8.352 -16.797 -4.242 1 89.81 26 PRO B CA 1
ATOM 2569 C C . PRO B 1 26 ? 9.242 -16.828 -5.484 1 89.81 26 PRO B C 1
ATOM 2571 O O . PRO B 1 26 ? 9.273 -15.859 -6.246 1 89.81 26 PRO B O 1
ATOM 2574 N N . ALA B 1 27 ? 9.867 -17.922 -5.746 1 92.31 27 ALA B N 1
ATOM 2575 C CA . ALA B 1 27 ? 10.703 -18 -6.945 1 92.31 27 ALA B CA 1
ATOM 2576 C C . ALA B 1 27 ? 9.852 -17.906 -8.211 1 92.31 27 ALA B C 1
ATOM 2578 O O . ALA B 1 27 ? 10.289 -17.344 -9.219 1 92.31 27 ALA B O 1
ATOM 2579 N N . GLY B 1 28 ? 8.664 -18.531 -8.172 1 96.31 28 GLY B N 1
ATOM 2580 C CA . GLY B 1 28 ? 7.738 -18.406 -9.289 1 96.31 28 GLY B CA 1
ATOM 2581 C C . GLY B 1 28 ? 7.363 -16.969 -9.594 1 96.31 28 GLY B C 1
ATOM 2582 O O . GLY B 1 28 ? 7.363 -16.562 -10.758 1 96.31 28 GLY B O 1
ATOM 2583 N N . HIS B 1 29 ? 7.059 -16.172 -8.523 1 97.81 29 HIS B N 1
ATOM 2584 C CA . HIS B 1 29 ? 6.75 -14.766 -8.703 1 97.81 29 HIS B CA 1
ATOM 2585 C C . HIS B 1 29 ? 7.922 -14.016 -9.336 1 97.81 29 HIS B C 1
ATOM 2587 O O . HIS B 1 29 ? 7.73 -13.188 -10.227 1 97.81 29 HIS B O 1
ATOM 2593 N N . SER B 1 30 ? 9.133 -14.336 -8.922 1 97 30 SER B N 1
ATOM 2594 C CA . SER B 1 30 ? 10.312 -13.68 -9.461 1 97 30 SER B CA 1
ATOM 2595 C C . SER B 1 30 ? 10.523 -14.031 -10.93 1 97 30 SER B C 1
ATOM 2597 O O . SER B 1 30 ? 10.898 -13.172 -11.727 1 97 30 SER B O 1
ATOM 2599 N N . ILE B 1 31 ? 10.289 -15.289 -11.234 1 97.5 31 ILE B N 1
ATOM 2600 C CA . ILE B 1 31 ? 10.461 -15.758 -12.602 1 97.5 31 ILE B CA 1
ATOM 2601 C C . ILE B 1 31 ? 9.453 -15.055 -13.516 1 97.5 31 ILE B C 1
ATOM 2603 O O . ILE B 1 31 ? 9.82 -14.547 -14.578 1 97.5 31 ILE B O 1
ATOM 2607 N N . ILE B 1 32 ? 8.234 -14.969 -13.117 1 97.81 32 ILE B N 1
ATOM 2608 C CA . ILE B 1 32 ? 7.18 -14.32 -13.891 1 97.81 32 ILE B CA 1
ATOM 2609 C C . ILE B 1 32 ? 7.504 -12.836 -14.055 1 97.81 32 ILE B C 1
ATOM 2611 O O . ILE B 1 32 ? 7.402 -12.297 -15.156 1 97.81 32 ILE B O 1
ATOM 2615 N N . ALA B 1 33 ? 7.891 -12.18 -12.969 1 98.38 33 ALA B N 1
ATOM 2616 C CA . ALA B 1 33 ? 8.227 -10.758 -13.016 1 98.38 33 ALA B CA 1
ATOM 2617 C C . ALA B 1 33 ? 9.391 -10.492 -13.977 1 98.38 33 ALA B C 1
ATOM 2619 O O . ALA B 1 33 ? 9.336 -9.562 -14.781 1 98.38 33 ALA B O 1
ATOM 2620 N N . SER B 1 34 ? 10.398 -11.336 -13.875 1 97.69 34 SER B N 1
ATOM 2621 C CA . SER B 1 34 ? 11.555 -11.211 -14.766 1 97.69 34 SER B CA 1
ATOM 2622 C C . SER B 1 34 ? 11.148 -11.375 -16.219 1 97.69 34 SER B C 1
ATOM 2624 O O . SER B 1 34 ? 11.562 -10.594 -17.078 1 97.69 34 SER B O 1
ATOM 2626 N N . ALA B 1 35 ? 10.391 -12.391 -16.469 1 97.75 35 ALA B N 1
ATOM 2627 C CA . ALA B 1 35 ? 9.93 -12.656 -17.828 1 97.75 35 ALA B CA 1
ATOM 2628 C C . ALA B 1 35 ? 9.094 -11.492 -18.359 1 97.75 35 ALA B C 1
ATOM 2630 O O . ALA B 1 35 ? 9.211 -11.109 -19.516 1 97.75 35 ALA B O 1
ATOM 2631 N N . ALA B 1 36 ? 8.25 -10.938 -17.516 1 98.25 36 ALA B N 1
ATOM 2632 C CA . ALA B 1 36 ? 7.414 -9.812 -17.922 1 98.25 36 ALA B CA 1
ATOM 2633 C C . ALA B 1 36 ? 8.266 -8.617 -18.344 1 98.25 36 ALA B C 1
ATOM 2635 O O . ALA B 1 36 ? 8.016 -8.008 -19.391 1 98.25 36 ALA B O 1
ATOM 2636 N N . VAL B 1 37 ? 9.289 -8.289 -17.562 1 98.19 37 VAL B N 1
ATOM 2637 C CA . VAL B 1 37 ? 10.156 -7.16 -17.875 1 98.19 37 VAL B CA 1
ATOM 2638 C C . VAL B 1 37 ? 10.914 -7.434 -19.188 1 98.19 37 VAL B C 1
ATOM 2640 O O . VAL B 1 37 ? 11.023 -6.551 -20.031 1 98.19 37 VAL B O 1
ATOM 2643 N N . GLN B 1 38 ? 11.328 -8.656 -19.375 1 96.69 38 GLN B N 1
ATOM 2644 C CA . GLN B 1 38 ? 12.07 -9.031 -20.578 1 96.69 38 GLN B CA 1
ATOM 2645 C C . GLN B 1 38 ? 11.188 -8.945 -21.812 1 96.69 38 GLN B C 1
ATOM 2647 O O . GLN B 1 38 ? 11.688 -8.781 -22.922 1 96.69 38 GLN B O 1
ATOM 2652 N N . SER B 1 39 ? 9.938 -9.016 -21.641 1 96.81 39 SER B N 1
ATOM 2653 C CA . SER B 1 39 ? 8.992 -9.039 -22.766 1 96.81 39 SER B CA 1
ATOM 2654 C C . SER B 1 39 ? 8.602 -7.629 -23.188 1 96.81 39 SER B C 1
ATOM 2656 O O . SER B 1 39 ? 7.902 -7.445 -24.172 1 96.81 39 SER B O 1
ATOM 2658 N N . LEU B 1 40 ? 8.969 -6.641 -22.453 1 97.25 40 LEU B N 1
ATOM 2659 C CA . LEU B 1 40 ? 8.484 -5.281 -22.672 1 97.25 40 LEU B CA 1
ATOM 2660 C C . LEU B 1 40 ? 9.031 -4.715 -23.984 1 97.25 40 LEU B C 1
ATOM 2662 O O . LEU B 1 40 ? 10.188 -4.957 -24.328 1 97.25 40 LEU B O 1
ATOM 2666 N N . PRO B 1 41 ? 8.227 -3.988 -24.703 1 96.5 41 PRO B N 1
ATOM 2667 C CA . PRO B 1 41 ? 8.695 -3.365 -25.938 1 96.5 41 PRO B CA 1
ATOM 2668 C C . PRO B 1 41 ? 9.688 -2.229 -25.688 1 96.5 41 PRO B C 1
ATOM 2670 O O . PRO B 1 41 ? 9.82 -1.761 -24.547 1 96.5 41 PRO B O 1
ATOM 2673 N N . ALA B 1 42 ? 10.273 -1.756 -26.734 1 95.62 42 ALA B N 1
ATOM 2674 C CA . ALA B 1 42 ? 11.328 -0.75 -26.672 1 95.62 42 ALA B CA 1
ATOM 2675 C C . ALA B 1 42 ? 10.773 0.605 -26.234 1 95.62 42 ALA B C 1
ATOM 2677 O O . ALA B 1 42 ? 11.523 1.496 -25.844 1 95.62 42 ALA B O 1
ATOM 2678 N N . GLU B 1 43 ? 9.453 0.741 -26.328 1 97.06 43 GLU B N 1
ATOM 2679 C CA . GLU B 1 43 ? 8.867 2.018 -25.938 1 97.06 43 GLU B CA 1
ATOM 2680 C C . GLU B 1 43 ? 8.969 2.227 -24.438 1 97.06 43 GLU B C 1
ATOM 2682 O O . GLU B 1 43 ? 8.914 3.361 -23.953 1 97.06 43 GLU B O 1
ATOM 2687 N N . MET B 1 44 ? 9.055 1.109 -23.672 1 98 44 MET B N 1
ATOM 2688 C CA . MET B 1 44 ? 9.25 1.245 -22.234 1 98 44 MET B CA 1
ATOM 2689 C C . MET B 1 44 ? 10.602 1.868 -21.922 1 98 44 MET B C 1
ATOM 2691 O O . MET B 1 44 ? 11.594 1.594 -22.609 1 98 44 MET B O 1
ATOM 2695 N N . PRO B 1 45 ? 10.711 2.705 -20.859 1 98.12 45 PRO B N 1
ATOM 2696 C CA . PRO B 1 45 ? 11.992 3.324 -20.547 1 98.12 45 PRO B CA 1
ATOM 2697 C C . PRO B 1 45 ? 13.102 2.301 -20.297 1 98.12 45 PRO B C 1
ATOM 2699 O O . PRO B 1 45 ? 12.859 1.265 -19.672 1 98.12 45 PRO B O 1
ATOM 2702 N N . ALA B 1 46 ? 14.297 2.609 -20.719 1 97.94 46 ALA B N 1
ATOM 2703 C CA . ALA B 1 46 ? 15.445 1.717 -20.562 1 97.94 46 ALA B CA 1
ATOM 2704 C C . ALA B 1 46 ? 15.734 1.452 -19.078 1 97.94 46 ALA B C 1
ATOM 2706 O O . ALA B 1 46 ? 16.062 0.328 -18.703 1 97.94 46 ALA B O 1
ATOM 2707 N N . TRP B 1 47 ? 15.625 2.527 -18.297 1 97.88 47 TRP B N 1
ATOM 2708 C CA . TRP B 1 47 ? 15.922 2.381 -16.875 1 97.88 47 TRP B CA 1
ATOM 2709 C C . TRP B 1 47 ? 14.977 1.381 -16.234 1 97.88 47 TRP B C 1
ATOM 2711 O O . TRP B 1 47 ? 15.352 0.685 -15.281 1 97.88 47 TRP B O 1
ATOM 2721 N N . PHE B 1 48 ? 13.742 1.322 -16.688 1 98.69 48 PHE B N 1
ATOM 2722 C CA . PHE B 1 48 ? 12.766 0.376 -16.141 1 98.69 48 PHE B CA 1
ATOM 2723 C C . PHE B 1 48 ? 13.094 -1.045 -16.594 1 98.69 48 PHE B C 1
ATOM 2725 O O . PHE B 1 48 ? 13.078 -1.973 -15.781 1 98.69 48 PHE B O 1
ATOM 2732 N N . ARG B 1 49 ? 13.398 -1.262 -17.828 1 97.88 49 ARG B N 1
ATOM 2733 C CA . ARG B 1 49 ? 13.758 -2.572 -18.359 1 97.88 49 ARG B CA 1
ATOM 2734 C C . ARG B 1 49 ? 15.039 -3.096 -17.703 1 97.88 49 ARG B C 1
ATOM 2736 O O . ARG B 1 49 ? 15.195 -4.305 -17.531 1 97.88 49 ARG B O 1
ATOM 2743 N N . GLN B 1 50 ? 15.883 -2.203 -17.25 1 97.62 50 GLN B N 1
ATOM 2744 C CA . GLN B 1 50 ? 17.141 -2.568 -16.594 1 97.62 50 GLN B CA 1
ATOM 2745 C C . GLN B 1 50 ? 16.906 -2.865 -15.109 1 97.62 50 GLN B C 1
ATOM 2747 O O . GLN B 1 50 ? 17.797 -3.385 -14.43 1 97.62 50 GLN B O 1
ATOM 2752 N N . GLY B 1 51 ? 15.688 -2.572 -14.633 1 97.69 51 GLY B N 1
ATOM 2753 C CA . GLY B 1 51 ? 15.367 -2.777 -13.227 1 97.69 51 GLY B CA 1
ATOM 2754 C C . GLY B 1 51 ? 14.812 -4.156 -12.938 1 97.69 51 GLY B C 1
ATOM 2755 O O . GLY B 1 51 ? 14.18 -4.375 -11.898 1 97.69 51 GLY B O 1
ATOM 2756 N N . LYS B 1 52 ? 15.039 -5.09 -13.82 1 97.75 52 LYS B N 1
ATOM 2757 C CA . LYS B 1 52 ? 14.461 -6.43 -13.773 1 97.75 52 LYS B CA 1
ATOM 2758 C C . LYS B 1 52 ? 14.758 -7.109 -12.445 1 97.75 52 LYS B C 1
ATOM 2760 O O . LYS B 1 52 ? 13.875 -7.723 -11.844 1 97.75 52 LYS B O 1
ATOM 2765 N N . LEU B 1 53 ? 15.953 -6.965 -11.93 1 97 53 LEU B N 1
ATOM 2766 C CA . LEU B 1 53 ? 16.359 -7.684 -10.727 1 97 53 LEU B CA 1
ATOM 2767 C C . LEU B 1 53 ? 15.633 -7.129 -9.5 1 97 53 LEU B C 1
ATOM 2769 O O . LEU B 1 53 ? 15.188 -7.887 -8.633 1 97 53 LEU B O 1
ATOM 2773 N N . GLN B 1 54 ? 15.5 -5.809 -9.391 1 97.44 54 GLN B N 1
ATOM 2774 C CA . GLN B 1 54 ? 14.75 -5.199 -8.297 1 97.44 54 GLN B CA 1
ATOM 2775 C C . GLN B 1 54 ? 13.281 -5.602 -8.352 1 97.44 54 GLN B C 1
ATOM 2777 O O . GLN B 1 54 ? 12.688 -5.953 -7.324 1 97.44 54 GLN B O 1
ATOM 2782 N N . ILE B 1 55 ? 12.711 -5.578 -9.547 1 98.62 55 ILE B N 1
ATOM 2783 C CA . ILE B 1 55 ? 11.305 -5.922 -9.727 1 98.62 55 ILE B CA 1
ATOM 2784 C C . ILE B 1 55 ? 11.078 -7.379 -9.336 1 98.62 55 ILE B C 1
ATOM 2786 O O . ILE B 1 55 ? 10.141 -7.695 -8.602 1 98.62 55 ILE B O 1
ATOM 2790 N N . ALA B 1 56 ? 11.961 -8.273 -9.797 1 97.81 56 ALA B N 1
ATOM 2791 C CA . ALA B 1 56 ? 11.859 -9.695 -9.469 1 97.81 56 ALA B CA 1
ATOM 2792 C C . ALA B 1 56 ? 12.023 -9.914 -7.969 1 97.81 56 ALA B C 1
ATOM 2794 O O . ALA B 1 56 ? 11.336 -10.758 -7.379 1 97.81 56 ALA B O 1
ATOM 2795 N N . HIS B 1 57 ? 12.961 -9.195 -7.367 1 97.19 57 HIS B N 1
ATOM 2796 C CA . HIS B 1 57 ? 13.18 -9.273 -5.93 1 97.19 57 HIS B CA 1
ATOM 2797 C C . HIS B 1 57 ? 11.93 -8.883 -5.152 1 97.19 57 HIS B C 1
ATOM 2799 O O . HIS B 1 57 ? 11.5 -9.609 -4.25 1 97.19 57 HIS B O 1
ATOM 2805 N N . ASP B 1 58 ? 11.312 -7.785 -5.527 1 97.88 58 ASP B N 1
ATOM 2806 C CA . ASP B 1 58 ? 10.188 -7.219 -4.789 1 97.88 58 ASP B CA 1
ATOM 2807 C C . ASP B 1 58 ? 8.898 -7.973 -5.09 1 97.88 58 ASP B C 1
ATOM 2809 O O . ASP B 1 58 ? 7.918 -7.859 -4.352 1 97.88 58 ASP B O 1
ATOM 2813 N N . ALA B 1 59 ? 8.891 -8.789 -6.141 1 98.19 59 ALA B N 1
ATOM 2814 C CA . ALA B 1 59 ? 7.723 -9.594 -6.492 1 98.19 59 ALA B CA 1
ATOM 2815 C C . ALA B 1 59 ? 7.418 -10.625 -5.406 1 98.19 59 ALA B C 1
ATOM 2817 O O . ALA B 1 59 ? 6.32 -11.18 -5.363 1 98.19 59 ALA B O 1
ATOM 2818 N N . GLN B 1 60 ? 8.336 -10.883 -4.516 1 97.12 60 GLN B N 1
ATOM 2819 C CA . GLN B 1 60 ? 8.156 -11.852 -3.441 1 97.12 60 GLN B CA 1
ATOM 2820 C C . GLN B 1 60 ? 7.57 -11.195 -2.199 1 97.12 60 GLN B C 1
ATOM 2822 O O . GLN B 1 60 ? 7.098 -11.875 -1.29 1 97.12 60 GLN B O 1
ATOM 2827 N N . ASP B 1 61 ? 7.625 -9.875 -2.129 1 97.25 61 ASP B N 1
ATOM 2828 C CA . ASP B 1 61 ? 7.418 -9.133 -0.89 1 97.25 61 ASP B CA 1
ATOM 2829 C C . ASP B 1 61 ? 6.008 -9.352 -0.344 1 97.25 61 ASP B C 1
ATOM 2831 O O . ASP B 1 61 ? 5.828 -9.555 0.858 1 97.25 61 ASP B O 1
ATOM 2835 N N . PRO B 1 62 ? 4.977 -9.32 -1.227 1 97.81 62 PRO B N 1
ATOM 2836 C CA . PRO B 1 62 ? 3.645 -9.531 -0.662 1 97.81 62 PRO B CA 1
ATOM 2837 C C . PRO B 1 62 ? 3.523 -10.859 0.077 1 97.81 62 PRO B C 1
ATOM 2839 O O . PRO B 1 62 ? 2.766 -10.969 1.045 1 97.81 62 PRO B O 1
ATOM 2842 N N . ASP B 1 63 ? 4.281 -11.875 -0.311 1 96.06 63 ASP B N 1
ATOM 2843 C CA . ASP B 1 63 ? 4.266 -13.156 0.386 1 96.06 63 ASP B CA 1
ATOM 2844 C C . ASP B 1 63 ? 5.055 -13.086 1.691 1 96.06 63 ASP B C 1
ATOM 2846 O O . ASP B 1 63 ? 4.738 -13.789 2.652 1 96.06 63 ASP B O 1
ATOM 2850 N N . VAL B 1 64 ? 6.062 -12.289 1.698 1 95.44 64 VAL B N 1
ATOM 2851 C CA . VAL B 1 64 ? 6.883 -12.117 2.893 1 95.44 64 VAL B CA 1
ATOM 2852 C C . VAL B 1 64 ? 6.102 -11.336 3.945 1 95.44 64 VAL B C 1
ATOM 2854 O O . VAL B 1 64 ? 6.254 -11.57 5.145 1 95.44 64 VAL B O 1
ATOM 2857 N N . GLN B 1 65 ? 5.281 -10.438 3.465 1 94.75 65 GLN B N 1
ATOM 2858 C CA . GLN B 1 65 ? 4.551 -9.523 4.336 1 94.75 65 GLN B CA 1
ATOM 2859 C C . GLN B 1 65 ? 3.307 -10.188 4.914 1 94.75 65 GLN B C 1
ATOM 2861 O O . GLN B 1 65 ? 2.205 -9.641 4.832 1 94.75 65 GLN B O 1
ATOM 2866 N N . LYS B 1 66 ? 3.51 -11.32 5.414 1 91.06 66 LYS B N 1
ATOM 2867 C CA . LYS B 1 66 ? 2.541 -12.109 6.176 1 91.06 66 LYS B CA 1
ATOM 2868 C C . LYS B 1 66 ? 3.197 -12.766 7.387 1 91.06 66 LYS B C 1
ATOM 2870 O O . LYS B 1 66 ? 4.145 -13.539 7.238 1 91.06 66 LYS B O 1
ATOM 2875 N N . SER B 1 67 ? 2.844 -12.312 8.531 1 90.38 67 SER B N 1
ATOM 2876 C CA . SER B 1 67 ? 3.396 -12.82 9.789 1 90.38 67 SER B CA 1
ATOM 2877 C C . SER B 1 67 ? 2.4 -12.672 10.93 1 90.38 67 SER B C 1
ATOM 2879 O O . SER B 1 67 ? 1.771 -11.617 11.078 1 90.38 67 SER B O 1
ATOM 2881 N N . ARG B 1 68 ? 2.316 -13.695 11.719 1 89 68 ARG B N 1
ATOM 2882 C CA . ARG B 1 68 ? 1.43 -13.633 12.875 1 89 68 ARG B CA 1
ATOM 2883 C C . ARG B 1 68 ? 1.906 -12.578 13.867 1 89 68 ARG B C 1
ATOM 2885 O O . ARG B 1 68 ? 1.107 -12.031 14.633 1 89 68 ARG B O 1
ATOM 2892 N N . ASP B 1 69 ? 3.168 -12.289 13.828 1 92.5 69 ASP B N 1
ATOM 2893 C CA . ASP B 1 69 ? 3.754 -11.336 14.766 1 92.5 69 ASP B CA 1
ATOM 2894 C C . ASP B 1 69 ? 3.43 -9.898 14.367 1 92.5 69 ASP B C 1
ATOM 2896 O O . ASP B 1 69 ? 3.617 -8.969 15.156 1 92.5 69 ASP B O 1
ATOM 2900 N N . LEU B 1 70 ? 2.945 -9.727 13.211 1 97.19 70 LEU B N 1
ATOM 2901 C CA . LEU B 1 70 ? 2.611 -8.406 12.672 1 97.19 70 LEU B CA 1
ATOM 2902 C C . LEU B 1 70 ? 1.184 -8.383 12.141 1 97.19 70 LEU B C 1
ATOM 2904 O O . LEU B 1 70 ? 0.972 -8.375 10.922 1 97.19 70 LEU B O 1
ATOM 2908 N N . PRO B 1 71 ? 0.226 -8.305 13.039 1 96.5 71 PRO B N 1
ATOM 2909 C CA . PRO B 1 71 ? -1.171 -8.555 12.672 1 96.5 71 PRO B CA 1
ATOM 2910 C C . PRO B 1 71 ? -1.756 -7.457 11.789 1 96.5 71 PRO B C 1
ATOM 2912 O O . PRO B 1 71 ? -2.592 -7.734 10.922 1 96.5 71 PRO B O 1
ATOM 2915 N N . PHE B 1 72 ? -1.373 -6.184 11.945 1 97.44 72 PHE B N 1
ATOM 2916 C CA . PHE B 1 72 ? -1.925 -5.109 11.125 1 97.44 72 PHE B CA 1
ATOM 2917 C C . PHE B 1 72 ? -1.515 -5.277 9.664 1 97.44 72 PHE B C 1
ATOM 2919 O O . PHE B 1 72 ? -2.35 -5.172 8.766 1 97.44 72 PHE B O 1
ATOM 2926 N N . MET B 1 73 ? -0.249 -5.535 9.453 1 97.44 73 MET B N 1
ATOM 2927 C CA . MET B 1 73 ? 0.254 -5.789 8.102 1 97.44 73 MET B CA 1
ATOM 2928 C C . MET B 1 73 ? -0.421 -7.012 7.492 1 97.44 73 MET B C 1
ATOM 2930 O O . MET B 1 73 ? -0.879 -6.965 6.352 1 97.44 73 MET B O 1
ATOM 2934 N N . THR B 1 74 ? -0.511 -8.07 8.273 1 97 74 THR B N 1
ATOM 2935 C CA . THR B 1 74 ? -1.017 -9.344 7.773 1 97 74 THR B CA 1
ATOM 2936 C C . THR B 1 74 ? -2.49 -9.234 7.395 1 97 74 THR B C 1
ATOM 2938 O O . THR B 1 74 ? -2.906 -9.719 6.34 1 97 74 THR B O 1
ATOM 2941 N N . GLU B 1 75 ? -3.252 -8.609 8.234 1 96.25 75 GLU B N 1
ATOM 2942 C CA . GLU B 1 75 ? -4.68 -8.445 7.973 1 96.25 75 GLU B CA 1
ATOM 2943 C C . GLU B 1 75 ? -4.922 -7.648 6.695 1 96.25 75 GLU B C 1
ATOM 2945 O O . GLU B 1 75 ? -5.855 -7.938 5.945 1 96.25 75 GLU B O 1
ATOM 2950 N N . ALA B 1 76 ? -4.098 -6.664 6.453 1 95.62 76 ALA B N 1
ATOM 2951 C CA . ALA B 1 76 ? -4.234 -5.828 5.266 1 95.62 76 ALA B CA 1
ATOM 2952 C C . ALA B 1 76 ? -3.752 -6.562 4.016 1 95.62 76 ALA B C 1
ATOM 2954 O O . ALA B 1 76 ? -4.301 -6.375 2.928 1 95.62 76 ALA B O 1
ATOM 2955 N N . GLU B 1 77 ? -2.764 -7.375 4.129 1 97.44 77 GLU B N 1
ATOM 2956 C CA . GLU B 1 77 ? -2.055 -7.969 3 1 97.44 77 GLU B CA 1
ATOM 2957 C C . GLU B 1 77 ? -2.746 -9.242 2.52 1 97.44 77 GLU B C 1
ATOM 2959 O O . GLU B 1 77 ? -2.908 -9.453 1.315 1 97.44 77 GLU B O 1
ATOM 2964 N N . TYR B 1 78 ? -3.205 -10.086 3.346 1 96.62 78 TYR B N 1
ATOM 2965 C CA . TYR B 1 78 ? -3.646 -11.445 3.051 1 96.62 78 TYR B CA 1
ATOM 2966 C C . TYR B 1 78 ? -4.773 -11.438 2.021 1 96.62 78 TYR B C 1
ATOM 2968 O O . TYR B 1 78 ? -4.707 -12.156 1.019 1 96.62 78 TYR B O 1
ATOM 2976 N N . PRO B 1 79 ? -5.754 -10.57 2.17 1 96.75 79 PRO B N 1
ATOM 2977 C CA . PRO B 1 79 ? -6.887 -10.648 1.241 1 96.75 79 PRO B CA 1
ATOM 2978 C C . PRO B 1 79 ? -6.523 -10.203 -0.171 1 96.75 79 PRO B C 1
ATOM 2980 O O . PRO B 1 79 ? -7.293 -10.422 -1.11 1 96.75 79 PRO B O 1
ATOM 2983 N N . GLN B 1 80 ? -5.371 -9.609 -0.317 1 98 80 GLN B N 1
ATOM 2984 C CA . GLN B 1 80 ? -4.996 -9.055 -1.611 1 98 80 GLN B CA 1
ATOM 2985 C C . GLN B 1 80 ? -4.582 -10.156 -2.586 1 98 80 GLN B C 1
ATOM 2987 O O . GLN B 1 80 ? -4.387 -9.898 -3.773 1 98 80 GLN B O 1
ATOM 2992 N N . HIS B 1 81 ? -4.535 -11.438 -2.178 1 98.19 81 HIS B N 1
ATOM 2993 C CA . HIS B 1 81 ? -3.85 -12.477 -2.941 1 98.19 81 HIS B CA 1
ATOM 2994 C C . HIS B 1 81 ? -4.84 -13.344 -3.709 1 98.19 81 HIS B C 1
ATOM 2996 O O . HIS B 1 81 ? -4.441 -14.195 -4.5 1 98.19 81 HIS B O 1
ATOM 3002 N N . PHE B 1 82 ? -6.102 -13.211 -3.428 1 98.31 82 PHE B N 1
ATOM 3003 C CA . PHE B 1 82 ? -7.078 -14.125 -4.004 1 98.31 82 PHE B CA 1
ATOM 3004 C C . PHE B 1 82 ? -8.414 -13.43 -4.215 1 98.31 82 PHE B C 1
ATOM 3006 O O . PHE B 1 82 ? -8.57 -12.25 -3.881 1 98.31 82 PHE B O 1
ATOM 3013 N N . PHE B 1 83 ? -9.258 -14.133 -4.848 1 98.5 83 PHE B N 1
ATOM 3014 C CA . PHE B 1 83 ? -10.648 -13.719 -5.012 1 98.5 83 PHE B CA 1
ATOM 3015 C C . PHE B 1 83 ? -11.555 -14.93 -5.191 1 98.5 83 PHE B C 1
ATOM 3017 O O . PHE B 1 83 ? -11.633 -15.5 -6.285 1 98.5 83 PHE B O 1
ATOM 3024 N N . ASP B 1 84 ? -12.227 -15.266 -4.168 1 97.62 84 ASP B N 1
ATOM 3025 C CA . ASP B 1 84 ? -13.148 -16.391 -4.234 1 97.62 84 ASP B CA 1
ATOM 3026 C C . ASP B 1 84 ? -14.461 -15.977 -4.902 1 97.62 84 ASP B C 1
ATOM 3028 O O . ASP B 1 84 ? -15.469 -15.758 -4.219 1 97.62 84 ASP B O 1
ATOM 3032 N N . TYR B 1 85 ? -14.43 -16.078 -6.164 1 97.5 85 TYR B N 1
ATOM 3033 C CA . TYR B 1 85 ? -15.453 -15.484 -7.02 1 97.5 85 TYR B CA 1
ATOM 3034 C C . TYR B 1 85 ? -16.828 -16.047 -6.68 1 97.5 85 TYR B C 1
ATOM 3036 O O . TYR B 1 85 ? -17.828 -15.32 -6.727 1 97.5 85 TYR B O 1
ATOM 3044 N N . GLU B 1 86 ? -16.984 -17.312 -6.254 1 96.38 86 GLU B N 1
ATOM 3045 C CA . GLU B 1 86 ? -18.25 -17.969 -5.969 1 96.38 86 GLU B CA 1
ATOM 3046 C C . GLU B 1 86 ? -18.969 -17.312 -4.793 1 96.38 86 GLU B C 1
ATOM 3048 O O . GLU B 1 86 ? -20.188 -17.406 -4.664 1 96.38 86 GLU B O 1
ATOM 3053 N N . MET B 1 87 ? -18.25 -16.641 -4.031 1 95.81 87 MET B N 1
ATOM 3054 C CA . MET B 1 87 ? -18.828 -16.031 -2.842 1 95.81 87 MET B CA 1
ATOM 3055 C C . MET B 1 87 ? -19.688 -14.836 -3.213 1 95.81 87 MET B C 1
ATOM 3057 O O . MET B 1 87 ? -20.469 -14.336 -2.391 1 95.81 87 MET B O 1
ATOM 3061 N N . LEU B 1 88 ? -19.578 -14.359 -4.43 1 96.31 88 LEU B N 1
ATOM 3062 C CA . LEU B 1 88 ? -20.406 -13.258 -4.891 1 96.31 88 LEU B CA 1
ATOM 3063 C C . LEU B 1 88 ? -21.828 -13.727 -5.145 1 96.31 88 LEU B C 1
ATOM 3065 O O . LEU B 1 88 ? -22.719 -12.914 -5.422 1 96.31 88 LEU B O 1
ATOM 3069 N N . GLN B 1 89 ? -22.047 -15.008 -5.164 1 94.5 89 GLN B N 1
ATOM 3070 C CA . GLN B 1 89 ? -23.391 -15.586 -5.234 1 94.5 89 GLN B CA 1
ATOM 3071 C C . GLN B 1 89 ? -24.109 -15.148 -6.504 1 94.5 89 GLN B C 1
ATOM 3073 O O . GLN B 1 89 ? -25.266 -14.719 -6.449 1 94.5 89 GLN B O 1
ATOM 3078 N N . GLY B 1 90 ? -23.422 -15.102 -7.559 1 95 90 GLY B N 1
ATOM 3079 C CA . GLY B 1 90 ? -24.031 -14.844 -8.859 1 95 90 GLY B CA 1
ATOM 3080 C C . GLY B 1 90 ? -24.016 -13.375 -9.234 1 95 90 GLY B C 1
ATOM 3081 O O . GLY B 1 90 ? -24.375 -13.016 -10.359 1 95 90 GLY B O 1
ATOM 3082 N N . ARG B 1 91 ? -23.594 -12.523 -8.352 1 96.5 91 ARG B N 1
ATOM 3083 C CA . ARG B 1 91 ? -23.484 -11.102 -8.656 1 96.5 91 ARG B CA 1
ATOM 3084 C C . ARG B 1 91 ? -22.25 -10.812 -9.5 1 96.5 91 ARG B C 1
ATOM 3086 O O . ARG B 1 91 ? -21.266 -11.547 -9.453 1 96.5 91 ARG B O 1
ATOM 3093 N N . ALA B 1 92 ? -22.359 -9.742 -10.25 1 95.94 92 ALA B N 1
ATOM 3094 C CA . ALA B 1 92 ? -21.234 -9.312 -11.07 1 95.94 92 ALA B CA 1
ATOM 3095 C C . ALA B 1 92 ? -20.109 -8.75 -10.203 1 95.94 92 ALA B C 1
ATOM 3097 O O . ALA B 1 92 ? -20.359 -8.258 -9.094 1 95.94 92 ALA B O 1
ATOM 3098 N N . LEU B 1 93 ? -18.859 -8.859 -10.727 1 97.31 93 LEU B N 1
ATOM 3099 C CA . LEU B 1 93 ? -17.734 -8.227 -10.062 1 97.31 93 LEU B CA 1
ATOM 3100 C C . LEU B 1 93 ? -17.922 -6.715 -9.984 1 97.31 93 LEU B C 1
ATOM 3102 O O . LEU B 1 93 ? -18.062 -6.047 -11.008 1 97.31 93 LEU B O 1
ATOM 3106 N N . PRO B 1 94 ? -17.953 -6.172 -8.766 1 96.5 94 PRO B N 1
ATOM 3107 C CA . PRO B 1 94 ? -18.125 -4.723 -8.664 1 96.5 94 PRO B CA 1
ATOM 3108 C C . PRO B 1 94 ? -16.953 -3.939 -9.258 1 96.5 94 PRO B C 1
ATOM 3110 O O . PRO B 1 94 ? -15.812 -4.395 -9.203 1 96.5 94 PRO B O 1
ATOM 3113 N N . ALA B 1 95 ? -17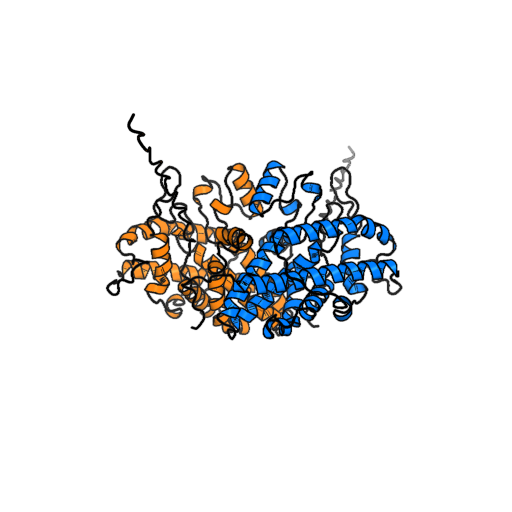.219 -2.758 -9.664 1 94.69 95 ALA B N 1
ATOM 3114 C CA . ALA B 1 95 ? -16.281 -2.008 -10.5 1 94.69 95 ALA B CA 1
ATOM 3115 C C . ALA B 1 95 ? -15.242 -1.288 -9.641 1 94.69 95 ALA B C 1
ATOM 3117 O O . ALA B 1 95 ? -14.273 -0.734 -10.172 1 94.69 95 ALA B O 1
ATOM 3118 N N . SER B 1 96 ? -15.43 -1.257 -8.344 1 93.75 96 SER B N 1
ATOM 3119 C CA . SER B 1 96 ? -14.461 -0.648 -7.441 1 93.75 96 SER B CA 1
ATOM 3120 C C . SER B 1 96 ? -14.445 -1.354 -6.09 1 93.75 96 SER B C 1
ATOM 3122 O O . SER B 1 96 ? -15.359 -2.121 -5.777 1 93.75 96 SER B O 1
ATOM 3124 N N . ARG B 1 97 ? -13.414 -1.114 -5.355 1 94.38 97 ARG B N 1
ATOM 3125 C CA . ARG B 1 97 ? -13.32 -1.704 -4.023 1 94.38 97 ARG B CA 1
ATOM 3126 C C . ARG B 1 97 ? -14.453 -1.226 -3.127 1 94.38 97 ARG B C 1
ATOM 3128 O O . ARG B 1 97 ? -14.969 -1.989 -2.311 1 94.38 97 ARG B O 1
ATOM 3135 N N . ALA B 1 98 ? -14.82 0.056 -3.225 1 89.94 98 ALA B N 1
ATOM 3136 C CA . ALA B 1 98 ? -15.922 0.597 -2.428 1 89.94 98 ALA B CA 1
ATOM 3137 C C . ALA B 1 98 ? -17.234 -0.118 -2.746 1 89.94 98 ALA B C 1
ATOM 3139 O O . ALA B 1 98 ? -17.984 -0.49 -1.837 1 89.94 98 ALA B O 1
ATOM 3140 N N . GLU B 1 99 ? -17.469 -0.324 -4.031 1 93.25 99 GLU B N 1
ATOM 3141 C CA . GLU B 1 99 ? -18.672 -1.038 -4.441 1 93.25 99 GLU B CA 1
ATOM 3142 C C . GLU B 1 99 ? -18.609 -2.5 -4.012 1 93.25 99 GLU B C 1
ATOM 3144 O O . GLU B 1 99 ? -19.641 -3.082 -3.652 1 93.25 99 GLU B O 1
ATOM 3149 N N . PHE B 1 100 ? -17.469 -3.018 -4.078 1 96.19 100 PHE B N 1
ATOM 3150 C CA . PHE B 1 100 ? -17.266 -4.387 -3.621 1 96.19 100 PHE B CA 1
ATOM 3151 C C . PHE B 1 100 ? -17.562 -4.512 -2.133 1 96.19 100 PHE B C 1
ATOM 3153 O O . PHE B 1 100 ? -18.266 -5.426 -1.711 1 96.19 100 PHE B O 1
ATOM 3160 N N . THR B 1 101 ? -17.062 -3.639 -1.348 1 91.12 101 THR B N 1
ATOM 3161 C CA . THR B 1 101 ? -17.312 -3.627 0.089 1 91.12 101 THR B CA 1
ATOM 3162 C C . THR B 1 101 ? -18.812 -3.484 0.374 1 91.12 101 THR B C 1
ATOM 3164 O O . THR B 1 101 ? -19.344 -4.148 1.265 1 91.12 101 THR B O 1
ATOM 3167 N N . LYS B 1 102 ? -19.438 -2.617 -0.342 1 90.56 102 LYS B N 1
ATOM 3168 C CA . LYS B 1 102 ? -20.891 -2.436 -0.192 1 90.56 102 LYS B CA 1
ATOM 3169 C C . LYS B 1 102 ? -21.641 -3.729 -0.496 1 90.56 102 LYS B C 1
ATOM 3171 O O . LYS B 1 102 ? -22.547 -4.109 0.238 1 90.56 102 LYS B O 1
ATOM 3176 N N . LEU B 1 103 ? -21.234 -4.352 -1.607 1 94.44 103 LEU B N 1
ATOM 3177 C CA . LEU B 1 103 ? -21.875 -5.613 -1.963 1 94.44 103 LEU B CA 1
ATOM 3178 C C . LEU B 1 103 ? -21.672 -6.652 -0.864 1 94.44 103 LEU B C 1
ATOM 3180 O O . LEU B 1 103 ? -22.609 -7.383 -0.519 1 94.44 103 LEU B O 1
ATOM 3184 N N . CYS B 1 104 ? -20.5 -6.742 -0.35 1 92.94 104 CYS B N 1
ATOM 3185 C CA . CYS B 1 104 ? -20.203 -7.699 0.712 1 92.94 104 CYS B CA 1
ATOM 3186 C C . CYS B 1 104 ? -21.078 -7.438 1.931 1 92.94 104 CYS B C 1
ATOM 3188 O O . CYS B 1 104 ? -21.562 -8.375 2.566 1 92.94 104 CYS B O 1
ATOM 3190 N N . ALA B 1 105 ? -21.266 -6.195 2.285 1 88.75 105 ALA B N 1
ATOM 3191 C CA . ALA B 1 105 ? -22.156 -5.848 3.391 1 88.75 105 ALA B CA 1
ATOM 3192 C C . ALA B 1 105 ? -23.578 -6.332 3.121 1 88.75 105 ALA B C 1
ATOM 3194 O O . ALA B 1 105 ? -24.234 -6.871 4.016 1 88.75 105 ALA B O 1
ATOM 3195 N N . GLU B 1 106 ? -24.031 -6.105 1.934 1 91.38 106 GLU B N 1
ATOM 3196 C CA . GLU B 1 106 ? -25.359 -6.555 1.542 1 91.38 106 GLU B CA 1
ATOM 3197 C C . GLU B 1 106 ? -25.484 -8.07 1.675 1 91.38 106 GLU B C 1
ATOM 3199 O O . GLU B 1 106 ? -26.531 -8.57 2.09 1 91.38 106 GLU B O 1
ATOM 3204 N N . LEU B 1 107 ? -24.453 -8.703 1.319 1 93.69 107 LEU B N 1
ATOM 3205 C CA . LEU B 1 107 ? -24.453 -10.164 1.348 1 93.69 107 LEU B CA 1
ATOM 3206 C C . LEU B 1 107 ? -24.109 -10.68 2.738 1 93.69 107 LEU B C 1
ATOM 3208 O O . LEU B 1 107 ? -24.109 -11.891 2.977 1 93.69 107 LEU B O 1
ATOM 3212 N N . LYS B 1 108 ? -23.703 -9.797 3.639 1 90.12 108 LYS B N 1
ATOM 3213 C CA . LYS B 1 108 ? -23.328 -10.117 5.012 1 90.12 108 LYS B CA 1
ATOM 3214 C C . LYS B 1 108 ? -22.109 -11.039 5.047 1 90.12 108 LYS B C 1
ATOM 3216 O O . LYS B 1 108 ? -22.094 -12.023 5.789 1 90.12 108 LYS B O 1
ATOM 3221 N N . ILE B 1 109 ? -21.188 -10.797 4.184 1 91.81 109 ILE B N 1
ATOM 3222 C CA . ILE B 1 109 ? -19.922 -11.516 4.172 1 91.81 109 ILE B CA 1
ATOM 3223 C C . ILE B 1 109 ? -18.766 -10.531 4.34 1 91.81 109 ILE B C 1
ATOM 3225 O O . ILE B 1 109 ? -18.922 -9.344 4.055 1 91.81 109 ILE B O 1
ATOM 3229 N N . ASN B 1 110 ? -17.688 -11 4.852 1 91.06 110 ASN B N 1
ATOM 3230 C CA . ASN B 1 110 ? -16.484 -10.195 5.027 1 91.06 110 ASN B CA 1
ATOM 3231 C C . ASN B 1 110 ? -15.68 -10.102 3.734 1 91.06 110 ASN B C 1
ATOM 3233 O O . ASN B 1 110 ? -15.273 -11.117 3.178 1 91.06 110 ASN B O 1
ATOM 3237 N N . PRO B 1 111 ? -15.43 -8.859 3.248 1 93.81 111 PRO B N 1
ATOM 3238 C CA . PRO B 1 111 ? -14.641 -8.734 2.023 1 93.81 111 PRO B CA 1
ATOM 3239 C C . PRO B 1 111 ? -13.312 -9.484 2.092 1 93.81 111 PRO B C 1
ATOM 3241 O O . PRO B 1 111 ? -12.859 -10.047 1.089 1 93.81 111 PRO B O 1
ATOM 3244 N N . ALA B 1 112 ? -12.719 -9.523 3.264 1 94 112 ALA B N 1
ATOM 3245 C CA . ALA B 1 112 ? -11.422 -10.172 3.439 1 94 112 ALA B CA 1
ATOM 3246 C C . ALA B 1 112 ? -11.531 -11.672 3.217 1 94 112 ALA B C 1
ATOM 3248 O O . ALA B 1 112 ? -10.547 -12.328 2.857 1 94 112 ALA B O 1
ATOM 3249 N N . ASP B 1 113 ? -12.703 -12.242 3.43 1 93.56 113 ASP B N 1
ATOM 3250 C CA . ASP B 1 113 ? -12.914 -13.672 3.209 1 93.56 113 ASP B CA 1
ATOM 3251 C C . ASP B 1 113 ? -13.086 -13.977 1.723 1 93.56 113 ASP B C 1
ATOM 3253 O O . ASP B 1 113 ? -12.781 -15.086 1.274 1 93.56 113 ASP B O 1
ATOM 3257 N N . VAL B 1 114 ? -13.547 -13 0.991 1 96.38 114 VAL B N 1
ATOM 3258 C CA . VAL B 1 114 ? -13.742 -13.156 -0.446 1 96.38 114 VAL B CA 1
ATOM 3259 C C . VAL B 1 114 ? -12.414 -12.992 -1.171 1 96.38 114 VAL B C 1
ATOM 3261 O O . VAL B 1 114 ? -12.109 -13.742 -2.102 1 96.38 114 VAL B O 1
ATOM 3264 N N . GLY B 1 115 ? -11.656 -12.039 -0.675 1 97.62 115 GLY B N 1
ATOM 3265 C CA . GLY B 1 115 ? -10.43 -11.656 -1.351 1 97.62 115 GLY B CA 1
ATOM 3266 C C . GLY B 1 115 ? -10.578 -10.414 -2.209 1 97.62 115 GLY B C 1
ATOM 3267 O O . GLY B 1 115 ? -11.695 -9.992 -2.508 1 97.62 115 GLY B O 1
ATOM 3268 N N . GLU B 1 116 ? -9.383 -9.852 -2.627 1 98 116 GLU B N 1
ATOM 3269 C CA . GLU B 1 116 ? -9.445 -8.5 -3.18 1 98 116 GLU B CA 1
ATOM 3270 C C . GLU B 1 116 ? -8.453 -8.328 -4.328 1 98 116 GLU B C 1
ATOM 3272 O O . GLU B 1 116 ? -8.172 -7.203 -4.742 1 98 116 GLU B O 1
ATOM 3277 N N . VAL B 1 117 ? -7.949 -9.367 -4.918 1 98.75 117 VAL B N 1
ATOM 3278 C CA . VAL B 1 117 ? -6.812 -9.32 -5.832 1 98.75 117 VAL B CA 1
ATOM 3279 C C . VAL B 1 117 ? -7.16 -8.461 -7.047 1 98.75 117 VAL B C 1
ATOM 3281 O O . VAL B 1 117 ? -6.316 -7.719 -7.551 1 98.75 117 VAL B O 1
ATOM 3284 N N . PRO B 1 118 ? -8.43 -8.406 -7.578 1 98.88 118 PRO B N 1
ATOM 3285 C CA . PRO B 1 118 ? -8.68 -7.535 -8.727 1 98.88 118 PRO B CA 1
ATOM 3286 C C . PRO B 1 118 ? -8.453 -6.059 -8.406 1 98.88 118 PRO B C 1
ATOM 3288 O O . PRO B 1 118 ? -7.902 -5.32 -9.227 1 98.88 118 PRO B O 1
ATOM 3291 N N . TYR B 1 119 ? -8.812 -5.703 -7.266 1 98.62 119 TYR B N 1
ATOM 3292 C CA . TYR B 1 119 ? -8.711 -4.301 -6.879 1 98.62 119 TYR B CA 1
ATOM 3293 C C . TYR B 1 119 ? -7.273 -3.932 -6.527 1 98.62 119 TYR B C 1
ATOM 3295 O O . TYR B 1 119 ? -6.82 -2.82 -6.82 1 98.62 119 TYR B O 1
ATOM 3303 N N . ALA B 1 120 ? -6.562 -4.906 -5.887 1 98.62 120 ALA B N 1
ATOM 3304 C CA . ALA B 1 120 ? -5.133 -4.691 -5.672 1 98.62 120 ALA B CA 1
ATOM 3305 C C . ALA B 1 120 ? -4.418 -4.41 -6.992 1 98.62 120 ALA B C 1
ATOM 3307 O O . ALA B 1 120 ? -3.625 -3.471 -7.086 1 98.62 120 ALA B O 1
ATOM 3308 N N . ILE B 1 121 ? -4.719 -5.168 -8.023 1 98.94 121 ILE B N 1
ATOM 3309 C CA . ILE B 1 121 ? -4.082 -5.016 -9.32 1 98.94 121 ILE B CA 1
ATOM 3310 C C . ILE B 1 121 ? -4.426 -3.65 -9.914 1 98.94 121 ILE B C 1
ATOM 3312 O O . ILE B 1 121 ? -3.549 -2.941 -10.414 1 98.94 121 ILE B O 1
ATOM 3316 N N . ALA B 1 122 ? -5.68 -3.283 -9.828 1 98.88 122 ALA B N 1
ATOM 3317 C CA . ALA B 1 122 ? -6.105 -2 -10.383 1 98.88 122 ALA B CA 1
ATOM 3318 C C . ALA B 1 122 ? -5.406 -0.841 -9.672 1 98.88 122 ALA B C 1
ATOM 3320 O O . ALA B 1 122 ? -4.891 0.069 -10.328 1 98.88 122 ALA B O 1
ATOM 3321 N N . GLU B 1 123 ? -5.387 -0.877 -8.406 1 98.62 123 GLU B N 1
ATOM 3322 C CA . GLU B 1 123 ? -4.809 0.191 -7.598 1 98.62 123 GLU B CA 1
ATOM 3323 C C . GLU B 1 123 ? -3.307 0.312 -7.836 1 98.62 123 GLU B C 1
ATOM 3325 O O . GLU B 1 123 ? -2.795 1.41 -8.062 1 98.62 123 GLU B O 1
ATOM 3330 N N . HIS B 1 124 ? -2.6 -0.792 -7.84 1 98.81 124 HIS B N 1
ATOM 3331 C CA . HIS B 1 124 ? -1.152 -0.755 -8.031 1 98.81 124 HIS B CA 1
ATOM 3332 C C . HIS B 1 124 ? -0.792 -0.385 -9.461 1 98.81 124 HIS B C 1
ATOM 3334 O O . HIS B 1 124 ? 0.224 0.27 -9.703 1 98.81 124 HIS B O 1
ATOM 3340 N N . THR B 1 125 ? -1.602 -0.783 -10.438 1 98.94 125 THR B N 1
ATOM 3341 C CA . THR B 1 125 ? -1.363 -0.351 -11.805 1 98.94 125 THR B CA 1
ATOM 3342 C C . THR B 1 125 ? -1.486 1.166 -11.93 1 98.94 125 THR B C 1
ATOM 3344 O O . THR B 1 125 ? -0.648 1.814 -12.555 1 98.94 125 THR B O 1
ATOM 3347 N N . GLN B 1 126 ? -2.463 1.684 -11.305 1 98.81 126 GLN B N 1
ATOM 3348 C CA . GLN B 1 126 ? -2.658 3.127 -11.383 1 98.81 126 GLN B CA 1
ATOM 3349 C C . GLN B 1 126 ? -1.601 3.873 -10.578 1 98.81 126 GLN B C 1
ATOM 3351 O O . GLN B 1 126 ? -1.178 4.965 -10.953 1 98.81 126 GLN B O 1
ATOM 3356 N N . ARG B 1 127 ? -1.18 3.328 -9.445 1 98.75 127 ARG B N 1
ATOM 3357 C CA . ARG B 1 127 ? -0.059 3.928 -8.734 1 98.75 127 ARG B CA 1
ATOM 3358 C C . ARG B 1 127 ? 1.188 3.98 -9.609 1 98.75 127 ARG B C 1
ATOM 3360 O O . ARG B 1 127 ? 1.881 5 -9.648 1 98.75 127 ARG B O 1
ATOM 3367 N N . LEU B 1 128 ? 1.474 2.863 -10.289 1 98.94 128 LEU B N 1
ATOM 3368 C CA . LEU B 1 128 ? 2.609 2.832 -11.203 1 98.94 128 LEU B CA 1
ATOM 3369 C C . LEU B 1 128 ? 2.424 3.838 -12.336 1 98.94 128 LEU B C 1
ATOM 3371 O O . LEU B 1 128 ? 3.387 4.477 -12.766 1 98.94 128 LEU B O 1
ATOM 3375 N N . THR B 1 129 ? 1.179 4.012 -12.805 1 98.88 129 THR B N 1
ATOM 3376 C CA . THR B 1 129 ? 0.866 5 -13.828 1 98.88 129 THR B CA 1
ATOM 3377 C C . THR B 1 129 ? 1.244 6.402 -13.367 1 98.88 129 THR B C 1
ATOM 3379 O O . THR B 1 129 ? 1.881 7.156 -14.102 1 98.88 129 THR B O 1
ATOM 3382 N N . MET B 1 130 ? 0.877 6.711 -12.141 1 98.56 130 MET B N 1
ATOM 3383 C CA . MET B 1 130 ? 1.198 8.023 -11.586 1 98.56 130 MET B CA 1
ATOM 3384 C C . MET B 1 130 ? 2.707 8.211 -11.469 1 98.56 130 MET B C 1
ATOM 3386 O O . MET B 1 130 ? 3.229 9.273 -11.797 1 98.56 130 MET B O 1
ATOM 3390 N N . ILE B 1 131 ? 3.416 7.215 -11.008 1 98.62 131 ILE B N 1
ATOM 3391 C CA . ILE B 1 131 ? 4.867 7.277 -10.867 1 98.62 131 ILE B CA 1
ATOM 3392 C C . ILE B 1 131 ? 5.512 7.453 -12.234 1 98.62 131 ILE B C 1
ATOM 3394 O O . ILE B 1 131 ? 6.449 8.242 -12.391 1 98.62 131 ILE B O 1
ATOM 3398 N N . PHE B 1 132 ? 5.031 6.738 -13.234 1 98.81 132 PHE B N 1
ATOM 3399 C CA . PHE B 1 132 ? 5.531 6.883 -14.594 1 98.81 132 PHE B CA 1
ATOM 3400 C C . PHE B 1 132 ? 5.285 8.297 -15.117 1 98.81 132 PHE B C 1
ATOM 3402 O O . PHE B 1 132 ? 6.109 8.836 -15.852 1 98.81 132 PHE B O 1
ATOM 3409 N N . ALA B 1 133 ? 4.156 8.859 -14.766 1 98.5 133 ALA B N 1
ATOM 3410 C CA . ALA B 1 133 ? 3.916 10.25 -15.148 1 98.5 133 ALA B CA 1
ATOM 3411 C C . ALA B 1 133 ? 4.988 11.172 -14.562 1 98.5 133 ALA B C 1
ATOM 3413 O O . ALA B 1 133 ? 5.492 12.062 -15.258 1 98.5 133 ALA B O 1
ATOM 3414 N N . GLU B 1 134 ? 5.32 10.992 -13.328 1 97.88 134 GLU B N 1
ATOM 3415 C CA . GLU B 1 134 ? 6.414 11.742 -12.719 1 97.88 134 GLU B CA 1
ATOM 3416 C C . GLU B 1 134 ? 7.727 11.5 -13.453 1 97.88 134 GLU B C 1
ATOM 3418 O O . GLU B 1 134 ? 8.508 12.43 -13.68 1 97.88 134 GLU B O 1
ATOM 3423 N N . ALA B 1 135 ? 7.961 10.234 -13.805 1 98.12 135 ALA B N 1
ATOM 3424 C CA . ALA B 1 135 ? 9.203 9.875 -14.484 1 98.12 135 ALA B CA 1
ATOM 3425 C C . ALA B 1 135 ? 9.305 10.562 -15.844 1 98.12 135 ALA B C 1
ATOM 3427 O O . ALA B 1 135 ? 10.398 10.891 -16.297 1 98.12 135 ALA B O 1
ATOM 3428 N N . ARG B 1 136 ? 8.188 10.758 -16.531 1 97.81 136 ARG B N 1
ATOM 3429 C CA . ARG B 1 136 ? 8.172 11.484 -17.797 1 97.81 136 ARG B CA 1
ATOM 3430 C C . ARG B 1 136 ? 8.625 12.93 -17.594 1 97.81 136 ARG B C 1
ATOM 3432 O O . ARG B 1 136 ? 9.375 13.469 -18.406 1 97.81 136 ARG B O 1
ATOM 3439 N N . ARG B 1 137 ? 8.188 13.492 -16.484 1 96.62 137 ARG B N 1
ATOM 3440 C CA . ARG B 1 137 ? 8.516 14.891 -16.203 1 96.62 137 ARG B CA 1
ATOM 3441 C C . ARG B 1 137 ? 9.938 15.016 -15.664 1 96.62 137 ARG B C 1
ATOM 3443 O O . ARG B 1 137 ? 10.633 15.992 -15.945 1 96.62 137 ARG B O 1
ATOM 3450 N N . TYR B 1 138 ? 10.352 14.062 -14.859 1 96.81 138 TYR B N 1
ATOM 3451 C CA . TYR B 1 138 ? 11.664 14.055 -14.219 1 96.81 138 TYR B CA 1
ATOM 3452 C C . TYR B 1 138 ? 12.422 12.773 -14.555 1 96.81 138 TYR B C 1
ATOM 3454 O O . TYR B 1 138 ? 12.734 11.984 -13.656 1 96.81 138 TYR B O 1
ATOM 3462 N N . PRO B 1 139 ? 12.875 12.57 -15.789 1 94.75 139 PRO B N 1
ATOM 3463 C CA . PRO B 1 139 ? 13.383 11.281 -16.266 1 94.75 139 PRO B CA 1
ATOM 3464 C C . PRO B 1 139 ? 14.688 10.875 -15.578 1 94.75 139 PRO B C 1
ATOM 3466 O O . PRO B 1 139 ? 15.023 9.688 -15.539 1 94.75 139 PRO B O 1
ATOM 3469 N N . GLU B 1 140 ? 15.438 11.859 -14.961 1 95.12 140 GLU B N 1
ATOM 3470 C CA . GLU B 1 140 ? 16.734 11.523 -14.391 1 95.12 140 GLU B CA 1
ATOM 3471 C C . GLU B 1 140 ? 16.656 11.414 -12.867 1 95.12 140 GLU B C 1
ATOM 3473 O O . GLU B 1 140 ? 17.656 11.164 -12.203 1 95.12 140 GLU B O 1
ATOM 3478 N N . ASN B 1 141 ? 15.477 11.617 -12.312 1 96.88 141 ASN B N 1
ATOM 3479 C CA . ASN B 1 141 ? 15.32 11.562 -10.867 1 96.88 141 ASN B CA 1
ATOM 3480 C C . ASN B 1 141 ? 15.438 10.133 -10.344 1 96.88 141 ASN B C 1
ATOM 3482 O O . ASN B 1 141 ? 14.57 9.297 -10.625 1 96.88 141 ASN B O 1
ATOM 3486 N N . PRO B 1 142 ? 16.484 9.836 -9.562 1 96.12 142 PRO B N 1
ATOM 3487 C CA . PRO B 1 142 ? 16.703 8.445 -9.156 1 96.12 142 PRO B CA 1
ATOM 3488 C C . PRO B 1 142 ? 15.648 7.957 -8.156 1 96.12 142 PRO B C 1
ATOM 3490 O O . PRO B 1 142 ? 15.352 6.762 -8.102 1 96.12 142 PRO B O 1
ATOM 3493 N N . TYR B 1 143 ? 15.078 8.852 -7.379 1 97.12 143 TYR B N 1
ATOM 3494 C CA . TYR B 1 143 ? 14.102 8.469 -6.367 1 97.12 143 TYR B CA 1
ATOM 3495 C C . TYR B 1 143 ? 12.805 7.996 -7.008 1 97.12 143 TYR B C 1
ATOM 3497 O O . TYR B 1 143 ? 12.164 7.066 -6.516 1 97.12 143 TYR B O 1
ATOM 3505 N N . ILE B 1 144 ? 12.422 8.625 -8.148 1 97.94 144 ILE B N 1
ATOM 3506 C CA . ILE B 1 144 ? 11.234 8.234 -8.891 1 97.94 144 ILE B CA 1
ATOM 3507 C C . ILE B 1 144 ? 11.445 6.859 -9.516 1 97.94 144 ILE B C 1
ATOM 3509 O O . ILE B 1 144 ? 10.562 6 -9.461 1 97.94 144 ILE B O 1
ATOM 3513 N N . ARG B 1 145 ? 12.633 6.645 -10.078 1 97.62 145 ARG B N 1
ATOM 3514 C CA . ARG B 1 145 ? 12.938 5.352 -10.68 1 97.62 145 ARG B CA 1
ATOM 3515 C C . ARG B 1 145 ? 12.891 4.234 -9.648 1 97.62 145 ARG B C 1
ATOM 3517 O O . ARG B 1 145 ? 12.312 3.176 -9.898 1 97.62 145 ARG B O 1
ATOM 3524 N N . THR B 1 146 ? 13.391 4.543 -8.5 1 96.56 146 THR B N 1
ATOM 3525 C CA . THR B 1 146 ? 13.438 3.566 -7.414 1 96.56 146 THR B CA 1
ATOM 3526 C C . THR B 1 146 ? 12.031 3.156 -6.996 1 96.56 146 THR B C 1
ATOM 3528 O O . THR B 1 146 ? 11.719 1.965 -6.918 1 96.56 146 THR B O 1
ATOM 3531 N N . LYS B 1 147 ? 11.203 4.074 -6.727 1 97.56 147 LYS B N 1
ATOM 3532 C CA . LYS B 1 147 ? 9.867 3.725 -6.25 1 97.56 147 LYS B CA 1
ATOM 3533 C C . LYS B 1 147 ? 9.039 3.074 -7.355 1 97.56 147 LYS B C 1
ATOM 3535 O O . LYS B 1 147 ? 8.172 2.248 -7.082 1 97.56 147 LYS B O 1
ATOM 3540 N N . ALA B 1 148 ? 9.359 3.395 -8.656 1 98.75 148 ALA B N 1
ATOM 3541 C CA . ALA B 1 148 ? 8.688 2.727 -9.766 1 98.75 148 ALA B CA 1
ATOM 3542 C C . ALA B 1 148 ? 9 1.234 -9.781 1 98.75 148 ALA B C 1
ATOM 3544 O O . ALA B 1 148 ? 8.109 0.407 -9.977 1 98.75 148 ALA B O 1
ATOM 3545 N N . LEU B 1 149 ? 10.258 0.91 -9.578 1 98.75 149 LEU B N 1
ATOM 3546 C CA . LEU B 1 149 ? 10.672 -0.487 -9.609 1 98.75 149 LEU B CA 1
ATOM 3547 C C . LEU B 1 149 ? 10.055 -1.262 -8.445 1 98.75 149 LEU B C 1
ATOM 3549 O O . LEU B 1 149 ? 9.586 -2.387 -8.625 1 98.75 149 LEU B O 1
ATOM 3553 N N . VAL B 1 150 ? 10.008 -0.642 -7.254 1 98.69 150 VAL B N 1
ATOM 3554 C CA . VAL B 1 150 ? 9.398 -1.271 -6.086 1 98.69 150 VAL B CA 1
ATOM 3555 C C . VAL B 1 150 ? 7.91 -1.507 -6.344 1 98.69 150 VAL B C 1
ATOM 3557 O O . VAL B 1 150 ? 7.402 -2.609 -6.125 1 98.69 150 VAL B O 1
ATOM 3560 N N . GLU B 1 151 ? 7.219 -0.513 -6.852 1 98.81 151 GLU B N 1
ATOM 3561 C CA . GLU B 1 151 ? 5.793 -0.615 -7.152 1 98.81 151 GLU B CA 1
ATOM 3562 C C . GLU B 1 151 ? 5.523 -1.701 -8.188 1 98.81 151 GLU B C 1
ATOM 3564 O O . GLU B 1 151 ? 4.555 -2.453 -8.07 1 98.81 151 GLU B O 1
ATOM 3569 N N . ALA B 1 152 ? 6.367 -1.777 -9.188 1 98.94 152 ALA B N 1
ATOM 3570 C CA . ALA B 1 152 ? 6.223 -2.785 -10.234 1 98.94 152 ALA B CA 1
ATOM 3571 C C . ALA B 1 152 ? 6.383 -4.191 -9.664 1 98.94 152 ALA B C 1
ATOM 3573 O O . ALA B 1 152 ? 5.691 -5.121 -10.094 1 98.94 152 ALA B O 1
ATOM 3574 N N . GLY B 1 153 ? 7.316 -4.336 -8.758 1 98.81 153 GLY B N 1
ATOM 3575 C CA . GLY B 1 153 ? 7.465 -5.625 -8.102 1 98.81 153 GLY B CA 1
ATOM 3576 C C . GLY B 1 153 ? 6.215 -6.066 -7.363 1 98.81 153 GLY B C 1
ATOM 3577 O O . GLY B 1 153 ? 5.77 -7.207 -7.508 1 98.81 153 GLY B O 1
ATOM 3578 N N . ILE B 1 154 ? 5.621 -5.164 -6.633 1 98.81 154 ILE B N 1
ATOM 3579 C CA . ILE B 1 154 ? 4.406 -5.449 -5.871 1 98.81 154 ILE B CA 1
ATOM 3580 C C . ILE B 1 154 ? 3.268 -5.793 -6.828 1 98.81 154 ILE B C 1
ATOM 3582 O O . ILE B 1 154 ? 2.576 -6.797 -6.641 1 98.81 154 ILE B O 1
ATOM 3586 N N . LEU B 1 155 ? 3.104 -5.031 -7.883 1 98.94 155 LEU B N 1
ATOM 3587 C CA . LEU B 1 155 ? 2.068 -5.266 -8.883 1 98.94 155 LEU B CA 1
ATOM 3588 C C . LEU B 1 155 ? 2.238 -6.637 -9.531 1 98.94 155 LEU B C 1
ATOM 3590 O O . LEU B 1 155 ? 1.258 -7.348 -9.75 1 98.94 155 LEU B O 1
ATOM 3594 N N . SER B 1 156 ? 3.469 -6.988 -9.828 1 98.88 156 SER B N 1
ATOM 3595 C CA . SER B 1 156 ? 3.734 -8.25 -10.508 1 98.88 156 SER B CA 1
ATOM 3596 C C . SER B 1 156 ? 3.295 -9.438 -9.672 1 98.88 156 SER B C 1
ATOM 3598 O O . SER B 1 156 ? 2.893 -10.477 -10.211 1 98.88 156 SER B O 1
ATOM 3600 N N . HIS B 1 157 ? 3.305 -9.266 -8.352 1 98.88 157 HIS B N 1
ATOM 3601 C CA . HIS B 1 157 ? 2.85 -10.344 -7.48 1 98.88 157 HIS B CA 1
ATOM 3602 C C . HIS B 1 157 ? 1.363 -10.625 -7.684 1 98.88 157 HIS B C 1
ATOM 3604 O O . HIS B 1 157 ? 0.979 -11.75 -8.008 1 98.88 157 HIS B O 1
ATOM 3610 N N . TYR B 1 158 ? 0.605 -9.656 -7.566 1 98.88 158 TYR B N 1
ATOM 3611 C CA . TYR B 1 158 ? -0.843 -9.82 -7.613 1 98.88 158 TYR B CA 1
ATOM 3612 C C . TYR B 1 158 ? -1.303 -10.203 -9.016 1 98.88 158 TYR B C 1
ATOM 3614 O O . TYR B 1 158 ? -2.25 -10.969 -9.18 1 98.88 158 TYR B O 1
ATOM 3622 N N . SER B 1 159 ? -0.619 -9.609 -10.023 1 98.81 159 SER B N 1
ATOM 3623 C CA . SER B 1 159 ? -0.949 -9.977 -11.398 1 98.81 159 SER B CA 1
ATOM 3624 C C . SER B 1 159 ? -0.617 -11.445 -11.664 1 98.81 159 SER B C 1
ATOM 3626 O O . SER B 1 159 ? -1.282 -12.102 -12.469 1 98.81 159 SER B O 1
ATOM 3628 N N . GLY B 1 160 ? 0.407 -11.945 -11 1 98.62 160 GLY B N 1
ATOM 3629 C CA . GLY B 1 160 ? 0.675 -13.375 -11.047 1 98.62 160 GLY B CA 1
ATOM 3630 C C . GLY B 1 160 ? -0.382 -14.203 -10.352 1 98.62 160 GLY B C 1
ATOM 3631 O O . GLY B 1 160 ? -0.805 -15.242 -10.859 1 98.62 160 GLY B O 1
ATOM 3632 N N . ASP B 1 161 ? -0.838 -13.75 -9.234 1 98.75 161 ASP B N 1
ATOM 3633 C CA . ASP B 1 161 ? -1.786 -14.492 -8.406 1 98.75 161 ASP B CA 1
ATOM 3634 C C . ASP B 1 161 ? -3.117 -14.68 -9.133 1 98.75 161 ASP B C 1
ATOM 3636 O O . ASP B 1 161 ? -3.717 -15.758 -9.07 1 98.75 161 ASP B O 1
ATOM 3640 N N . ILE B 1 162 ? -3.578 -13.68 -9.812 1 98.88 162 ILE B N 1
ATOM 3641 C CA . ILE B 1 162 ? -4.895 -13.766 -10.438 1 98.88 162 ILE B CA 1
ATOM 3642 C C . ILE B 1 162 ? -4.863 -14.789 -11.57 1 98.88 162 ILE B C 1
ATOM 3644 O O . ILE B 1 162 ? -5.91 -15.258 -12.023 1 98.88 162 ILE B O 1
ATOM 3648 N N . CYS B 1 163 ? -3.662 -15.172 -12.062 1 98.69 163 CYS B N 1
ATOM 3649 C CA . CYS B 1 163 ? -3.506 -16.125 -13.156 1 98.69 163 CYS B CA 1
ATOM 3650 C C . CYS B 1 163 ? -3.361 -17.547 -12.625 1 98.69 163 CYS B C 1
ATOM 3652 O O . CYS B 1 163 ? -3.281 -18.5 -13.406 1 98.69 163 CYS B O 1
ATOM 3654 N N . MET B 1 164 ? -3.33 -17.75 -11.352 1 98.56 164 MET B N 1
ATOM 3655 C CA . MET B 1 164 ? -3.322 -19.047 -10.68 1 98.56 164 MET B CA 1
ATOM 3656 C C . MET B 1 164 ? -4.742 -19.5 -10.352 1 98.56 164 MET B C 1
ATOM 3658 O O . MET B 1 164 ? -5.406 -18.922 -9.5 1 98.56 164 MET B O 1
ATOM 3662 N N . PRO B 1 165 ? -5.172 -20.578 -10.953 1 98.69 165 PRO B N 1
ATOM 3663 C CA . PRO B 1 165 ? -6.59 -20.938 -10.906 1 98.69 165 PRO B CA 1
ATOM 3664 C C . PRO B 1 165 ? -7.105 -21.109 -9.477 1 98.69 165 PRO B C 1
ATOM 3666 O O . PRO B 1 165 ? -8.242 -20.719 -9.18 1 98.69 165 PRO B O 1
ATOM 3669 N N . LEU B 1 166 ? -6.332 -21.547 -8.578 1 98.38 166 LEU B N 1
ATOM 3670 C CA . LEU B 1 166 ? -6.82 -21.828 -7.238 1 98.38 166 LEU B CA 1
ATOM 3671 C C . LEU B 1 166 ? -6.793 -20.578 -6.367 1 98.38 166 LEU B C 1
ATOM 3673 O O . LEU B 1 166 ? -7.176 -20.625 -5.195 1 98.38 166 LEU B O 1
ATOM 3677 N N . HIS B 1 167 ? -6.391 -19.438 -6.91 1 98.62 167 HIS B N 1
ATOM 3678 C CA . HIS B 1 167 ? -6.465 -18.156 -6.223 1 98.62 167 HIS B CA 1
ATOM 3679 C C . HIS B 1 167 ? -7.75 -17.422 -6.582 1 98.62 167 HIS B C 1
ATOM 3681 O O . HIS B 1 167 ? -7.992 -16.312 -6.086 1 98.62 167 HIS B O 1
ATOM 3687 N N . VAL B 1 168 ? -8.578 -18.016 -7.426 1 98.56 168 VAL B N 1
ATOM 3688 C CA . VAL B 1 168 ? -9.742 -17.281 -7.879 1 98.56 168 VAL B CA 1
ATOM 3689 C C . VAL B 1 168 ? -11.008 -18.094 -7.637 1 98.56 168 VAL B C 1
ATOM 3691 O O . VAL B 1 168 ? -12 -17.938 -8.352 1 98.56 168 VAL B O 1
ATOM 3694 N N . THR B 1 169 ? -10.992 -19.016 -6.66 1 98 169 THR B N 1
ATOM 3695 C CA . THR B 1 169 ? -12.117 -19.906 -6.387 1 98 169 THR B CA 1
ATOM 3696 C C . THR B 1 169 ? -12.188 -20.25 -4.902 1 98 169 THR B C 1
ATOM 3698 O O . THR B 1 169 ? -11.164 -20.266 -4.215 1 98 169 THR B O 1
ATOM 3701 N N . LEU B 1 170 ? -13.344 -20.5 -4.527 1 95.81 170 LEU B N 1
ATOM 3702 C CA . LEU B 1 170 ? -13.594 -21.016 -3.186 1 95.81 170 LEU B CA 1
ATOM 3703 C C . LEU B 1 170 ? -12.984 -22.406 -3.018 1 95.81 170 LEU B C 1
ATOM 3705 O O . LEU B 1 170 ? -12.656 -22.812 -1.902 1 95.81 170 LEU B O 1
ATOM 3709 N N . SER B 1 171 ? -12.852 -23.141 -4.078 1 96.31 171 SER B N 1
ATOM 3710 C CA . SER B 1 171 ? -12.227 -24.453 -4.102 1 96.31 171 SER B CA 1
ATOM 3711 C C . SER B 1 171 ? -10.703 -24.344 -4.176 1 96.31 171 SER B C 1
ATOM 3713 O O . SER B 1 171 ? -10.07 -25 -5.008 1 96.31 171 SER B O 1
ATOM 3715 N N . HIS B 1 172 ? -10.117 -23.578 -3.357 1 96.25 172 HIS B N 1
ATOM 3716 C CA . HIS B 1 172 ? -8.719 -23.188 -3.506 1 96.25 172 HIS B CA 1
ATOM 3717 C C . HIS B 1 172 ? -7.785 -24.266 -2.959 1 96.25 172 HIS B C 1
ATOM 3719 O O . HIS B 1 172 ? -6.629 -24.359 -3.379 1 96.25 172 HIS B O 1
ATOM 3725 N N . ASP B 1 173 ? -8.258 -25.078 -2 1 96.19 173 ASP B N 1
ATOM 3726 C CA . ASP B 1 173 ? -7.43 -26.125 -1.41 1 96.19 173 ASP B CA 1
ATOM 3727 C C . ASP B 1 173 ? -8.227 -27.406 -1.206 1 96.19 173 ASP B C 1
ATOM 3729 O O . ASP B 1 173 ? -8.273 -27.953 -0.099 1 96.19 173 ASP B O 1
ATOM 3733 N N . GLY B 1 174 ? -8.727 -27.844 -2.289 1 95.75 174 GLY B N 1
ATOM 3734 C CA . GLY B 1 174 ? -9.719 -28.906 -2.367 1 95.75 174 GLY B CA 1
ATOM 3735 C C . GLY B 1 174 ? -11.086 -28.406 -2.812 1 95.75 174 GLY B C 1
ATOM 3736 O O . GLY B 1 174 ? -11.469 -27.281 -2.502 1 95.75 174 GLY B O 1
ATOM 3737 N N . ARG B 1 175 ? -11.75 -29.266 -3.541 1 94.5 175 ARG B N 1
ATOM 3738 C CA . ARG B 1 175 ? -13.094 -28.875 -3.951 1 94.5 175 ARG B CA 1
ATOM 3739 C C . ARG B 1 175 ? -13.961 -28.531 -2.742 1 94.5 175 ARG B C 1
ATOM 3741 O O . ARG B 1 175 ? -14.047 -29.328 -1.8 1 94.5 175 ARG B O 1
ATOM 3748 N N . ALA B 1 176 ? -14.562 -27.344 -2.877 1 92.31 176 ALA B N 1
ATOM 3749 C CA . ALA B 1 176 ? -15.328 -26.828 -1.741 1 92.31 176 ALA B CA 1
ATOM 3750 C C . ALA B 1 176 ? -16.469 -27.766 -1.379 1 92.31 176 ALA B C 1
ATOM 3752 O O . ALA B 1 176 ? -17.125 -28.328 -2.262 1 92.31 176 ALA B O 1
ATOM 3753 N N . LEU B 1 177 ? -16.688 -27.875 -0.091 1 90.19 177 LEU B N 1
ATOM 3754 C CA . LEU B 1 177 ? -17.828 -28.625 0.44 1 90.19 177 LEU B CA 1
ATOM 3755 C C . LEU B 1 177 ? -19.109 -27.828 0.263 1 90.19 177 LEU B C 1
ATOM 3757 O O . LEU B 1 177 ? -19.078 -26.641 -0.065 1 90.19 177 LEU B O 1
ATOM 3761 N N . PRO B 1 178 ? -20.203 -28.484 0.501 1 87.94 178 PRO B N 1
ATOM 3762 C CA . PRO B 1 178 ? -21.469 -27.797 0.333 1 87.94 178 PRO B CA 1
ATOM 3763 C C . PRO B 1 178 ? -21.594 -26.562 1.234 1 87.94 178 PRO B C 1
ATOM 3765 O O . PRO B 1 178 ? -22.281 -25.594 0.878 1 87.94 178 PRO B O 1
ATOM 3768 N N . ASP B 1 179 ? -20.922 -26.531 2.33 1 85.25 179 ASP B N 1
ATOM 3769 C CA . ASP B 1 179 ? -21 -25.406 3.246 1 85.25 179 ASP B CA 1
ATOM 3770 C C . ASP B 1 179 ? -19.969 -24.344 2.881 1 85.25 179 ASP B C 1
ATOM 3772 O O . ASP B 1 179 ? -19.828 -23.328 3.584 1 85.25 179 ASP B O 1
ATOM 3776 N N . GLY B 1 180 ? -19.203 -24.578 1.839 1 84.56 180 GLY B N 1
ATOM 3777 C CA . GLY B 1 180 ? -18.266 -23.594 1.335 1 84.56 180 GLY B CA 1
ATOM 3778 C C . GLY B 1 180 ? -16.859 -23.781 1.875 1 84.56 180 GLY B C 1
ATOM 3779 O O . GLY B 1 180 ? -15.914 -23.125 1.411 1 84.56 180 GLY B O 1
ATOM 3780 N N . LYS B 1 181 ? -16.734 -24.672 2.768 1 87.5 181 LYS B N 1
ATOM 3781 C CA . LYS B 1 181 ? -15.43 -24.875 3.402 1 87.5 181 LYS B CA 1
ATOM 3782 C C . LYS B 1 181 ? -14.508 -25.703 2.514 1 87.5 181 LYS B C 1
ATOM 3784 O O . LYS B 1 181 ? -14.961 -26.562 1.771 1 87.5 181 LYS B O 1
ATOM 3789 N N . SER B 1 182 ? -13.234 -25.375 2.549 1 88.06 182 SER B N 1
ATOM 3790 C CA . SER B 1 182 ? -12.211 -26.109 1.812 1 88.06 182 SER B CA 1
ATOM 3791 C C . SER B 1 182 ? -11.773 -27.359 2.57 1 88.06 182 SER B C 1
ATOM 3793 O O . SER B 1 182 ? -11.555 -27.312 3.785 1 88.06 182 SER B O 1
ATOM 3795 N N . PRO B 1 183 ? -11.602 -28.578 1.951 1 91.81 183 PRO B N 1
ATOM 3796 C CA . PRO B 1 183 ? -11.07 -29.797 2.58 1 91.81 183 PRO B CA 1
ATOM 3797 C C . PRO B 1 183 ? -9.586 -29.672 2.928 1 91.81 183 PRO B C 1
ATOM 3799 O O . PRO B 1 183 ? -9.047 -30.516 3.646 1 91.81 183 PRO B O 1
ATOM 3802 N N . LYS B 1 184 ? -8.992 -28.688 2.434 1 91.94 184 LYS B N 1
ATOM 3803 C CA . LYS B 1 184 ? -7.582 -28.438 2.713 1 91.94 184 LYS B CA 1
ATOM 3804 C C . LYS B 1 184 ? -6.727 -29.641 2.354 1 91.94 184 LYS B C 1
ATOM 3806 O O . LYS B 1 184 ? -5.945 -30.125 3.178 1 91.94 184 LYS B O 1
ATOM 3811 N N . THR B 1 185 ? -6.789 -30.125 1.176 1 91.69 185 THR B N 1
ATOM 3812 C CA . THR B 1 185 ? -6.105 -31.312 0.688 1 91.69 185 THR B CA 1
ATOM 3813 C C . THR B 1 185 ? -4.617 -31.031 0.493 1 91.69 185 THR B C 1
ATOM 3815 O O . THR B 1 185 ? -3.826 -31.969 0.338 1 91.69 185 THR B O 1
ATOM 3818 N N . GLY B 1 186 ? -4.277 -29.703 0.454 1 93.44 186 GLY B N 1
ATOM 3819 C CA . GLY B 1 186 ? -2.891 -29.344 0.216 1 93.44 186 GLY B CA 1
ATOM 3820 C C . GLY B 1 186 ? -2.584 -29.094 -1.247 1 93.44 186 GLY B C 1
ATOM 3821 O O . GLY B 1 186 ? -1.463 -28.703 -1.594 1 93.44 186 GLY B O 1
ATOM 3822 N N . ILE B 1 187 ? -3.594 -29.203 -2.107 1 95.56 187 ILE B N 1
ATOM 3823 C CA . ILE B 1 187 ? -3.381 -29.062 -3.545 1 95.56 187 ILE B CA 1
ATOM 3824 C C . ILE B 1 187 ? -2.908 -27.641 -3.867 1 95.56 187 ILE B C 1
ATOM 3826 O O . ILE B 1 187 ? -2.109 -27.453 -4.785 1 95.56 187 ILE B O 1
ATOM 3830 N N . HIS B 1 188 ? -3.342 -26.688 -3.156 1 96.31 188 HIS B N 1
ATOM 3831 C CA . HIS B 1 188 ? -3.018 -25.297 -3.414 1 96.31 188 HIS B CA 1
ATOM 3832 C C . HIS B 1 188 ? -1.509 -25.062 -3.428 1 96.31 188 HIS B C 1
ATOM 3834 O O . HIS B 1 188 ? -0.965 -24.547 -4.402 1 96.31 188 HIS B O 1
ATOM 3840 N N . ALA B 1 189 ? -0.857 -25.484 -2.357 1 94.19 189 ALA B N 1
ATOM 3841 C CA . ALA B 1 189 ? 0.588 -25.312 -2.234 1 94.19 189 ALA B CA 1
ATOM 3842 C C . ALA B 1 189 ? 1.329 -26.109 -3.309 1 94.19 189 ALA B C 1
ATOM 3844 O O . ALA B 1 189 ? 2.373 -25.672 -3.801 1 94.19 189 ALA B O 1
ATOM 3845 N N . LYS B 1 190 ? 0.847 -27.266 -3.645 1 94.62 190 LYS B N 1
ATOM 3846 C CA . LYS B 1 190 ? 1.469 -28.078 -4.684 1 94.62 190 LYS B CA 1
ATOM 3847 C C . LYS B 1 190 ? 1.445 -27.375 -6.031 1 94.62 190 LYS B C 1
ATOM 3849 O O . LYS B 1 190 ? 2.459 -27.312 -6.73 1 94.62 190 LYS B O 1
ATOM 3854 N N . VAL B 1 191 ? 0.302 -26.812 -6.371 1 96.69 191 VAL B N 1
ATOM 3855 C CA . VAL B 1 191 ? 0.181 -26.094 -7.637 1 96.69 191 VAL B CA 1
ATOM 3856 C C . VAL B 1 191 ? 1.045 -24.844 -7.605 1 96.69 191 VAL B C 1
ATOM 3858 O O . VAL B 1 191 ? 1.729 -24.531 -8.578 1 96.69 191 VAL B O 1
ATOM 3861 N N . ASP B 1 192 ? 1.067 -24.125 -6.504 1 95.88 192 ASP B N 1
ATOM 3862 C CA . ASP B 1 192 ? 1.87 -22.922 -6.336 1 95.88 192 ASP B CA 1
ATOM 3863 C C . ASP B 1 192 ? 3.354 -23.203 -6.555 1 95.88 192 ASP B C 1
ATOM 3865 O O . ASP B 1 192 ? 4.113 -22.328 -6.953 1 95.88 192 ASP B O 1
ATOM 3869 N N . SER B 1 193 ? 3.768 -24.406 -6.305 1 94.19 193 SER B N 1
ATOM 3870 C CA . SER B 1 193 ? 5.184 -24.75 -6.328 1 94.19 193 SER B CA 1
ATOM 3871 C C . SER B 1 193 ? 5.648 -25.062 -7.746 1 94.19 193 SER B C 1
ATOM 3873 O O . SER B 1 193 ? 6.852 -25.156 -8.008 1 94.19 193 SER B O 1
ATOM 3875 N N . LEU B 1 194 ? 4.785 -25.219 -8.656 1 95.88 194 LEU B N 1
ATOM 3876 C CA . LEU B 1 194 ? 5.062 -25.891 -9.922 1 95.88 194 LEU B CA 1
ATOM 3877 C C . LEU B 1 194 ? 6.082 -25.094 -10.742 1 95.88 194 LEU B C 1
ATOM 3879 O O . LEU B 1 194 ? 6.988 -25.688 -11.336 1 95.88 194 LEU B O 1
ATOM 3883 N N . ILE B 1 195 ? 5.945 -23.766 -10.789 1 95.56 195 ILE B N 1
ATOM 3884 C CA . ILE B 1 195 ? 6.844 -22.984 -11.617 1 95.56 195 ILE B CA 1
ATOM 3885 C C . ILE B 1 195 ? 8.281 -23.141 -11.125 1 95.56 195 ILE B C 1
ATOM 3887 O O . ILE B 1 195 ? 9.203 -23.312 -11.93 1 95.56 195 ILE B O 1
ATOM 3891 N N . GLU B 1 196 ? 8.43 -23.141 -9.883 1 91 196 GLU B N 1
ATOM 3892 C CA . GLU B 1 196 ? 9.742 -23.312 -9.266 1 91 196 GLU B CA 1
ATOM 3893 C C . GLU B 1 196 ? 10.227 -24.75 -9.438 1 91 196 GLU B C 1
ATOM 3895 O O . GLU B 1 196 ? 11.383 -24.984 -9.797 1 91 196 GLU B O 1
ATOM 3900 N N . ARG B 1 197 ? 9.375 -25.734 -9.211 1 91.88 197 ARG B N 1
ATOM 3901 C CA . ARG B 1 197 ? 9.75 -27.141 -9.242 1 91.88 197 ARG B CA 1
ATOM 3902 C C . ARG B 1 197 ? 10.125 -27.578 -10.656 1 91.88 197 ARG B C 1
ATOM 3904 O O . ARG B 1 197 ? 10.969 -28.453 -10.844 1 91.88 197 ARG B O 1
ATOM 3911 N N . LEU B 1 198 ? 9.477 -27 -11.586 1 94.25 198 LEU B N 1
ATOM 3912 C CA . LEU B 1 198 ? 9.789 -27.328 -12.977 1 94.25 198 LEU B CA 1
ATOM 3913 C C . LEU B 1 198 ? 11.008 -26.547 -13.461 1 94.25 198 LEU B C 1
ATOM 3915 O O . LEU B 1 198 ? 11.477 -26.75 -14.578 1 94.25 198 LEU B O 1
ATOM 3919 N N . ASP B 1 199 ? 11.484 -25.578 -12.664 1 91.75 199 ASP B N 1
ATOM 3920 C CA . ASP B 1 199 ? 12.656 -24.75 -12.961 1 91.75 199 ASP B CA 1
ATOM 3921 C C . ASP B 1 199 ? 12.484 -24.016 -14.297 1 91.75 199 ASP B C 1
ATOM 3923 O O . ASP B 1 199 ? 13.359 -24.094 -15.164 1 91.75 199 ASP B O 1
ATOM 3927 N N . LEU B 1 200 ? 11.273 -23.5 -14.477 1 94.88 200 LEU B N 1
ATOM 3928 C CA . LEU B 1 200 ? 11.039 -22.719 -15.688 1 94.88 200 LEU B CA 1
ATOM 3929 C C . LEU B 1 200 ? 11.953 -21.5 -15.719 1 94.88 200 LEU B C 1
ATOM 3931 O O . LEU B 1 200 ? 12.203 -20.875 -14.688 1 94.88 200 LEU B O 1
ATOM 3935 N N . LYS B 1 201 ? 12.414 -21.172 -16.938 1 94.81 201 LYS B N 1
ATOM 3936 C CA . LYS B 1 201 ? 13.25 -19.984 -17.141 1 94.81 201 LYS B CA 1
ATOM 3937 C C . LYS B 1 201 ? 12.461 -18.859 -17.781 1 94.81 201 LYS B C 1
ATOM 3939 O O . LYS B 1 201 ? 11.57 -19.094 -18.609 1 94.81 201 LYS B O 1
ATOM 3944 N N . PRO B 1 202 ? 12.805 -17.625 -17.359 1 94.88 202 PRO B N 1
ATOM 3945 C CA . PRO B 1 202 ? 12.094 -16.484 -17.938 1 94.88 202 PRO B CA 1
ATOM 3946 C C . PRO B 1 202 ? 12.062 -16.516 -19.469 1 94.88 202 PRO B C 1
ATOM 3948 O O . PRO B 1 202 ? 11.055 -16.156 -20.078 1 94.88 202 PRO B O 1
ATOM 3951 N N . GLU B 1 203 ? 13.055 -17.062 -20.078 1 93 203 GLU B N 1
ATOM 3952 C CA . GLU B 1 203 ? 13.172 -17.078 -21.531 1 93 203 GLU B CA 1
ATOM 3953 C C . GLU B 1 203 ? 12.102 -17.953 -22.172 1 93 203 GLU B C 1
ATOM 3955 O O . GLU B 1 203 ? 11.656 -17.688 -23.297 1 93 203 GLU B O 1
ATOM 3960 N N . VAL B 1 204 ? 11.719 -18.938 -21.469 1 93.38 204 VAL B N 1
ATOM 3961 C CA . VAL B 1 204 ? 10.695 -19.844 -21.984 1 93.38 204 VAL B CA 1
ATOM 3962 C C . VAL B 1 204 ? 9.328 -19.172 -21.938 1 93.38 204 VAL B C 1
ATOM 3964 O O . VAL B 1 204 ? 8.445 -19.484 -22.75 1 93.38 204 VAL B O 1
ATOM 3967 N N . LEU B 1 205 ? 9.211 -18.234 -21.062 1 94.88 205 LEU B N 1
ATOM 3968 C CA . LEU B 1 205 ? 7.91 -17.609 -20.828 1 94.88 205 LEU B CA 1
ATOM 3969 C C . LEU B 1 205 ? 7.703 -16.422 -21.75 1 94.88 205 LEU B C 1
ATOM 3971 O O . LEU B 1 205 ? 6.578 -15.945 -21.922 1 94.88 205 LEU B O 1
ATOM 3975 N N . THR B 1 206 ? 8.781 -15.898 -22.328 1 91.38 206 THR B N 1
ATOM 3976 C CA . THR B 1 206 ? 8.703 -14.719 -23.188 1 91.38 206 THR B CA 1
ATOM 3977 C C . THR B 1 206 ? 8.43 -15.109 -24.625 1 91.38 206 THR B C 1
ATOM 3979 O O . THR B 1 206 ? 8.188 -14.25 -25.484 1 91.38 206 THR B O 1
ATOM 3982 N N . LYS B 1 207 ? 8.508 -16.266 -25 1 79.5 207 LYS B N 1
ATOM 3983 C CA . LYS B 1 207 ? 8.43 -16.719 -26.391 1 79.5 207 LYS B CA 1
ATOM 3984 C C . LYS B 1 207 ? 7.055 -16.438 -26.984 1 79.5 207 LYS B C 1
ATOM 3986 O O . LYS B 1 207 ? 6.031 -16.688 -26.344 1 79.5 207 LYS B O 1
ATOM 3991 N N . ASN B 1 208 ? 7.027 -15.781 -28.266 1 64.31 208 ASN B N 1
ATOM 3992 C CA . ASN B 1 208 ? 5.945 -15.617 -29.234 1 64.31 208 ASN B CA 1
ATOM 3993 C C . ASN B 1 208 ? 4.793 -14.805 -28.656 1 64.31 208 ASN B C 1
ATOM 3995 O O . ASN B 1 208 ? 3.643 -14.969 -29.062 1 64.31 208 ASN B O 1
ATOM 3999 N N . GLU B 1 209 ? 5.203 -13.977 -27.641 1 71.69 209 GLU B N 1
ATOM 4000 C CA . GLU B 1 209 ? 3.988 -13.281 -27.219 1 71.69 209 GLU B CA 1
ATOM 4001 C C . GLU B 1 209 ? 4.16 -11.773 -27.297 1 71.69 209 GLU B C 1
ATOM 4003 O O . GLU B 1 209 ? 5.176 -11.234 -26.844 1 71.69 209 GLU B O 1
ATOM 4008 N N . GLU B 1 210 ? 3.25 -11.281 -28.141 1 87.06 210 GLU B N 1
ATOM 4009 C CA . GLU B 1 210 ? 3.193 -9.82 -28.219 1 87.06 210 GLU B CA 1
ATOM 4010 C C . GLU B 1 210 ? 2.553 -9.234 -26.953 1 87.06 210 GLU B C 1
ATOM 4012 O O . GLU B 1 210 ? 1.535 -9.734 -26.484 1 87.06 210 GLU B O 1
ATOM 4017 N N . VAL B 1 211 ? 3.213 -8.258 -26.328 1 95.31 211 VAL B N 1
ATOM 4018 C CA . VAL B 1 211 ? 2.682 -7.523 -25.188 1 95.31 211 VAL B CA 1
ATOM 4019 C C . VAL B 1 211 ? 1.809 -6.371 -25.672 1 95.31 211 VAL B C 1
ATOM 4021 O O . VAL B 1 211 ? 2.256 -5.539 -26.469 1 95.31 211 VAL B O 1
ATOM 4024 N N . VAL B 1 212 ? 0.555 -6.359 -25.281 1 96.31 212 VAL B N 1
ATOM 4025 C CA . VAL B 1 212 ? -0.386 -5.328 -25.719 1 96.31 212 VAL B CA 1
ATOM 4026 C C . VAL B 1 212 ? -0.962 -4.613 -24.5 1 96.31 212 VAL B C 1
ATOM 4028 O O . VAL B 1 212 ? -1.288 -5.25 -23.5 1 96.31 212 VAL B O 1
ATOM 4031 N N . ALA B 1 213 ? -1.048 -3.256 -24.609 1 98.19 213 ALA B N 1
ATOM 4032 C CA . ALA B 1 213 ? -1.683 -2.486 -23.547 1 98.19 213 ALA B CA 1
ATOM 4033 C C . ALA B 1 213 ? -3.195 -2.689 -23.547 1 98.19 213 ALA B C 1
ATOM 4035 O O . ALA B 1 213 ? -3.801 -2.877 -24.609 1 98.19 213 ALA B O 1
ATOM 4036 N N . PHE B 1 214 ? -3.713 -2.584 -22.391 1 98.56 214 PHE B N 1
ATOM 4037 C CA . PHE B 1 214 ? -5.156 -2.752 -22.266 1 98.56 214 PHE B CA 1
ATOM 4038 C C . PHE B 1 214 ? -5.875 -1.425 -22.469 1 98.56 214 PHE B C 1
ATOM 4040 O O . PHE B 1 214 ? -5.512 -0.414 -21.859 1 98.56 214 PHE B O 1
ATOM 4047 N N . PRO B 1 215 ? -6.93 -1.432 -23.281 1 97.44 215 PRO B N 1
ATOM 4048 C CA . PRO B 1 215 ? -7.688 -0.194 -23.469 1 97.44 215 PRO B CA 1
ATOM 4049 C C . PRO B 1 215 ? -8.516 0.18 -22.234 1 97.44 215 PRO B C 1
ATOM 4051 O O . PRO B 1 215 ? -8.766 1.363 -22 1 97.44 215 PRO B O 1
ATOM 4054 N N . ALA B 1 216 ? -9.008 -0.807 -21.531 1 97.81 216 ALA B N 1
ATOM 4055 C CA . ALA B 1 216 ? -9.766 -0.637 -20.297 1 97.81 216 ALA B CA 1
ATOM 4056 C C . ALA B 1 216 ? -9.203 -1.524 -19.188 1 97.81 216 ALA B C 1
ATOM 4058 O O . ALA B 1 216 ? -9.414 -2.74 -19.203 1 97.81 216 ALA B O 1
ATOM 4059 N N . LEU B 1 217 ? -8.633 -0.907 -18.219 1 98.44 217 LEU B N 1
ATOM 4060 C CA . LEU B 1 217 ? -7.84 -1.614 -17.219 1 98.44 217 LEU B CA 1
ATOM 4061 C C . LEU B 1 217 ? -8.695 -2.637 -16.469 1 98.44 217 LEU B C 1
ATOM 4063 O O . LEU B 1 217 ? -8.375 -3.828 -16.469 1 98.44 217 LEU B O 1
ATOM 4067 N N . PHE B 1 218 ? -9.789 -2.176 -15.867 1 98.44 218 PHE B N 1
ATOM 4068 C CA . PHE B 1 218 ? -10.523 -3.074 -14.984 1 98.44 218 PHE B CA 1
ATOM 4069 C C . PHE B 1 218 ? -11.234 -4.164 -15.789 1 98.44 218 PHE B C 1
ATOM 4071 O O . PHE B 1 218 ? -11.344 -5.301 -15.328 1 98.44 218 PHE B O 1
ATOM 4078 N N . SER B 1 219 ? -11.688 -3.834 -17.031 1 98.38 219 SER B N 1
ATOM 4079 C CA . SER B 1 219 ? -12.242 -4.859 -17.906 1 98.38 219 SER B CA 1
ATOM 4080 C C . SER B 1 219 ? -11.227 -5.953 -18.188 1 98.38 219 SER B C 1
ATOM 4082 O O . SER B 1 219 ? -11.57 -7.133 -18.25 1 98.38 219 SER B O 1
ATOM 4084 N N . ALA B 1 220 ? -10.008 -5.562 -18.391 1 98.75 220 ALA B N 1
ATOM 4085 C CA . ALA B 1 220 ? -8.945 -6.527 -18.641 1 98.75 220 ALA B CA 1
ATOM 4086 C C . ALA B 1 220 ? -8.688 -7.406 -17.422 1 98.75 220 ALA B C 1
ATOM 4088 O O . ALA B 1 220 ? -8.43 -8.602 -17.562 1 98.75 220 ALA B O 1
ATOM 4089 N N . ILE B 1 221 ? -8.75 -6.82 -16.234 1 98.88 221 ILE B N 1
ATOM 4090 C CA . ILE B 1 221 ? -8.555 -7.555 -14.992 1 98.88 221 ILE B CA 1
ATOM 4091 C C . ILE B 1 221 ? -9.68 -8.57 -14.812 1 98.88 221 ILE B C 1
ATOM 4093 O O . ILE B 1 221 ? -9.43 -9.734 -14.492 1 98.88 221 ILE B O 1
ATOM 4097 N N . GLU B 1 222 ? -10.859 -8.156 -15.062 1 98.62 222 GLU B N 1
ATOM 4098 C CA . GLU B 1 222 ? -12.008 -9.055 -14.984 1 98.62 222 GLU B CA 1
ATOM 4099 C C . GLU B 1 222 ? -11.891 -10.195 -15.992 1 98.62 222 GLU B C 1
ATOM 4101 O O . GLU B 1 222 ? -12.172 -11.352 -15.672 1 98.62 222 GLU B O 1
ATOM 4106 N N . ALA B 1 223 ? -11.5 -9.844 -17.188 1 98.69 223 ALA B N 1
ATOM 4107 C CA . ALA B 1 223 ? -11.336 -10.859 -18.234 1 98.69 223 ALA B CA 1
ATOM 4108 C C . ALA B 1 223 ? -10.289 -11.898 -17.828 1 98.69 223 ALA B C 1
ATOM 4110 O O . ALA B 1 223 ? -10.477 -13.094 -18.047 1 98.69 223 ALA B O 1
ATOM 4111 N N . GLN B 1 224 ? -9.203 -11.453 -17.25 1 98.81 224 GLN B N 1
ATOM 4112 C CA . GLN B 1 224 ? -8.164 -12.375 -16.812 1 98.81 224 GLN B CA 1
ATOM 4113 C C . GLN B 1 224 ? -8.672 -13.273 -15.68 1 98.81 224 GLN B C 1
ATOM 4115 O O . GLN B 1 224 ? -8.383 -14.469 -15.664 1 98.81 224 GLN B O 1
ATOM 4120 N N . LEU B 1 225 ? -9.398 -12.648 -14.719 1 98.81 225 LEU B N 1
ATOM 4121 C CA . LEU B 1 225 ? -10.016 -13.414 -13.641 1 98.81 225 LEU B CA 1
ATOM 4122 C C . LEU B 1 225 ? -10.898 -14.531 -14.195 1 98.81 225 LEU B C 1
ATOM 4124 O O . LEU B 1 225 ? -10.773 -15.688 -13.797 1 98.81 225 LEU B O 1
ATOM 4128 N N . MET B 1 226 ? -11.695 -14.172 -15.117 1 98.62 226 MET B N 1
ATOM 4129 C CA . MET B 1 226 ? -12.648 -15.133 -15.68 1 98.62 226 MET B CA 1
ATOM 4130 C C . MET B 1 226 ? -11.922 -16.188 -16.5 1 98.62 226 MET B C 1
ATOM 4132 O O . MET B 1 226 ? -12.273 -17.375 -16.453 1 98.62 226 MET B O 1
ATOM 4136 N N . GLU B 1 227 ? -10.977 -15.766 -17.328 1 98.81 227 GLU B N 1
ATOM 4137 C CA . GLU B 1 227 ? -10.188 -16.719 -18.078 1 98.81 227 GLU B CA 1
ATOM 4138 C C . GLU B 1 227 ? -9.5 -17.734 -17.156 1 98.81 227 GLU B C 1
ATOM 4140 O O . GLU B 1 227 ? -9.492 -18.922 -17.438 1 98.81 227 GLU B O 1
ATOM 4145 N N . THR B 1 228 ? -8.906 -17.266 -16.078 1 98.81 228 THR B N 1
ATOM 4146 C CA . THR B 1 228 ? -8.227 -18.125 -15.117 1 98.81 228 THR B CA 1
ATOM 4147 C C . THR B 1 228 ? -9.195 -19.141 -14.523 1 98.81 228 THR B C 1
ATOM 4149 O O . THR B 1 228 ? -8.836 -20.297 -14.328 1 98.81 228 THR B O 1
ATOM 4152 N N . ARG B 1 229 ? -10.391 -18.766 -14.258 1 98.56 229 ARG B N 1
ATOM 4153 C CA . ARG B 1 229 ? -11.391 -19.641 -13.648 1 98.56 229 ARG B CA 1
ATOM 4154 C C . ARG B 1 229 ? -11.742 -20.797 -14.57 1 98.56 229 ARG B C 1
ATOM 4156 O O . ARG B 1 229 ? -12.148 -21.859 -14.109 1 98.56 229 ARG B O 1
ATOM 4163 N N . THR B 1 230 ? -11.594 -20.609 -15.891 1 98.69 230 THR B N 1
ATOM 4164 C CA . THR B 1 230 ? -11.867 -21.688 -16.828 1 98.69 230 THR B CA 1
ATOM 4165 C C . THR B 1 230 ? -10.836 -22.812 -16.688 1 98.69 230 THR B C 1
ATOM 4167 O O . THR B 1 230 ? -11.023 -23.906 -17.219 1 98.69 230 THR B O 1
ATOM 4170 N N . LYS B 1 231 ? -9.727 -22.578 -15.93 1 98.75 231 LYS B N 1
ATOM 4171 C CA . LYS B 1 231 ? -8.641 -23.547 -15.805 1 98.75 231 LYS B CA 1
ATOM 4172 C C . LYS B 1 231 ? -8.75 -24.328 -14.508 1 98.75 231 LYS B C 1
ATOM 4174 O O . LYS B 1 231 ? -7.926 -25.219 -14.234 1 98.75 231 LYS B O 1
ATOM 4179 N N . ILE B 1 232 ? -9.789 -24.109 -13.648 1 98.38 232 ILE B N 1
ATOM 4180 C CA . ILE B 1 232 ? -9.914 -24.734 -12.336 1 98.38 232 ILE B CA 1
ATOM 4181 C C . ILE B 1 232 ? -10.078 -26.25 -12.484 1 98.38 232 ILE B C 1
ATOM 4183 O O . ILE B 1 232 ? -9.359 -27.016 -11.852 1 98.38 232 ILE B O 1
ATOM 4187 N N . ASP B 1 233 ? -10.945 -26.688 -13.406 1 98.06 233 ASP B N 1
ATOM 4188 C CA . ASP B 1 233 ? -11.172 -28.109 -13.578 1 98.06 233 ASP B CA 1
ATOM 4189 C C . ASP B 1 233 ? -9.93 -28.812 -14.117 1 98.06 233 ASP B C 1
ATOM 4191 O O . ASP B 1 233 ? -9.594 -29.922 -13.68 1 98.06 233 ASP B O 1
ATOM 4195 N N . ALA B 1 234 ? -9.289 -28.141 -15.078 1 98.25 234 ALA B N 1
ATOM 4196 C CA . ALA B 1 234 ? -8.055 -28.703 -15.609 1 98.25 234 ALA B CA 1
ATOM 4197 C C . ALA B 1 234 ? -7 -28.844 -14.523 1 98.25 234 ALA B C 1
ATOM 4199 O O . ALA B 1 234 ? -6.219 -29.797 -14.523 1 98.25 234 ALA B O 1
ATOM 4200 N N . THR B 1 235 ? -6.902 -27.906 -13.586 1 98.25 235 THR B N 1
ATOM 4201 C CA . THR B 1 235 ? -5.973 -27.969 -12.461 1 98.25 235 THR B CA 1
ATOM 4202 C C . THR B 1 235 ? -6.25 -29.203 -11.594 1 98.25 235 THR B C 1
ATOM 4204 O O . THR B 1 235 ? -5.332 -29.953 -11.266 1 98.25 235 THR B O 1
ATOM 4207 N N . TYR B 1 236 ? -7.469 -29.422 -11.273 1 97.56 236 TYR B N 1
ATOM 4208 C CA . TYR B 1 236 ? -7.836 -30.547 -10.414 1 97.56 236 TYR B CA 1
ATOM 4209 C C . TYR B 1 236 ? -7.637 -31.875 -11.141 1 97.56 236 TYR B C 1
ATOM 4211 O O . TYR B 1 236 ? -7.352 -32.906 -10.516 1 97.56 236 TYR B O 1
ATOM 4219 N N . ALA B 1 237 ? -7.77 -31.906 -12.453 1 97.62 237 ALA B N 1
ATOM 4220 C CA . ALA B 1 237 ? -7.52 -33.125 -13.234 1 97.62 237 ALA B CA 1
ATOM 4221 C C . ALA B 1 237 ? -6.059 -33.531 -13.141 1 97.62 237 ALA B C 1
ATOM 4223 O O . ALA B 1 237 ? -5.734 -34.719 -13.352 1 97.62 237 ALA B O 1
ATOM 4224 N N . LEU B 1 238 ? -5.148 -32.594 -12.734 1 97 238 LEU B N 1
ATOM 4225 C CA . LEU B 1 238 ? -3.717 -32.875 -12.656 1 97 238 LEU B CA 1
ATOM 4226 C C . LEU B 1 238 ? -3.303 -33.25 -11.234 1 97 238 LEU B C 1
ATOM 4228 O O . LEU B 1 238 ? -2.117 -33.438 -10.961 1 97 238 LEU B O 1
ATOM 4232 N N . GLU B 1 239 ? -4.199 -33.344 -10.32 1 95.06 239 GLU B N 1
ATOM 4233 C CA . GLU B 1 239 ? -3.902 -33.438 -8.898 1 95.06 239 GLU B CA 1
ATOM 4234 C C . GLU B 1 239 ? -3.01 -34.656 -8.609 1 95.06 239 GLU B C 1
ATOM 4236 O O . GLU B 1 239 ? -2.066 -34.562 -7.824 1 95.06 239 GLU B O 1
ATOM 4241 N N . ALA B 1 240 ? -3.232 -35.75 -9.242 1 92.69 240 ALA B N 1
ATOM 4242 C CA . ALA B 1 240 ? -2.502 -37 -8.984 1 92.69 240 ALA B CA 1
ATOM 4243 C C . ALA B 1 240 ? -1.046 -36.875 -9.422 1 92.69 240 ALA B C 1
ATOM 4245 O O . ALA B 1 240 ? -0.175 -37.594 -8.914 1 92.69 240 ALA B O 1
ATOM 4246 N N . ALA B 1 241 ? -0.766 -35.969 -10.32 1 94.56 241 ALA B N 1
ATOM 4247 C CA . ALA B 1 241 ? 0.569 -35.844 -10.898 1 94.56 241 ALA B CA 1
ATOM 4248 C C . ALA B 1 241 ? 1.383 -34.781 -10.164 1 94.56 241 ALA B C 1
ATOM 4250 O O . ALA B 1 241 ? 2.572 -34.594 -10.438 1 94.56 241 ALA B O 1
ATOM 4251 N N . LEU B 1 242 ? 0.784 -34.094 -9.219 1 94.5 242 LEU B N 1
ATOM 4252 C CA . LEU B 1 242 ? 1.439 -32.969 -8.547 1 94.5 242 LEU B CA 1
ATOM 4253 C C . LEU B 1 242 ? 2.498 -33.469 -7.57 1 94.5 242 LEU B C 1
ATOM 4255 O O . LEU B 1 242 ? 2.35 -34.531 -6.98 1 94.5 242 LEU B O 1
ATOM 4259 N N . PRO B 1 243 ? 3.5 -32.719 -7.426 1 88.88 243 PRO B N 1
ATOM 4260 C CA . PRO B 1 243 ? 4.535 -33.062 -6.453 1 88.88 243 PRO B CA 1
ATOM 4261 C C . PRO B 1 243 ? 4.098 -32.812 -5.012 1 88.88 243 PRO B C 1
ATOM 4263 O O . PRO B 1 243 ? 3.254 -31.953 -4.758 1 88.88 243 PRO B O 1
ATOM 4266 N N . ASP B 1 244 ? 4.75 -33.562 -4.121 1 82.75 244 ASP B N 1
ATOM 4267 C CA . ASP B 1 244 ? 4.562 -33.25 -2.703 1 82.75 244 ASP B CA 1
ATOM 4268 C C . ASP B 1 244 ? 5.375 -32.031 -2.287 1 82.75 244 ASP B C 1
ATOM 4270 O O . ASP B 1 244 ? 6.457 -31.781 -2.826 1 82.75 244 ASP B O 1
ATOM 4274 N N . THR B 1 245 ? 4.852 -31.203 -1.445 1 76.75 245 THR B N 1
ATOM 4275 C CA . THR B 1 245 ? 5.551 -29.984 -1.051 1 76.75 245 THR B CA 1
ATOM 4276 C C . THR B 1 245 ? 6.316 -30.188 0.253 1 76.75 245 THR B C 1
ATOM 4278 O O . THR B 1 245 ? 7.211 -29.422 0.59 1 76.75 245 THR B O 1
ATOM 4281 N N . LYS B 1 246 ? 6.027 -31.172 0.958 1 72.5 246 LYS B N 1
ATOM 4282 C CA . LYS B 1 246 ? 6.672 -31.438 2.242 1 72.5 246 LYS B CA 1
ATOM 4283 C C . LYS B 1 246 ? 7.926 -32.281 2.066 1 72.5 246 LYS B C 1
ATOM 4285 O O . LYS B 1 246 ? 8.922 -32.094 2.77 1 72.5 246 LYS B O 1
ATOM 4290 N N . THR B 1 247 ? 7.844 -33.25 1.122 1 68.69 247 THR B N 1
ATOM 4291 C CA . THR B 1 247 ? 8.977 -34.125 0.889 1 68.69 247 THR B CA 1
ATOM 4292 C C . THR B 1 247 ? 9.438 -34.062 -0.564 1 68.69 247 THR B C 1
ATOM 4294 O O . THR B 1 247 ? 8.617 -34.156 -1.484 1 68.69 247 THR B O 1
ATOM 4297 N N . ILE B 1 248 ? 10.57 -33.438 -0.633 1 67.69 248 ILE B N 1
ATOM 4298 C CA . ILE B 1 248 ? 11.125 -33.406 -1.982 1 67.69 248 ILE B CA 1
ATOM 4299 C C . ILE B 1 248 ? 11.367 -34.844 -2.473 1 67.69 248 ILE B C 1
ATOM 4301 O O . ILE B 1 248 ? 12.172 -35.562 -1.898 1 67.69 248 ILE B O 1
ATOM 4305 N N . ASP B 1 249 ? 10.453 -35.281 -3.248 1 70.38 249 ASP B N 1
ATOM 4306 C CA . ASP B 1 249 ? 10.672 -36.562 -3.936 1 70.38 249 ASP B CA 1
ATOM 4307 C C . ASP B 1 249 ? 11.609 -36.375 -5.129 1 70.38 249 ASP B C 1
ATOM 4309 O O . ASP B 1 249 ? 11.195 -35.875 -6.18 1 70.38 249 ASP B O 1
ATOM 4313 N N . LYS B 1 250 ? 12.828 -36.719 -4.926 1 76.38 250 LYS B N 1
ATOM 4314 C CA . LYS B 1 250 ? 13.844 -36.562 -5.957 1 76.38 250 LYS B CA 1
ATOM 4315 C C . LYS B 1 250 ? 13.477 -37.375 -7.207 1 76.38 250 LYS B C 1
ATOM 4317 O O . LYS B 1 250 ? 14.008 -37.094 -8.289 1 76.38 250 LYS B O 1
ATOM 4322 N N . ASN B 1 251 ? 12.516 -38.219 -6.969 1 82.06 251 ASN B N 1
ATOM 4323 C CA . ASN B 1 251 ? 12.172 -39.094 -8.094 1 82.06 251 ASN B CA 1
ATOM 4324 C C . ASN B 1 251 ? 10.922 -38.594 -8.82 1 82.06 251 ASN B C 1
ATOM 4326 O O . ASN B 1 251 ? 10.477 -39.219 -9.789 1 82.06 251 ASN B O 1
ATOM 4330 N N . TRP B 1 252 ? 10.445 -37.469 -8.344 1 90 252 TRP B N 1
ATOM 4331 C CA . TRP B 1 252 ? 9.266 -36.906 -9.008 1 90 252 TRP B CA 1
ATOM 4332 C C . TRP B 1 252 ? 9.594 -36.5 -10.438 1 90 252 TRP B C 1
ATOM 4334 O O . TRP B 1 252 ? 10.594 -35.812 -10.688 1 90 252 TRP B O 1
ATOM 4344 N N . LYS B 1 253 ? 8.852 -37.094 -11.422 1 90.81 253 LYS B N 1
ATOM 4345 C CA . LYS B 1 253 ? 8.953 -36.719 -12.828 1 90.81 253 LYS B CA 1
ATOM 4346 C C . LYS B 1 253 ? 7.645 -36.094 -13.328 1 90.81 253 LYS B C 1
ATOM 4348 O O . LYS B 1 253 ? 6.617 -36.781 -13.391 1 90.81 253 LYS B O 1
ATOM 4353 N N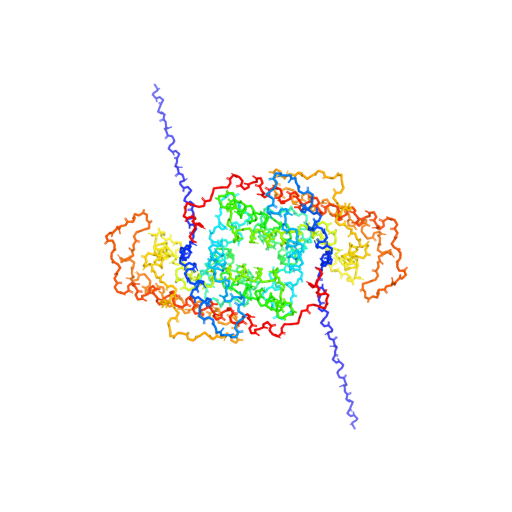 . PRO B 1 254 ? 7.699 -34.812 -13.688 1 94.44 254 PRO B N 1
ATOM 4354 C CA . PRO B 1 254 ? 6.461 -34.188 -14.164 1 94.44 254 PRO B CA 1
ATOM 4355 C C . PRO B 1 254 ? 5.977 -34.781 -15.484 1 94.44 254 PRO B C 1
ATOM 4357 O O . PRO B 1 254 ? 6.785 -35.094 -16.359 1 94.44 254 PRO B O 1
ATOM 4360 N N . THR B 1 255 ? 4.695 -35 -15.648 1 96.19 255 THR B N 1
ATOM 4361 C CA . THR B 1 255 ? 4.113 -35.438 -16.906 1 96.19 255 THR B CA 1
ATOM 4362 C C . THR B 1 255 ? 4.16 -34.312 -17.953 1 96.19 255 THR B C 1
ATOM 4364 O O . THR B 1 255 ? 4.23 -33.125 -17.594 1 96.19 255 THR B O 1
ATOM 4367 N N . PRO B 1 256 ? 4.121 -34.656 -19.188 1 97.06 256 PRO B N 1
ATOM 4368 C CA . PRO B 1 256 ? 4.066 -33.625 -20.234 1 97.06 256 PRO B CA 1
ATOM 4369 C C . PRO B 1 256 ? 2.857 -32.719 -20.078 1 97.06 256 PRO B C 1
ATOM 4371 O O . PRO B 1 256 ? 2.955 -31.516 -20.359 1 97.06 256 PRO B O 1
ATOM 4374 N N . GLU B 1 257 ? 1.787 -33.281 -19.656 1 97.44 257 GLU B N 1
ATOM 4375 C CA . GLU B 1 257 ? 0.571 -32.469 -19.469 1 97.44 257 GLU B CA 1
ATOM 4376 C C . GLU B 1 257 ? 0.748 -31.453 -18.359 1 97.44 257 GLU B C 1
ATOM 4378 O O . GLU B 1 257 ? 0.311 -30.297 -18.5 1 97.44 257 GLU B O 1
ATOM 4383 N N . LEU B 1 258 ? 1.36 -31.844 -17.297 1 97.69 258 LEU B N 1
ATOM 4384 C CA . LEU B 1 258 ? 1.606 -30.938 -16.188 1 97.69 258 LEU B CA 1
ATOM 4385 C C . LEU B 1 258 ? 2.551 -29.812 -16.594 1 97.69 258 LEU B C 1
ATOM 4387 O O . LEU B 1 258 ? 2.336 -28.656 -16.234 1 97.69 258 LEU B O 1
ATOM 4391 N N . VAL B 1 259 ? 3.602 -30.172 -17.328 1 97.44 259 VAL B N 1
ATOM 4392 C CA . VAL B 1 259 ? 4.562 -29.188 -17.797 1 97.44 259 VAL B CA 1
ATOM 4393 C C . VAL B 1 259 ? 3.863 -28.188 -18.734 1 97.44 259 VAL B C 1
ATOM 4395 O O . VAL B 1 259 ? 4.047 -26.984 -18.609 1 97.44 259 VAL B O 1
ATOM 4398 N N . ALA B 1 260 ? 3.062 -28.719 -19.625 1 97.44 260 ALA B N 1
ATOM 4399 C CA . ALA B 1 260 ? 2.348 -27.875 -20.578 1 97.44 260 ALA B CA 1
ATOM 4400 C C . ALA B 1 260 ? 1.392 -26.922 -19.859 1 97.44 260 ALA B C 1
ATOM 4402 O O . ALA B 1 260 ? 1.328 -25.734 -20.172 1 97.44 260 ALA B O 1
ATOM 4403 N N . PHE B 1 261 ? 0.652 -27.453 -18.922 1 97.94 261 PHE B N 1
ATOM 4404 C CA . PHE B 1 261 ? -0.302 -26.672 -18.156 1 97.94 261 PHE B CA 1
ATOM 4405 C C . PHE B 1 261 ? 0.407 -25.562 -17.391 1 97.94 261 PHE B C 1
ATOM 4407 O O . PHE B 1 261 ? -0.005 -24.391 -17.438 1 97.94 261 PHE B O 1
ATOM 4414 N N . THR B 1 262 ? 1.465 -25.922 -16.672 1 97.88 262 THR B N 1
ATOM 4415 C CA . THR B 1 262 ? 2.205 -24.969 -15.852 1 97.88 262 THR B CA 1
ATOM 4416 C C . THR B 1 262 ? 2.832 -23.875 -16.719 1 97.88 262 THR B C 1
ATOM 4418 O O . THR B 1 262 ? 2.781 -22.688 -16.375 1 97.88 262 THR B O 1
ATOM 4421 N N . THR B 1 263 ? 3.404 -24.281 -17.812 1 97.19 263 THR B N 1
ATOM 4422 C CA . THR B 1 263 ? 4.023 -23.328 -18.719 1 97.19 263 THR B CA 1
ATOM 4423 C C . THR B 1 263 ? 2.984 -22.359 -19.266 1 97.19 263 THR B C 1
ATOM 4425 O O . THR B 1 263 ? 3.234 -21.156 -19.359 1 97.19 263 THR B O 1
ATOM 4428 N N . GLU B 1 264 ? 1.851 -22.891 -19.641 1 96.81 264 GLU B N 1
ATOM 4429 C CA . GLU B 1 264 ? 0.782 -22.047 -20.156 1 96.81 264 GLU B CA 1
ATOM 4430 C C . GLU B 1 264 ? 0.332 -21.016 -19.125 1 96.81 264 GLU B C 1
ATOM 4432 O O . GLU B 1 264 ? 0.141 -19.844 -19.438 1 96.81 264 GLU B O 1
ATOM 4437 N N . ARG B 1 265 ? 0.135 -21.422 -17.859 1 97.81 265 ARG B N 1
ATOM 4438 C CA . ARG B 1 265 ? -0.298 -20.5 -16.812 1 97.81 265 ARG B CA 1
ATOM 4439 C C . ARG B 1 265 ? 0.777 -19.469 -16.516 1 97.81 265 ARG B C 1
ATOM 4441 O O . ARG B 1 265 ? 0.47 -18.297 -16.281 1 97.81 265 ARG B O 1
ATOM 4448 N N . ALA B 1 266 ? 2.018 -19.906 -16.5 1 97.69 266 ALA B N 1
ATOM 4449 C CA . ALA B 1 266 ? 3.129 -18.984 -16.266 1 97.69 266 ALA B CA 1
ATOM 4450 C C . ALA B 1 266 ? 3.223 -17.953 -17.391 1 97.69 266 ALA B C 1
ATOM 4452 O O . ALA B 1 266 ? 3.49 -16.781 -17.141 1 97.69 266 ALA B O 1
ATOM 4453 N N . ARG B 1 267 ? 2.998 -18.406 -18.625 1 97.06 267 ARG B N 1
ATOM 4454 C CA . ARG B 1 267 ? 3 -17.5 -19.766 1 97.06 267 ARG B CA 1
ATOM 4455 C C . ARG B 1 267 ? 1.849 -16.5 -19.672 1 97.06 267 ARG B C 1
ATOM 4457 O O . ARG B 1 267 ? 2.016 -15.32 -19.969 1 97.06 267 ARG B O 1
ATOM 4464 N N . ALA B 1 268 ? 0.696 -16.984 -19.281 1 96.75 268 ALA B N 1
ATOM 4465 C CA . ALA B 1 268 ? -0.446 -16.094 -19.094 1 96.75 268 ALA B CA 1
ATOM 4466 C C . ALA B 1 268 ? -0.137 -15.008 -18.062 1 96.75 268 ALA B C 1
ATOM 4468 O O . ALA B 1 268 ? -0.443 -13.828 -18.281 1 96.75 268 ALA B O 1
ATOM 4469 N N . ALA B 1 269 ? 0.477 -15.383 -16.953 1 97.94 269 ALA B N 1
ATOM 4470 C CA . ALA B 1 269 ? 0.853 -14.438 -15.906 1 97.94 269 ALA B CA 1
ATOM 4471 C C . ALA B 1 269 ? 1.89 -13.438 -16.422 1 97.94 269 ALA B C 1
ATOM 4473 O O . ALA B 1 269 ? 1.802 -12.242 -16.141 1 97.94 269 ALA B O 1
ATOM 4474 N N . THR B 1 270 ? 2.857 -13.969 -17.156 1 97.88 270 THR B N 1
ATOM 4475 C CA . THR B 1 270 ? 3.9 -13.133 -17.719 1 97.88 270 THR B CA 1
ATOM 4476 C C .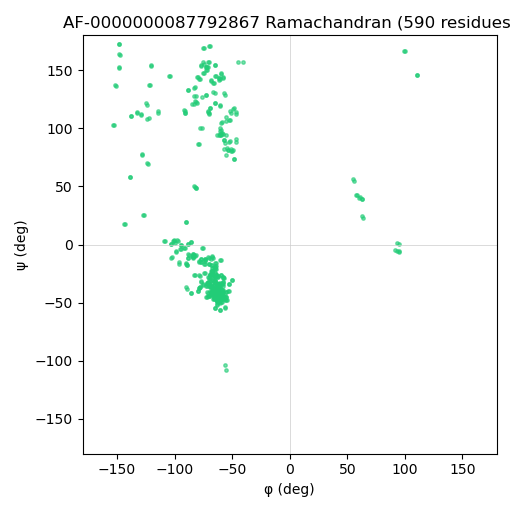 THR B 1 270 ? 3.299 -12.078 -18.656 1 97.88 270 THR B C 1
ATOM 4478 O O . THR B 1 270 ? 3.584 -10.883 -18.516 1 97.88 270 THR B O 1
ATOM 4481 N N . ARG B 1 271 ? 2.455 -12.508 -19.547 1 97.56 271 ARG B N 1
ATOM 4482 C CA . ARG B 1 271 ? 1.84 -11.617 -20.531 1 97.56 271 ARG B CA 1
ATOM 4483 C C . ARG B 1 271 ? 0.943 -10.594 -19.844 1 97.56 271 ARG B C 1
ATOM 4485 O O . ARG B 1 271 ? 0.963 -9.406 -20.188 1 97.56 271 ARG B O 1
ATOM 4492 N N . PHE B 1 272 ? 0.141 -11.047 -18.953 1 98.38 272 PHE B N 1
ATOM 4493 C CA . PHE B 1 272 ? -0.762 -10.156 -18.234 1 98.38 272 PHE B CA 1
ATOM 4494 C C . PHE B 1 272 ? 0.018 -9.078 -17.5 1 98.38 272 PHE B C 1
ATOM 4496 O O . PHE B 1 272 ? -0.32 -7.895 -17.562 1 98.38 272 PHE B O 1
ATOM 4503 N N . THR B 1 273 ? 1.089 -9.461 -16.797 1 98.75 273 THR B N 1
ATOM 4504 C CA . THR B 1 273 ? 1.926 -8.539 -16.047 1 98.75 273 THR B CA 1
ATOM 4505 C C . THR B 1 273 ? 2.592 -7.523 -16.969 1 98.75 273 THR B C 1
ATOM 4507 O O . THR B 1 273 ? 2.545 -6.316 -16.703 1 98.75 273 THR B O 1
ATOM 4510 N N . ALA B 1 274 ? 3.188 -8.008 -18.047 1 98.69 274 ALA B N 1
ATOM 4511 C CA . ALA B 1 274 ? 3.838 -7.121 -19.016 1 98.69 274 ALA B CA 1
ATOM 4512 C C . ALA B 1 274 ? 2.844 -6.121 -19.594 1 98.69 274 ALA B C 1
ATOM 4514 O O . ALA B 1 274 ? 3.164 -4.941 -19.75 1 98.69 274 ALA B O 1
ATOM 4515 N N . SER B 1 275 ? 1.655 -6.617 -19.875 1 98.81 275 SER B N 1
ATOM 4516 C CA . SER B 1 275 ? 0.62 -5.754 -20.438 1 98.81 275 SER B CA 1
ATOM 4517 C C . SER B 1 275 ? 0.18 -4.691 -19.438 1 98.81 275 SER B C 1
ATOM 4519 O O . SER B 1 275 ? -0.144 -3.566 -19.828 1 98.81 275 SER B O 1
ATOM 4521 N N . LEU B 1 276 ? 0.136 -5.012 -18.188 1 98.94 276 LEU B N 1
ATOM 4522 C CA . LEU B 1 276 ? -0.18 -4.027 -17.156 1 98.94 276 LEU B CA 1
ATOM 4523 C C . LEU B 1 276 ? 0.907 -2.961 -17.078 1 98.94 276 LEU B C 1
ATOM 4525 O O . LEU B 1 276 ? 0.606 -1.771 -16.953 1 98.94 276 LEU B O 1
ATOM 4529 N N . PHE B 1 277 ? 2.203 -3.387 -17.109 1 98.94 277 PHE B N 1
ATOM 4530 C CA . PHE B 1 277 ? 3.301 -2.424 -17.125 1 98.94 277 PHE B CA 1
ATOM 4531 C C . PHE B 1 277 ? 3.168 -1.469 -18.312 1 98.94 277 PHE B C 1
ATOM 4533 O O . PHE B 1 277 ? 3.279 -0.252 -18.141 1 98.94 277 PHE B O 1
ATOM 4540 N N . LEU B 1 278 ? 2.898 -2.041 -19.453 1 98.88 278 LEU B N 1
ATOM 4541 C CA . LEU B 1 278 ? 2.775 -1.233 -20.656 1 98.88 278 LEU B CA 1
ATOM 4542 C C . LEU B 1 278 ? 1.564 -0.311 -20.578 1 98.88 278 LEU B C 1
ATOM 4544 O O . LEU B 1 278 ? 1.632 0.848 -20.984 1 98.88 278 LEU B O 1
ATOM 4548 N N . THR B 1 279 ? 0.443 -0.835 -20.078 1 98.94 279 THR B N 1
ATOM 4549 C CA . THR B 1 279 ? -0.752 -0.022 -19.875 1 98.94 279 THR B CA 1
ATOM 4550 C C . THR B 1 279 ? -0.452 1.174 -18.984 1 98.94 279 THR B C 1
ATOM 4552 O O . THR B 1 279 ? -0.822 2.305 -19.297 1 98.94 279 THR B O 1
ATOM 4555 N N . ALA B 1 280 ? 0.221 0.929 -17.859 1 98.94 280 ALA B N 1
ATOM 4556 C CA . ALA B 1 280 ? 0.579 2 -16.938 1 98.94 280 ALA B CA 1
ATOM 4557 C C . ALA B 1 280 ? 1.447 3.051 -17.625 1 98.94 280 ALA B C 1
ATOM 4559 O O . ALA B 1 280 ? 1.23 4.254 -17.453 1 98.94 280 ALA B O 1
ATOM 4560 N N . TRP B 1 281 ? 2.416 2.611 -18.375 1 98.94 281 TRP B N 1
ATOM 4561 C CA . TRP B 1 281 ? 3.316 3.533 -19.062 1 98.94 281 TRP B CA 1
ATOM 4562 C C . TRP B 1 281 ? 2.561 4.375 -20.078 1 98.94 281 TRP B C 1
ATOM 4564 O O . TRP B 1 281 ? 2.66 5.605 -20.078 1 98.94 281 TRP B O 1
ATOM 4574 N N . ARG B 1 282 ? 1.767 3.754 -20.906 1 98.75 282 ARG B N 1
ATOM 4575 C CA . ARG B 1 282 ? 1.047 4.484 -21.953 1 98.75 282 ARG B CA 1
ATOM 4576 C C . ARG B 1 282 ? 0.031 5.445 -21.344 1 98.75 282 ARG B C 1
ATOM 4578 O O . ARG B 1 282 ? -0.08 6.594 -21.766 1 98.75 282 ARG B O 1
ATOM 4585 N N . ASP B 1 283 ? -0.688 4.992 -20.344 1 98.5 283 ASP B N 1
ATOM 4586 C CA . ASP B 1 283 ? -1.686 5.832 -19.688 1 98.5 283 ASP B CA 1
ATOM 4587 C C . ASP B 1 283 ? -1.028 7.02 -18.984 1 98.5 283 ASP B C 1
ATOM 4589 O O . ASP B 1 283 ? -1.652 8.07 -18.828 1 98.5 283 ASP B O 1
ATOM 4593 N N . SER B 1 284 ? 0.218 6.875 -18.578 1 98.5 284 SER B N 1
ATOM 4594 C CA . SER B 1 284 ? 0.91 7.926 -17.844 1 98.5 284 SER B CA 1
ATOM 4595 C C . SER B 1 284 ? 1.064 9.188 -18.688 1 98.5 284 SER B C 1
ATOM 4597 O O . SER B 1 284 ? 1.196 10.289 -18.141 1 98.5 284 SER B O 1
ATOM 4599 N N . ALA B 1 285 ? 1.092 9.062 -19.984 1 98 285 ALA B N 1
ATOM 4600 C CA . ALA B 1 285 ? 1.257 10.203 -20.891 1 98 285 ALA B CA 1
A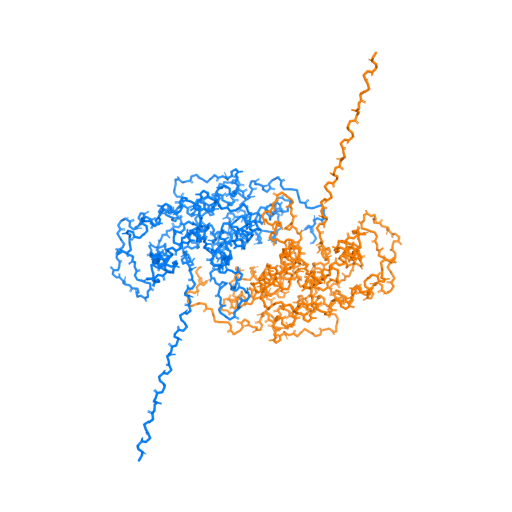TOM 4601 C C . ALA B 1 285 ? 0.066 11.148 -20.797 1 98 285 ALA B C 1
ATOM 4603 O O . ALA B 1 285 ? 0.18 12.336 -21.109 1 98 285 ALA B O 1
ATOM 4604 N N . LYS B 1 286 ? -1.05 10.656 -20.297 1 95.94 286 LYS B N 1
ATOM 4605 C CA . LYS B 1 286 ? -2.287 11.43 -20.266 1 95.94 286 LYS B CA 1
ATOM 4606 C C . LYS B 1 286 ? -2.5 12.062 -18.891 1 95.94 286 LYS B C 1
ATOM 4608 O O . LYS B 1 286 ? -3.428 12.852 -18.703 1 95.94 286 LYS B O 1
ATOM 4613 N N . ILE B 1 287 ? -1.664 11.758 -17.953 1 96.88 287 ILE B N 1
ATOM 4614 C CA . ILE B 1 287 ? -1.874 12.188 -16.578 1 96.88 287 ILE B CA 1
ATOM 4615 C C . ILE B 1 287 ? -1.362 13.617 -16.391 1 96.88 287 ILE B C 1
ATOM 4617 O O . ILE B 1 287 ? -0.219 13.914 -16.75 1 96.88 287 ILE B O 1
ATOM 4621 N N . LYS B 1 288 ? -2.199 14.422 -15.867 1 92.81 288 LYS B N 1
ATOM 4622 C CA . LYS B 1 288 ? -1.787 15.766 -15.461 1 92.81 288 LYS B CA 1
ATOM 4623 C C . LYS B 1 288 ? -1.313 15.773 -14.008 1 92.81 288 LYS B C 1
ATOM 4625 O O . LYS B 1 288 ? -2.105 15.555 -13.086 1 92.81 288 LYS B O 1
ATOM 4630 N N . LEU B 1 289 ? -0.067 16.016 -13.836 1 94.81 289 LEU B N 1
ATOM 4631 C CA . LEU B 1 289 ? 0.493 16.094 -12.492 1 94.81 289 LEU B CA 1
ATOM 4632 C C . LEU B 1 289 ? 0.05 17.375 -11.797 1 94.81 289 LEU B C 1
ATOM 4634 O O . LEU B 1 289 ? -0.25 18.375 -12.453 1 94.81 289 LEU B O 1
ATOM 4638 N N . PRO B 1 290 ? -0.004 17.297 -10.484 1 90.81 290 PRO B N 1
ATOM 4639 C CA . PRO B 1 290 ? -0.375 18.531 -9.781 1 90.81 290 PRO B CA 1
ATOM 4640 C C . PRO B 1 290 ? 0.593 19.672 -10.047 1 90.81 290 PRO B C 1
ATOM 4642 O O . PRO B 1 290 ? 1.803 19.469 -10.156 1 90.81 290 PRO B O 1
ATOM 4645 N N . GLU B 1 291 ? 0.068 20.844 -10.062 1 87.12 291 GLU B N 1
ATOM 4646 C CA . GLU B 1 291 ? 0.863 22.031 -10.352 1 87.12 291 GLU B CA 1
ATOM 4647 C C . GLU B 1 291 ? 1.914 22.266 -9.273 1 87.12 291 GLU B C 1
ATOM 4649 O O . GLU B 1 291 ? 3.006 22.766 -9.562 1 87.12 291 GLU B O 1
ATOM 4654 N N . TRP B 1 292 ? 1.592 21.875 -8.094 1 86.94 292 TRP B N 1
ATOM 4655 C CA . TRP B 1 292 ? 2.469 22.172 -6.969 1 86.94 292 TRP B CA 1
ATOM 4656 C C . TRP B 1 292 ? 3.67 21.234 -6.953 1 86.94 292 TRP B C 1
ATOM 4658 O O . TRP B 1 292 ? 4.637 21.453 -6.219 1 86.94 292 TRP B O 1
ATOM 4668 N N . LEU B 1 293 ? 3.582 20.156 -7.711 1 90.31 293 LEU B N 1
ATOM 4669 C CA . LEU B 1 293 ? 4.613 19.125 -7.629 1 90.31 293 LEU B CA 1
ATOM 4670 C C . LEU B 1 293 ? 5.934 19.641 -8.203 1 90.31 293 LEU B C 1
ATOM 4672 O O . LEU B 1 293 ? 6 20.016 -9.375 1 90.31 293 LEU B O 1
ATOM 4676 N N . ASN B 1 294 ? 6.906 19.703 -7.363 1 88.19 294 ASN B N 1
ATOM 4677 C CA . ASN B 1 294 ? 8.273 20.047 -7.742 1 88.19 294 ASN B CA 1
ATOM 4678 C C . ASN B 1 294 ? 9.281 19.078 -7.141 1 88.19 294 ASN B C 1
ATOM 4680 O O . ASN B 1 294 ? 9.508 19.078 -5.93 1 88.19 294 ASN B O 1
ATOM 4684 N N . ARG B 1 295 ? 9.922 18.312 -8.023 1 88.19 295 ARG B N 1
ATOM 4685 C CA . ARG B 1 295 ? 10.859 17.281 -7.574 1 88.19 295 ARG B CA 1
ATOM 4686 C C . ARG B 1 295 ? 12.297 17.672 -7.883 1 88.19 295 ARG B C 1
ATOM 4688 O O . ARG B 1 295 ? 13.203 16.844 -7.832 1 88.19 295 ARG B O 1
ATOM 4695 N N . GLU B 1 296 ? 12.57 18.891 -8.453 1 73.38 296 GLU B N 1
ATOM 4696 C CA . GLU B 1 296 ? 13.906 19.328 -8.844 1 73.38 296 GLU B CA 1
ATOM 4697 C C . GLU B 1 296 ? 14.805 19.5 -7.617 1 73.38 296 GLU B C 1
ATOM 4699 O O . GLU B 1 296 ? 16.031 19.391 -7.719 1 73.38 296 GLU B O 1
ATOM 4704 N N . LYS B 1 297 ? 14.203 19.828 -6.348 1 54.84 297 LYS B N 1
ATOM 4705 C CA . LYS B 1 297 ? 15.062 20.328 -5.27 1 54.84 297 LYS B CA 1
ATOM 4706 C C . LYS B 1 297 ? 15.398 19.203 -4.285 1 54.84 297 LYS B C 1
ATOM 4708 O O . LYS B 1 297 ? 14.594 18.297 -4.07 1 54.84 297 LYS B O 1
#